Protein AF-0000000080285063 (afdb_homodimer)

Nearest PDB structures (foldseek):
  6gi2-assembly1_A  TM=8.013E-01  e=3.524E-14  Pseudomonas aeruginosa
  6gi1-assembly1_A  TM=7.946E-01  e=5.860E-14  Pseudomonas aeruginosa PAO1
  6gi2-assembly2_B  TM=8.019E-01  e=1.180E-13  Pseudomonas aeruginosa
  6gi5-assembly1_A  TM=7.881E-01  e=1.180E-13  Pseudomonas aeruginosa
  6gi1-assembly2_B  TM=7.950E-01  e=4.778E-13  Pseudomonas aeruginosa PAO1

pLDDT: mean 91.79, std 9.59, range [34.16, 98.88]

Radius of gyration: 23.62 Å; Cα contacts (8 Å, |Δi|>4): 1170; chains: 2; bounding box: 55×69×56 Å

Organism: Amycolatopsis orientalis (NCBI:txid31958)

Sequence (568 aa):
MSTMWHGCLADTDYFEMRSSGGHDYGIWVTTPPGYDPATTRTPAVYVLDGNWAVGLTAPLIITQADPMQRIQPYIQVSIGYAGEEAQHWDRLRNRDLVPPGEPIAKELVDAVEMGVQAGARTREESDAYLDELRDTHADAFLNFLTAELHPRIERDYGTATSGHGLFGYSYGGLFSLYTWLTGNTLFESIGAGSPGVASEDSQIFAQLQEMGDTQPAAKLHVTLNEQELLGDLAIYQNLTKNTATVLHRLGSLGGAITSAVLRETHVTGLQASFLSYLRTCRARMSTMWHGCLADTDYFEMRSSGGHDYGIWVTTPPGYDPATTRTPAVYVLDGNWAVGLTAPLIITQADPMQRIQPYIQVSIGYAGEEAQHWDRLRNRDLVPPGEPIAKELVDAVEMGVQAGARTREESDAYLDELRDTHADAFLNFLTAELHPRIERDYGTATSGHGLFGYSYGGLFSLYTWLTGNTLFESIGAGSPGVASEDSQIFAQLQEMGDTQPAAKLHVTLNEQELLGDLAIYQNLTKNTATVLHRLGSLGGAITSAVLRETHVTGLQASFLSYLRTCRAR

Foldseek 3Di:
DPPVPCPQQPQKDWDWDAFPVGFIKIKIKHAEPPADLVPDAAAEEEEEPCLPCCSLANVCLPCCVVPVFPFGHYIYIYMFHDDPCRVVRLQLCLQALADPPFDDDPLNLVVLVVCCVVVVDPPVSSVSSVVSNNHHCNVSNVCCVPPPVVVVCCVPRVHHQAAYEYEYAASSLQSQLVCQLVLDRRHQEYFRELYQPQDPPGVSVVSLVVCPLPGRNHAYEYEAEPCLCVDDRNRSVRSRVVVVVSVVSCVVNDHNYYYYYHHDDSVPCRSVSVVVRRRRRGGD/DPCVCVPQQPQKDWDWDAFPVGFIKIKIKHAEPPADLVPDAAAEEEEEPCLPCCSLANVCLPCCVVPVFPFGHYIYIYMFHDDPCRVVRLQVCLQQLADPPFDDDPLNLVVLVVCCVVVVDPPVSSVSSVVSNNHHCNVSNVCCVPPPVVVVCCVPRVHHQAAYEYEYAASSLQSQLVCQLVLDRRHQEYFRELYQPQDPPGVSVVSLVVCPLPGRNHAYEYEAEPCLCVDDRNRSVRSRVVVVVSVVSCVVNDHNYYYYYHPDDSVPCRSVSVVVRRRRRGGD

Solvent-accessible surface area (backbone atoms only — not comparable to full-atom values): 28987 Å² total; per-residue (Å²): 126,69,72,83,44,66,31,38,50,62,62,48,48,75,51,74,49,74,44,96,88,71,47,58,28,22,37,38,40,31,49,34,88,86,68,38,54,91,79,42,66,38,14,42,33,36,31,45,54,17,32,64,38,37,31,50,47,52,63,54,47,56,45,54,71,31,86,90,47,49,34,58,70,49,29,40,37,22,39,31,37,30,77,83,52,21,83,44,41,88,29,51,46,35,23,41,24,33,50,60,84,35,66,82,33,64,50,51,53,50,49,49,49,50,32,36,75,71,64,76,38,51,68,67,56,47,50,51,36,53,52,26,49,76,60,25,33,20,64,60,40,50,46,40,47,64,70,50,47,42,56,49,48,36,67,76,49,32,39,37,95,53,71,18,28,40,36,17,47,33,48,31,3,32,32,37,50,50,44,52,72,70,48,58,78,70,36,45,28,34,22,19,20,44,29,50,37,52,41,96,74,26,50,64,58,56,48,53,62,70,45,60,88,64,71,56,85,41,30,36,33,38,30,40,34,50,45,24,56,72,45,89,49,61,43,42,29,35,11,45,52,42,43,51,52,52,49,58,63,45,64,72,68,61,74,63,66,47,73,50,77,38,98,28,39,80,85,67,30,55,50,60,36,51,51,51,29,44,59,70,73,31,51,99,126,69,71,82,50,48,41,35,52,63,62,49,48,76,50,74,49,74,43,96,88,70,49,56,28,22,38,38,40,31,49,34,87,86,67,39,55,90,78,42,66,37,16,42,34,36,31,46,55,16,36,64,37,38,30,52,46,54,61,54,48,55,43,52,72,32,87,91,47,49,34,57,70,49,30,40,37,23,39,29,42,30,78,82,53,25,80,44,43,86,30,51,46,34,22,40,24,32,50,60,82,37,69,80,34,66,48,52,53,51,51,50,49,50,32,35,74,72,64,75,38,51,67,68,57,47,49,53,36,52,53,26,49,75,59,25,33,21,64,59,41,52,46,42,48,64,71,50,49,42,56,48,48,36,68,77,49,33,39,37,96,53,71,17,29,39,36,17,48,33,49,29,3,32,31,36,50,49,44,52,71,70,50,59,77,71,37,44,27,34,20,19,19,44,29,51,37,52,40,93,74,26,51,64,59,55,49,52,61,68,45,61,88,64,71,57,85,39,30,36,34,37,32,40,35,51,46,25,56,74,46,88,49,60,42,42,28,35,11,45,53,43,45,51,50,50,49,57,64,46,64,72,68,61,75,63,66,47,73,49,79,38,97,27,40,81,86,66,29,54,51,60,34,52,51,51,30,42,59,69,74,32,49,101

Structure (mmCIF, N/CA/C/O backbone):
data_AF-0000000080285063-model_v1
#
loop_
_entity.id
_entity.type
_entity.pdbx_description
1 polymer Esterase
#
loop_
_atom_site.group_PDB
_atom_site.id
_atom_site.type_symbol
_atom_site.label_atom_id
_atom_site.label_alt_id
_atom_site.label_comp_id
_atom_site.label_asym_id
_atom_site.label_entity_id
_atom_site.label_seq_id
_atom_site.pdbx_PDB_ins_code
_atom_site.Cartn_x
_atom_site.Cartn_y
_atom_site.Cartn_z
_atom_site.occupancy
_atom_site.B_iso_or_equiv
_atom_site.auth_seq_id
_atom_site.auth_comp_id
_atom_site.auth_asym_id
_atom_site.auth_atom_id
_atom_site.pdbx_PDB_model_num
ATOM 1 N N . MET A 1 1 ? -1.544 -8.695 22.031 1 34.16 1 MET A N 1
ATOM 2 C CA . MET A 1 1 ? -1.291 -8.273 20.656 1 34.16 1 MET A CA 1
ATOM 3 C C . MET A 1 1 ? -0.282 -7.129 20.609 1 34.16 1 MET A C 1
ATOM 5 O O . MET A 1 1 ? -0.41 -6.156 21.359 1 34.16 1 MET A O 1
ATOM 9 N N . SER A 1 2 ? 0.857 -7.258 20.281 1 41.44 2 SER A N 1
ATOM 10 C CA . SER A 1 2 ? 1.933 -6.273 20.312 1 41.44 2 SER A CA 1
ATOM 11 C C . SER A 1 2 ? 1.465 -4.922 19.781 1 41.44 2 SER A C 1
ATOM 13 O O . SER A 1 2 ? 0.655 -4.859 18.859 1 41.44 2 SER A O 1
ATOM 15 N N . THR A 1 3 ? 1.437 -3.906 20.656 1 44.97 3 THR A N 1
ATOM 16 C CA . THR A 1 3 ? 1.11 -2.494 20.5 1 44.97 3 THR A CA 1
ATOM 17 C C . THR A 1 3 ? 1.555 -1.995 19.125 1 44.97 3 THR A C 1
ATOM 19 O O . THR A 1 3 ? 1.077 -0.962 18.641 1 44.97 3 THR A O 1
ATOM 22 N N . MET A 1 4 ? 2.629 -2.6 18.672 1 48.81 4 MET A N 1
ATOM 23 C CA . MET A 1 4 ? 3.191 -2.123 17.422 1 48.81 4 MET A CA 1
ATOM 24 C C . MET A 1 4 ? 2.141 -2.146 16.312 1 48.81 4 MET A C 1
ATOM 26 O O . MET A 1 4 ? 2.15 -1.291 15.422 1 48.81 4 MET A O 1
ATOM 30 N N . TRP A 1 5 ? 1.116 -3.17 16.406 1 53.88 5 TRP A N 1
ATOM 31 C CA . TRP A 1 5 ? 0.152 -3.467 15.344 1 53.88 5 TRP A CA 1
ATOM 32 C C . TRP A 1 5 ? -0.965 -2.428 15.32 1 53.88 5 TRP A C 1
ATOM 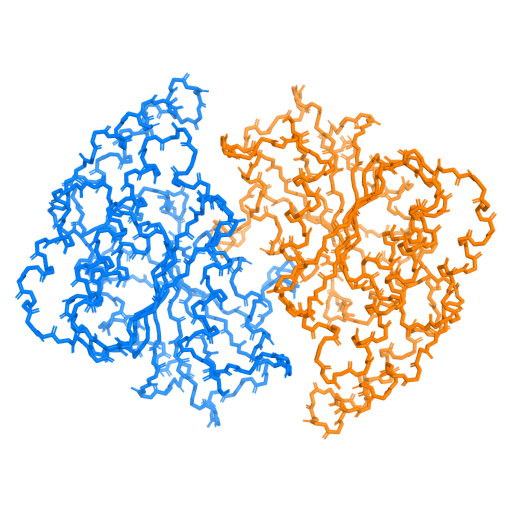34 O O . TRP A 1 5 ? -1.653 -2.271 14.312 1 53.88 5 TRP A O 1
ATOM 44 N N . HIS A 1 6 ? -1.249 -1.993 16.594 1 50.88 6 HIS A N 1
ATOM 45 C CA . HIS A 1 6 ? -2.541 -1.362 16.844 1 50.88 6 HIS A CA 1
ATOM 46 C C . HIS A 1 6 ? -2.865 -0.332 15.766 1 50.88 6 HIS A C 1
ATOM 48 O O . HIS A 1 6 ? -4.035 -0.097 15.453 1 50.88 6 HIS A O 1
ATOM 54 N N . GLY A 1 7 ? -1.774 -0.041 15 1 58.06 7 GLY A N 1
ATOM 55 C CA . GLY A 1 7 ? -2.275 1.001 14.117 1 58.06 7 GLY A CA 1
ATOM 56 C C . GLY A 1 7 ? -2.162 0.642 12.648 1 58.06 7 GLY A C 1
ATOM 57 O O . GLY A 1 7 ? -2.883 1.19 11.812 1 58.06 7 GLY A O 1
ATOM 58 N N . CYS A 1 8 ? -1.469 -0.49 12.328 1 64.69 8 CYS A N 1
ATOM 59 C CA . CYS A 1 8 ? -1.173 -0.675 10.914 1 64.69 8 CYS A CA 1
ATOM 60 C C . CYS A 1 8 ? -2.156 -1.649 10.273 1 64.69 8 CYS A C 1
ATOM 62 O O . CYS A 1 8 ? -2.518 -1.496 9.109 1 64.69 8 CYS A O 1
ATOM 64 N N . LEU A 1 9 ? -2.578 -2.686 11.023 1 76 9 LEU A N 1
ATOM 65 C CA . LEU A 1 9 ? -3.5 -3.688 10.5 1 76 9 LEU A CA 1
ATOM 66 C C . LEU A 1 9 ? -4.734 -3.803 11.391 1 76 9 LEU A C 1
ATOM 68 O O . LEU A 1 9 ? -5.02 -4.875 11.93 1 76 9 LEU A O 1
ATOM 72 N N . ALA A 1 10 ? -5.406 -2.666 11.352 1 76.12 10 ALA A N 1
ATOM 73 C CA . ALA A 1 10 ? -6.637 -2.66 12.141 1 76.12 10 ALA A CA 1
ATOM 74 C C . ALA A 1 10 ? -7.594 -3.75 11.672 1 76.12 10 ALA A C 1
ATOM 76 O O . ALA A 1 10 ? -7.633 -4.082 10.484 1 76.12 10 ALA A O 1
ATOM 77 N N . ASP A 1 11 ? -8.289 -4.379 12.609 1 83.69 11 ASP A N 1
ATOM 78 C CA . ASP A 1 11 ? -9.352 -5.344 12.344 1 83.69 11 ASP A CA 1
ATOM 79 C C . ASP A 1 11 ? -8.82 -6.555 11.586 1 83.69 11 ASP A C 1
ATOM 81 O O . ASP A 1 11 ? -9.477 -7.07 10.68 1 83.69 11 ASP A O 1
ATOM 85 N N . THR A 1 12 ? -7.504 -6.91 11.828 1 88.62 12 THR A N 1
ATOM 86 C CA . THR A 1 12 ? -6.902 -8.07 11.18 1 88.62 12 THR A CA 1
ATOM 87 C C . THR A 1 12 ? -6.57 -9.148 12.203 1 88.62 12 THR A C 1
ATOM 89 O O . THR A 1 12 ? -5.855 -8.898 13.172 1 88.62 12 THR A O 1
ATOM 92 N N . ASP A 1 13 ? -7.121 -10.312 12.031 1 89.56 13 ASP A N 1
ATOM 93 C CA . ASP A 1 13 ? -6.785 -11.5 12.805 1 89.56 13 ASP A CA 1
ATOM 94 C C . ASP A 1 13 ? -5.715 -12.336 12.102 1 89.56 13 ASP A C 1
ATOM 96 O O . ASP A 1 13 ? -5.504 -12.188 10.891 1 89.56 13 ASP A O 1
ATOM 100 N N . TYR A 1 14 ? -5.039 -13.148 12.883 1 90.38 14 TYR A N 1
ATOM 101 C CA . TYR A 1 14 ? -4.02 -14.031 12.328 1 90.38 14 TYR A CA 1
ATOM 102 C C . TYR A 1 14 ? -4.113 -15.422 12.945 1 90.38 14 TYR A C 1
ATOM 104 O O . TYR A 1 14 ? -4.32 -15.555 14.156 1 90.38 14 TYR A O 1
ATOM 112 N N . PHE A 1 15 ? -4.023 -16.406 12.102 1 92.56 15 PHE A N 1
ATOM 113 C CA . PHE A 1 15 ? -3.891 -17.781 12.586 1 92.56 15 PHE A CA 1
ATOM 114 C C . PHE A 1 15 ? -3.043 -18.609 11.633 1 92.56 15 PHE A C 1
ATOM 116 O O . PHE A 1 15 ? -2.84 -18.219 10.477 1 92.56 15 PHE A O 1
ATOM 123 N N . GLU A 1 16 ? -2.508 -19.641 12.141 1 93.5 16 GLU A N 1
ATOM 124 C CA . GLU A 1 16 ? -1.734 -20.594 11.344 1 93.5 16 GLU A CA 1
ATOM 125 C C . GLU A 1 16 ? -2.518 -21.875 11.094 1 93.5 16 GLU A C 1
ATOM 127 O O . GLU A 1 16 ? -3.348 -22.266 11.914 1 93.5 16 GLU A O 1
ATOM 132 N N . MET A 1 17 ? -2.328 -22.422 9.914 1 94.81 17 MET A N 1
ATOM 133 C CA . MET A 1 17 ? -3.043 -23.641 9.523 1 94.81 17 MET A CA 1
ATOM 134 C C . MET A 1 17 ? -2.111 -24.609 8.805 1 94.81 17 MET A C 1
ATOM 136 O O . MET A 1 17 ? -1.357 -24.219 7.914 1 94.81 17 MET A O 1
ATOM 140 N N . ARG A 1 18 ? -2.15 -25.922 9.273 1 95.56 18 ARG A N 1
ATOM 141 C CA . ARG A 1 18 ? -1.405 -26.969 8.594 1 95.56 18 ARG A CA 1
ATOM 142 C C . ARG A 1 18 ? -2.281 -27.688 7.566 1 95.56 18 ARG A C 1
ATOM 144 O O . ARG A 1 18 ? -3.381 -28.141 7.891 1 95.56 18 ARG A O 1
ATOM 151 N N . SER A 1 19 ? -1.78 -27.656 6.293 1 96.38 19 SER A N 1
ATOM 152 C CA . SER A 1 19 ? -2.531 -28.328 5.238 1 96.38 19 SER A CA 1
ATOM 153 C C . SER A 1 19 ? -2.432 -29.844 5.371 1 96.38 19 SER A C 1
ATOM 155 O O . SER A 1 19 ? -1.561 -30.359 6.078 1 96.38 19 SER A O 1
ATOM 157 N N . SER A 1 20 ? -3.328 -30.547 4.672 1 96 20 SER A N 1
ATOM 158 C CA . SER A 1 20 ? -3.264 -32 4.605 1 96 20 SER A CA 1
ATOM 159 C C . SER A 1 20 ? -1.973 -32.469 3.943 1 96 20 SER A C 1
ATOM 161 O O . SER A 1 20 ? -1.504 -33.594 4.199 1 96 20 SER A O 1
ATOM 163 N N . GLY A 1 21 ? -1.403 -31.609 3.104 1 93.56 21 GLY A N 1
ATOM 164 C CA . GLY A 1 21 ? -0.144 -31.922 2.451 1 93.56 21 GLY A CA 1
ATOM 165 C C . GLY A 1 21 ? 1.064 -31.688 3.34 1 93.56 21 GLY A C 1
ATOM 166 O O . GLY A 1 21 ? 2.197 -31.969 2.941 1 93.56 21 GLY A O 1
ATOM 167 N N . GLY A 1 22 ? 0.884 -31.188 4.52 1 93.06 22 GLY A N 1
ATOM 168 C CA . GLY A 1 22 ? 1.949 -31.062 5.5 1 93.06 22 GLY A CA 1
ATOM 169 C C . GLY A 1 22 ? 2.629 -29.719 5.492 1 93.06 22 GLY A C 1
ATOM 170 O O . GLY A 1 22 ? 3.709 -29.547 6.062 1 93.06 22 GLY A O 1
ATOM 171 N N . HIS A 1 23 ? 2.033 -28.734 4.871 1 93.12 23 HIS A N 1
ATOM 172 C CA . HIS A 1 23 ? 2.619 -27.406 4.797 1 93.12 23 HIS A CA 1
ATOM 173 C C . HIS A 1 23 ? 1.912 -26.438 5.742 1 93.12 23 HIS A C 1
ATOM 175 O O . HIS A 1 23 ? 0.688 -26.484 5.883 1 93.12 23 HIS A O 1
ATOM 181 N N . ASP A 1 24 ? 2.678 -25.562 6.395 1 93.06 24 ASP A N 1
ATOM 182 C CA . ASP A 1 24 ? 2.131 -24.578 7.316 1 93.06 24 ASP A CA 1
ATOM 183 C C . ASP A 1 24 ? 1.925 -23.234 6.617 1 93.06 24 ASP A C 1
ATOM 185 O O . ASP A 1 24 ? 2.859 -22.688 6.031 1 93.06 24 ASP A O 1
ATOM 189 N N . TYR A 1 25 ? 0.725 -22.766 6.742 1 95.12 25 TYR A N 1
ATOM 190 C CA . TYR A 1 25 ? 0.379 -21.484 6.129 1 95.12 25 TYR A CA 1
ATOM 191 C C . TYR A 1 25 ? -0.013 -20.453 7.184 1 95.12 25 TYR A C 1
ATOM 193 O O . TYR A 1 25 ? -0.526 -20.812 8.25 1 95.12 25 TYR A O 1
ATOM 201 N N . GLY A 1 26 ? 0.418 -19.266 7.031 1 93.5 26 GLY A N 1
ATOM 202 C CA . GLY A 1 26 ? -0.092 -18.125 7.785 1 93.5 26 GLY A CA 1
ATOM 203 C C . GLY A 1 26 ? -1.247 -17.422 7.098 1 93.5 26 GLY A C 1
ATOM 204 O O . GLY A 1 26 ? -1.188 -17.156 5.898 1 93.5 26 GLY A O 1
ATOM 205 N N . ILE A 1 27 ? -2.316 -17.188 7.898 1 95.06 27 ILE A N 1
ATOM 206 C CA . ILE A 1 27 ? -3.539 -16.609 7.344 1 95.06 27 ILE A CA 1
ATOM 207 C C . ILE A 1 27 ? -3.885 -15.32 8.078 1 95.06 27 ILE A C 1
ATOM 209 O O . ILE A 1 27 ? -4.051 -15.32 9.305 1 95.06 27 ILE A O 1
ATOM 213 N N . TRP A 1 28 ? -3.895 -14.227 7.355 1 93.12 28 TRP A N 1
ATOM 214 C CA . TRP A 1 28 ? -4.418 -12.961 7.867 1 93.12 28 TRP A CA 1
ATOM 215 C C . TRP A 1 28 ? -5.855 -12.742 7.402 1 93.12 28 TRP A C 1
ATOM 217 O O . TRP A 1 28 ? -6.148 -12.836 6.207 1 93.12 28 TRP A O 1
ATOM 227 N N . VAL A 1 29 ? -6.73 -12.477 8.32 1 95.25 29 VAL A N 1
ATOM 228 C CA . VAL A 1 29 ? -8.117 -12.172 7.969 1 95.25 29 VAL A CA 1
ATOM 229 C C . VAL A 1 29 ? -8.453 -10.75 8.398 1 95.25 29 VAL A C 1
ATOM 231 O O . VAL A 1 29 ? -8.484 -10.445 9.594 1 95.25 29 VAL A O 1
ATOM 234 N N . THR A 1 30 ? -8.641 -9.914 7.445 1 93.88 30 THR A N 1
ATOM 235 C CA . THR A 1 30 ? -8.984 -8.516 7.676 1 93.88 30 THR A CA 1
ATOM 236 C C . THR A 1 30 ? -10.469 -8.273 7.387 1 93.88 30 THR A C 1
ATOM 238 O O . THR A 1 30 ? -10.938 -8.539 6.281 1 93.88 30 THR A O 1
ATOM 241 N N . THR A 1 31 ? -11.18 -7.73 8.375 1 93.75 31 THR A N 1
ATOM 242 C CA . THR A 1 31 ? -12.609 -7.469 8.234 1 93.75 31 THR A CA 1
ATOM 243 C C . THR A 1 31 ? -12.867 -5.977 8.07 1 93.75 31 THR A C 1
ATOM 245 O O . THR A 1 31 ? -12.078 -5.148 8.523 1 93.75 31 THR A O 1
ATOM 248 N N . PRO A 1 32 ? -13.953 -5.648 7.273 1 89.38 32 PRO A N 1
ATOM 249 C CA . PRO A 1 32 ? -14.266 -4.227 7.121 1 89.38 32 PRO A CA 1
ATOM 250 C C . PRO A 1 32 ? -14.828 -3.605 8.391 1 89.38 32 PRO A C 1
ATOM 252 O O . PRO A 1 32 ? -15.289 -4.324 9.281 1 89.38 32 PRO A O 1
ATOM 255 N N . PRO A 1 33 ? -14.711 -2.27 8.453 1 79.12 33 PRO A N 1
ATOM 256 C CA . PRO A 1 33 ? -15.289 -1.606 9.625 1 79.12 33 PRO A CA 1
ATOM 257 C C . PRO A 1 33 ? -16.766 -1.95 9.828 1 79.12 33 PRO A C 1
ATOM 259 O O . PRO A 1 33 ? -17.531 -1.984 8.859 1 79.12 33 PRO A O 1
ATOM 262 N N . GLY A 1 34 ? -17.094 -2.217 11.055 1 79.06 34 GLY A N 1
ATOM 263 C CA . GLY A 1 34 ? -18.484 -2.506 11.398 1 79.06 34 GLY A CA 1
ATOM 264 C C . GLY A 1 34 ? -18.891 -3.934 11.086 1 79.06 34 GLY A C 1
ATOM 265 O O . GLY A 1 34 ? -20.062 -4.281 11.18 1 79.06 34 GLY A O 1
ATOM 266 N N . TYR A 1 35 ? -17.891 -4.703 10.719 1 85.19 35 TYR A N 1
ATOM 267 C CA . TYR A 1 35 ? -18.172 -6.098 10.398 1 85.19 35 TYR A CA 1
ATOM 268 C C . TYR A 1 35 ? -18.719 -6.84 11.609 1 85.19 35 TYR A C 1
ATOM 270 O O . TYR A 1 35 ? -18.172 -6.727 12.711 1 85.19 35 TYR A O 1
ATOM 278 N N . ASP A 1 36 ? -19.859 -7.508 11.375 1 85.81 36 ASP A N 1
ATOM 279 C CA . ASP A 1 36 ? -20.469 -8.43 12.328 1 85.81 36 ASP A CA 1
ATOM 280 C C . ASP A 1 36 ? -20.844 -9.75 11.664 1 85.81 36 ASP A C 1
ATOM 282 O O . ASP A 1 36 ? -21.766 -9.812 10.852 1 85.81 36 ASP A O 1
ATOM 286 N N . PRO A 1 37 ? -20.062 -10.742 12.07 1 81.69 37 PRO A N 1
ATOM 287 C CA . PRO A 1 37 ? -20.312 -12.031 11.414 1 81.69 37 PRO A CA 1
ATOM 288 C C . PRO A 1 37 ? -21.75 -12.531 11.625 1 81.69 37 PRO A C 1
ATOM 290 O O . PRO A 1 37 ? -22.234 -13.359 10.844 1 81.69 37 PRO A O 1
ATOM 293 N N . ALA A 1 38 ? -22.422 -12.078 12.633 1 84.69 38 ALA A N 1
ATOM 294 C CA . ALA A 1 38 ? -23.781 -12.531 12.93 1 84.69 38 ALA A CA 1
ATOM 295 C C . ALA A 1 38 ? -24.797 -11.875 11.992 1 84.69 38 ALA A C 1
ATOM 297 O O . ALA A 1 38 ? -25.859 -12.438 11.734 1 84.69 38 ALA A O 1
ATOM 298 N N . THR A 1 39 ? -24.422 -10.75 11.477 1 83.25 39 THR A N 1
ATOM 299 C CA . THR A 1 39 ? -25.438 -10.008 10.727 1 83.25 39 THR A CA 1
ATOM 300 C C . THR A 1 39 ? -24.984 -9.781 9.289 1 83.25 39 THR A C 1
ATOM 302 O O . THR A 1 39 ? -25.797 -9.484 8.414 1 83.25 39 THR A O 1
ATOM 305 N N . THR A 1 40 ? -23.734 -9.875 9.062 1 79.44 40 THR A N 1
ATOM 306 C CA . THR A 1 40 ? -23.219 -9.531 7.746 1 79.44 40 THR A CA 1
ATOM 307 C C . THR A 1 40 ? -22.625 -10.766 7.066 1 79.44 40 THR A C 1
ATOM 309 O O . THR A 1 40 ? -21.719 -11.406 7.613 1 79.44 40 THR A O 1
ATOM 312 N N . ARG A 1 41 ? -23.281 -11.25 6.016 1 90.19 41 ARG A N 1
ATOM 313 C CA . ARG A 1 41 ? -22.688 -12.297 5.191 1 90.19 41 ARG A CA 1
ATOM 314 C C . ARG A 1 41 ? -21.906 -11.695 4.023 1 90.19 41 ARG A C 1
ATOM 316 O O . ARG A 1 41 ? -22.484 -11.375 2.982 1 90.19 41 ARG A O 1
ATOM 323 N N . THR A 1 42 ? -20.609 -11.516 4.203 1 93.88 42 THR A N 1
ATOM 324 C CA . THR A 1 42 ? -19.719 -10.859 3.252 1 93.88 42 THR A CA 1
ATOM 325 C C . THR A 1 42 ? -18.797 -11.875 2.58 1 93.88 42 THR A C 1
ATOM 327 O O . THR A 1 42 ? -18.25 -12.75 3.246 1 93.88 42 THR A O 1
ATOM 330 N N . PRO A 1 43 ? -18.656 -11.859 1.269 1 97.25 43 PRO A N 1
ATOM 331 C CA . PRO A 1 43 ? -17.75 -12.781 0.594 1 97.25 43 PRO A CA 1
ATOM 332 C C . PRO A 1 43 ? -16.281 -12.539 0.959 1 97.25 43 PRO A C 1
ATOM 334 O O . PRO A 1 43 ? -15.945 -11.469 1.471 1 97.25 43 PRO A O 1
ATOM 337 N N . ALA A 1 44 ? -15.492 -13.547 0.684 1 98.25 44 ALA A N 1
ATOM 338 C CA . ALA A 1 44 ? -14.047 -13.445 0.904 1 98.25 44 ALA A CA 1
ATOM 339 C C . ALA A 1 44 ? -13.312 -13.125 -0.395 1 98.25 44 ALA A C 1
ATOM 341 O O . ALA A 1 44 ? -13.664 -13.641 -1.459 1 98.25 44 ALA A O 1
ATOM 342 N N . VAL A 1 45 ? -12.414 -12.242 -0.276 1 98.62 45 VAL A N 1
ATOM 343 C CA . VAL A 1 45 ? -11.414 -12.062 -1.323 1 98.62 45 VAL A CA 1
ATOM 344 C C . VAL A 1 45 ? -10.062 -12.602 -0.848 1 98.62 45 VAL A C 1
ATOM 346 O O . VAL A 1 45 ? -9.469 -12.062 0.092 1 98.62 45 VAL A O 1
ATOM 349 N N . TYR A 1 46 ? -9.602 -13.664 -1.456 1 98.88 46 TYR A N 1
ATOM 350 C CA . TYR A 1 46 ? -8.312 -14.266 -1.123 1 98.88 46 TYR A CA 1
ATOM 351 C C . TYR A 1 46 ? -7.176 -13.555 -1.842 1 98.88 46 TYR A C 1
ATOM 353 O O . TYR A 1 46 ? -7.246 -13.32 -3.051 1 98.88 46 TYR A O 1
ATOM 361 N N . VAL A 1 47 ? -6.188 -13.172 -1.062 1 98.62 47 VAL A N 1
ATOM 362 C CA . VAL A 1 47 ? -5.008 -12.492 -1.59 1 98.62 47 VAL A CA 1
ATOM 363 C C . VAL A 1 47 ? -3.768 -13.359 -1.357 1 98.62 47 VAL A C 1
ATOM 365 O O . VAL A 1 47 ? -3.463 -13.727 -0.22 1 98.62 47 VAL A O 1
ATOM 368 N N . LEU A 1 48 ? -3.061 -13.633 -2.416 1 98.25 48 LEU A N 1
ATOM 369 C CA . LEU A 1 48 ? -1.903 -14.516 -2.35 1 98.25 48 LEU A CA 1
ATOM 370 C C . LEU A 1 48 ? -0.657 -13.75 -1.922 1 98.25 48 LEU A C 1
ATOM 372 O O . LEU A 1 48 ? -0.678 -12.523 -1.837 1 98.25 48 LEU A O 1
ATOM 376 N N . ASP A 1 49 ? 0.379 -14.523 -1.592 1 95.94 49 ASP A N 1
ATOM 377 C CA . ASP A 1 49 ? 1.643 -13.953 -1.136 1 95.94 49 ASP A CA 1
ATOM 378 C C . ASP A 1 49 ? 1.425 -13.016 0.051 1 95.94 49 ASP A C 1
ATOM 380 O O . ASP A 1 49 ? 1.876 -11.875 0.036 1 95.94 49 ASP A O 1
ATOM 384 N N . GLY A 1 50 ? 0.794 -13.586 1.066 1 93.56 50 GLY A N 1
ATOM 385 C CA . GLY A 1 50 ? 0.434 -12.773 2.217 1 93.56 50 GLY A CA 1
ATOM 386 C C . GLY A 1 50 ? 1.629 -12.117 2.883 1 93.56 50 GLY A C 1
ATOM 387 O O . GLY A 1 50 ? 1.538 -10.984 3.361 1 93.56 50 GLY A O 1
ATOM 388 N N . ASN A 1 51 ? 2.803 -12.742 2.885 1 89.69 51 ASN A N 1
ATOM 389 C CA . ASN A 1 51 ? 3.998 -12.219 3.535 1 89.69 51 ASN A CA 1
ATOM 390 C C . ASN A 1 51 ? 4.484 -10.93 2.867 1 89.69 51 ASN A C 1
ATOM 392 O O . ASN A 1 51 ? 5.207 -10.148 3.479 1 89.69 51 ASN A O 1
ATOM 396 N N . TRP A 1 52 ? 4.027 -10.797 1.721 1 87.81 52 TRP A N 1
ATOM 397 C CA . TRP A 1 52 ? 4.395 -9.609 0.954 1 87.81 52 TRP A CA 1
ATOM 398 C C . TRP A 1 52 ? 3.203 -8.672 0.803 1 87.81 52 TRP A C 1
ATOM 400 O O . TRP A 1 52 ? 3.334 -7.457 0.985 1 87.81 52 TRP A O 1
ATOM 410 N N . ALA A 1 53 ? 2.055 -9.172 0.642 1 92.06 53 ALA A N 1
ATOM 411 C CA . ALA A 1 53 ? 0.924 -8.422 0.105 1 92.06 53 ALA A CA 1
ATOM 412 C C . ALA A 1 53 ? 0.059 -7.855 1.228 1 92.06 53 ALA A C 1
ATOM 414 O O . ALA A 1 53 ? -0.687 -6.895 1.021 1 92.06 53 ALA A O 1
ATOM 415 N N . VAL A 1 54 ? 0.099 -8.414 2.422 1 90.88 54 VAL A N 1
ATOM 416 C CA . VAL A 1 54 ? -0.882 -8.062 3.443 1 90.88 54 VAL A CA 1
ATOM 417 C C . VAL A 1 54 ? -0.722 -6.598 3.834 1 90.88 54 VAL A C 1
ATOM 419 O O . VAL A 1 54 ? -1.71 -5.871 3.965 1 90.88 54 VAL A O 1
ATOM 422 N N . GLY A 1 55 ? 0.481 -6.117 3.99 1 86.75 55 GLY A N 1
ATOM 423 C CA . GLY A 1 55 ? 0.689 -4.719 4.324 1 86.75 55 GLY A CA 1
ATOM 424 C C . GLY A 1 55 ? 0.224 -3.77 3.238 1 86.75 55 GLY A C 1
ATOM 425 O O . GLY A 1 55 ? -0.285 -2.686 3.529 1 86.75 55 GLY A O 1
ATOM 426 N N . LEU A 1 56 ? 0.28 -4.199 2.049 1 91.12 56 LEU A N 1
ATOM 427 C CA . LEU A 1 56 ? 0.005 -3.346 0.896 1 91.12 56 LEU A CA 1
ATOM 428 C C . LEU A 1 56 ? -1.479 -3.367 0.546 1 91.12 56 LEU A C 1
ATOM 430 O O . LEU A 1 56 ? -1.963 -2.494 -0.178 1 91.12 56 LEU A O 1
ATOM 434 N N . THR A 1 57 ? -2.205 -4.375 1.055 1 93.56 57 THR A N 1
ATOM 435 C CA . THR A 1 57 ? -3.572 -4.535 0.574 1 93.56 57 THR A CA 1
ATOM 436 C C . THR A 1 57 ? -4.562 -4.512 1.736 1 93.56 57 THR A C 1
ATOM 438 O O . THR A 1 57 ? -5.652 -3.949 1.619 1 93.56 57 THR A O 1
ATOM 441 N N . ALA A 1 58 ? -4.203 -5.039 2.9 1 91.44 58 ALA A N 1
ATOM 442 C CA . ALA A 1 58 ? -5.141 -5.168 4.016 1 91.44 58 ALA A CA 1
ATOM 443 C C . ALA A 1 58 ? -5.637 -3.803 4.477 1 91.44 58 ALA A C 1
ATOM 445 O O . ALA A 1 58 ? -6.824 -3.629 4.754 1 91.44 58 ALA A O 1
ATOM 446 N N . PRO A 1 59 ? -4.742 -2.797 4.57 1 88.38 59 PRO A N 1
ATOM 447 C CA . PRO A 1 59 ? -5.223 -1.485 5.008 1 88.38 59 PRO A CA 1
ATOM 448 C C . PRO A 1 59 ? -6.258 -0.887 4.059 1 88.38 59 PRO A C 1
ATOM 450 O O . PRO A 1 59 ? -7 0.022 4.441 1 88.38 59 PRO A O 1
ATOM 453 N N . LEU A 1 60 ? -6.348 -1.381 2.836 1 91.44 60 LEU A N 1
ATOM 454 C CA . LEU A 1 60 ? -7.281 -0.868 1.838 1 91.44 60 LEU A CA 1
ATOM 455 C C . LEU A 1 60 ? -8.688 -1.391 2.092 1 91.44 60 LEU A C 1
ATOM 457 O O . LEU A 1 60 ? -9.633 -1.011 1.393 1 91.44 60 LEU A O 1
ATOM 461 N N . ILE A 1 61 ? -8.867 -2.207 3.131 1 92.12 61 ILE A N 1
ATOM 462 C CA . ILE A 1 61 ? -10.172 -2.752 3.477 1 92.12 61 ILE A CA 1
ATOM 463 C C . ILE A 1 61 ? -11.164 -1.612 3.717 1 92.12 61 ILE A C 1
ATOM 465 O O . ILE A 1 61 ? -12.359 -1.753 3.453 1 92.12 61 ILE A O 1
ATOM 469 N N . ILE A 1 62 ? -10.688 -0.458 4.109 1 86.75 62 ILE A N 1
ATOM 470 C CA . ILE A 1 62 ? -11.508 0.693 4.469 1 86.75 62 ILE A CA 1
ATOM 471 C C . ILE A 1 62 ? -12.094 1.318 3.205 1 86.75 62 ILE A C 1
ATOM 473 O O . ILE A 1 62 ? -13.047 2.102 3.277 1 86.75 62 ILE A O 1
ATOM 477 N N . THR A 1 63 ? -11.539 0.996 2.033 1 85.81 63 THR A N 1
ATOM 478 C CA . THR A 1 63 ? -12.008 1.581 0.781 1 85.81 63 THR A CA 1
ATOM 479 C C . THR A 1 63 ? -13.453 1.181 0.503 1 85.81 63 THR A C 1
ATOM 481 O O . THR A 1 63 ? -14.133 1.822 -0.298 1 85.81 63 THR A O 1
ATOM 484 N N . GLN A 1 64 ? -13.883 0.154 1.162 1 87.88 64 GLN A N 1
ATOM 485 C CA . GLN A 1 64 ? -15.273 -0.267 1.007 1 87.88 64 GLN A CA 1
ATOM 486 C C . GLN A 1 64 ? -16.234 0.805 1.514 1 87.88 64 GLN A C 1
ATOM 488 O O . GLN A 1 64 ? -17.406 0.804 1.162 1 87.88 64 GLN A O 1
ATOM 493 N N . ALA A 1 65 ? -15.688 1.694 2.348 1 83.19 65 ALA A N 1
ATOM 494 C CA . ALA A 1 65 ? -16.484 2.797 2.877 1 83.19 65 ALA A CA 1
ATOM 495 C C . ALA A 1 65 ? -16.234 4.078 2.088 1 83.19 65 ALA A C 1
ATOM 497 O O . ALA A 1 65 ? -16.797 5.133 2.412 1 83.19 65 ALA A O 1
ATOM 498 N N . ASP A 1 66 ? -15.422 3.994 1.088 1 86.19 66 ASP A N 1
ATOM 499 C CA . ASP A 1 66 ? -15.109 5.156 0.262 1 86.19 66 ASP A CA 1
ATOM 500 C C . ASP A 1 66 ? -16.312 5.547 -0.606 1 86.19 66 ASP A C 1
ATOM 502 O O . ASP A 1 66 ? -16.688 4.797 -1.507 1 86.19 66 ASP A O 1
ATOM 506 N N . PRO A 1 67 ? -16.844 6.715 -0.353 1 82.62 67 PRO A N 1
ATOM 507 C CA . PRO A 1 67 ? -18.016 7.121 -1.14 1 82.62 67 PRO A C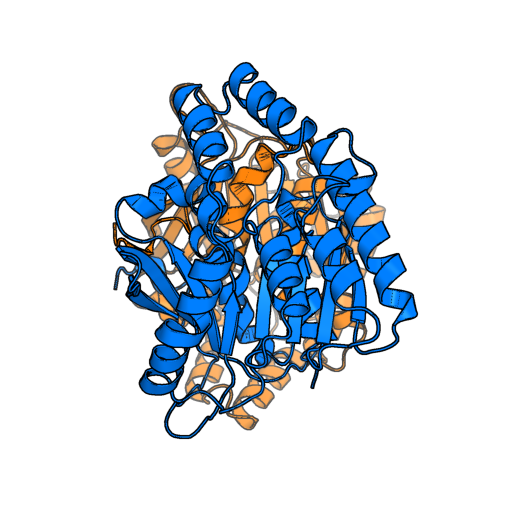A 1
ATOM 508 C C . PRO A 1 67 ? -17.672 7.398 -2.602 1 82.62 67 PRO A C 1
ATOM 510 O O . PRO A 1 67 ? -18.562 7.441 -3.451 1 82.62 67 PRO A O 1
ATOM 513 N N . MET A 1 68 ? -16.422 7.566 -2.92 1 84.88 68 MET A N 1
ATOM 514 C CA . MET A 1 68 ? -16.016 7.887 -4.281 1 84.88 68 MET A CA 1
ATOM 515 C C . MET A 1 68 ? -15.703 6.617 -5.07 1 84.88 68 MET A C 1
ATOM 517 O O . MET A 1 68 ? -15.438 6.676 -6.27 1 84.88 68 MET A O 1
ATOM 521 N N . GLN A 1 69 ? -15.656 5.52 -4.375 1 83.12 69 GLN A N 1
ATOM 522 C CA . GLN A 1 69 ? -15.406 4.211 -4.969 1 83.12 69 GLN A CA 1
ATOM 523 C C . GLN A 1 69 ? -16.234 3.129 -4.289 1 83.12 69 GLN A C 1
ATOM 525 O O . GLN A 1 69 ? -15.781 2.492 -3.336 1 83.12 69 GLN A O 1
ATOM 530 N N . ARG A 1 70 ? -17.391 2.924 -4.812 1 85.88 70 ARG A N 1
ATOM 531 C CA . ARG A 1 70 ? -18.281 1.951 -4.191 1 85.88 70 ARG A CA 1
ATOM 532 C C . ARG A 1 70 ? -17.969 0.538 -4.676 1 85.88 70 ARG A C 1
ATOM 534 O O . ARG A 1 70 ? -18.125 0.233 -5.859 1 85.88 70 ARG A O 1
ATOM 541 N N . ILE A 1 71 ? -17.469 -0.291 -3.818 1 91.44 71 ILE A N 1
ATOM 542 C CA . ILE A 1 71 ? -17.172 -1.682 -4.141 1 91.44 71 ILE A CA 1
ATOM 543 C C . ILE A 1 71 ? -18 -2.607 -3.264 1 91.44 71 ILE A C 1
ATOM 545 O O . ILE A 1 71 ? -18.453 -2.209 -2.188 1 91.44 71 ILE A O 1
ATOM 549 N N . GLN A 1 72 ? -18.203 -3.812 -3.732 1 92 72 GLN A N 1
ATOM 550 C CA . GLN A 1 72 ? -18.906 -4.824 -2.951 1 92 72 GLN A CA 1
ATOM 551 C C . GLN A 1 72 ? -18.156 -5.156 -1.671 1 92 72 GLN A C 1
ATOM 553 O O . GLN A 1 72 ? -16.922 -5.266 -1.683 1 92 72 GLN A O 1
ATOM 558 N N . PRO A 1 73 ? -18.875 -5.273 -0.598 1 92.5 73 PRO A N 1
ATOM 559 C CA . PRO A 1 73 ? -18.219 -5.648 0.652 1 92.5 73 PRO A CA 1
ATOM 560 C C . PRO A 1 73 ? -17.469 -6.977 0.547 1 92.5 73 PRO A C 1
ATOM 562 O O . PRO A 1 73 ? -17.922 -7.891 -0.154 1 92.5 73 PRO A O 1
ATOM 565 N N . TYR A 1 74 ? -16.422 -7.055 1.245 1 95.94 74 TYR A N 1
ATOM 566 C CA . TYR A 1 74 ? -15.648 -8.297 1.293 1 95.94 74 TYR A CA 1
ATOM 567 C C . TYR A 1 74 ? -14.805 -8.367 2.562 1 95.94 74 TYR A C 1
ATOM 569 O O . TYR A 1 74 ? -14.531 -7.34 3.189 1 95.94 74 TYR A O 1
ATOM 577 N N . ILE A 1 75 ? -14.461 -9.586 2.984 1 96.88 75 ILE A N 1
ATOM 578 C CA . ILE A 1 75 ? -13.383 -9.883 3.922 1 96.88 75 ILE A CA 1
ATOM 579 C C . ILE A 1 75 ? -12.117 -10.273 3.152 1 96.88 75 ILE A C 1
ATOM 581 O O . ILE A 1 75 ? -12.188 -11.008 2.164 1 96.88 75 ILE A O 1
ATOM 585 N N . GLN A 1 76 ? -10.992 -9.688 3.568 1 97.38 76 GLN A N 1
ATOM 586 C CA . GLN A 1 76 ? -9.758 -10.078 2.895 1 97.38 76 GLN A CA 1
ATOM 587 C C . GLN A 1 76 ? -9.062 -11.219 3.631 1 97.38 76 GLN A C 1
ATOM 589 O O . GLN A 1 76 ? -8.828 -11.133 4.84 1 97.38 76 GLN A O 1
ATOM 594 N N . VAL A 1 77 ? -8.766 -12.266 2.926 1 98.12 77 VAL A N 1
ATOM 595 C CA . VAL A 1 77 ? -7.996 -13.391 3.445 1 98.12 77 VAL A CA 1
ATOM 596 C C . VAL A 1 77 ? -6.656 -13.484 2.721 1 98.12 77 VAL A C 1
ATOM 598 O O . VAL A 1 77 ? -6.59 -13.953 1.583 1 98.12 77 VAL A O 1
ATOM 601 N N . SER A 1 78 ? -5.633 -13.023 3.418 1 96.5 78 SER A N 1
ATOM 602 C CA . SER A 1 78 ? -4.289 -13.125 2.859 1 96.5 78 SER A CA 1
ATOM 603 C C . SER A 1 78 ? -3.607 -14.422 3.289 1 96.5 78 SER A C 1
ATOM 605 O O . SER A 1 78 ? -3.643 -14.789 4.469 1 96.5 78 SER A O 1
ATOM 607 N N . ILE A 1 79 ? -3.01 -15.078 2.301 1 96.69 79 ILE A N 1
ATOM 608 C CA . ILE A 1 79 ? -2.414 -16.375 2.568 1 96.69 79 ILE A CA 1
ATOM 609 C C . ILE A 1 79 ? -0.907 -16.312 2.336 1 96.69 79 ILE A C 1
ATOM 611 O O . ILE A 1 79 ? -0.454 -15.938 1.253 1 96.69 79 ILE A O 1
ATOM 615 N N . GLY A 1 80 ? -0.184 -16.609 3.332 1 94.75 80 GLY A N 1
ATOM 616 C CA . GLY A 1 80 ? 1.265 -16.703 3.25 1 94.75 80 GLY A CA 1
ATOM 617 C C . GLY A 1 80 ? 1.827 -17.891 3.996 1 94.75 80 GLY A C 1
ATOM 618 O O . GLY A 1 80 ? 1.245 -18.984 3.969 1 94.75 80 GLY A O 1
ATOM 619 N N . TYR A 1 81 ? 2.945 -17.75 4.438 1 92.25 81 TYR A N 1
ATOM 620 C CA . TYR A 1 81 ? 3.648 -18.828 5.117 1 92.25 81 TYR A CA 1
ATOM 621 C C . TYR A 1 81 ? 3.959 -18.453 6.559 1 92.25 81 TYR A C 1
ATOM 623 O O . TYR A 1 81 ? 4.113 -17.281 6.883 1 92.25 81 TYR A O 1
ATOM 631 N N . ALA A 1 82 ? 4.008 -19.469 7.414 1 86.44 82 ALA A N 1
ATOM 632 C CA . ALA A 1 82 ? 4.16 -19.266 8.852 1 86.44 82 ALA A CA 1
ATOM 633 C C . ALA A 1 82 ? 5.426 -19.938 9.375 1 86.44 82 ALA A C 1
ATOM 635 O O . ALA A 1 82 ? 6.086 -20.688 8.641 1 86.44 82 ALA A O 1
ATOM 636 N N . GLY A 1 83 ? 5.672 -19.594 10.672 1 79.44 83 GLY A N 1
ATOM 637 C CA . GLY A 1 83 ? 6.777 -20.25 11.352 1 79.44 83 GLY A CA 1
ATOM 638 C C . GLY A 1 83 ? 8.125 -19.953 10.719 1 79.44 83 GLY A C 1
ATOM 639 O O . GLY A 1 83 ? 8.367 -18.844 10.242 1 79.44 83 GLY A O 1
ATOM 640 N N . GLU A 1 84 ? 8.992 -20.938 10.719 1 79 84 GLU A N 1
ATOM 641 C CA . GLU A 1 84 ? 10.344 -20.797 10.203 1 79 84 GLU A CA 1
ATOM 642 C C . GLU A 1 84 ? 10.344 -20.656 8.68 1 79 84 GLU A C 1
ATOM 644 O O . GLU A 1 84 ? 11.211 -20.016 8.109 1 79 84 GLU A O 1
ATOM 649 N N . GLU A 1 85 ? 9.273 -21.172 8.133 1 82.88 85 GLU A N 1
ATOM 650 C CA . GLU A 1 85 ? 9.188 -21.156 6.68 1 82.88 85 GLU A CA 1
ATOM 651 C C . GLU A 1 85 ? 8.852 -19.766 6.16 1 82.88 85 GLU A C 1
ATOM 653 O O . GLU A 1 85 ? 9.102 -19.453 4.992 1 82.88 85 GLU A O 1
ATOM 658 N N . ALA A 1 86 ? 8.344 -18.938 7.059 1 84.56 86 ALA A N 1
ATOM 659 C CA . ALA A 1 86 ? 7.941 -17.594 6.66 1 84.56 86 ALA A CA 1
ATOM 660 C C . ALA A 1 86 ? 9.125 -16.797 6.105 1 84.56 86 ALA A C 1
ATOM 662 O O . ALA A 1 86 ? 8.969 -15.984 5.195 1 84.56 86 ALA A O 1
ATOM 663 N N . GLN A 1 87 ? 10.32 -17.094 6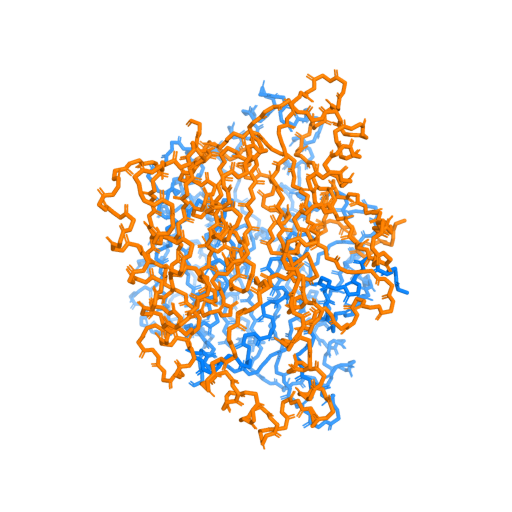.574 1 81.69 87 GLN A N 1
ATOM 664 C CA . GLN A 1 87 ? 11.5 -16.359 6.129 1 81.69 87 GLN A CA 1
ATOM 665 C C . GLN A 1 87 ? 11.906 -16.766 4.719 1 81.69 87 GLN A C 1
ATOM 667 O O . GLN A 1 87 ? 12.688 -16.078 4.062 1 81.69 87 GLN A O 1
ATOM 672 N N . HIS A 1 88 ? 11.328 -17.906 4.262 1 87.81 88 HIS A N 1
ATOM 673 C CA . HIS A 1 88 ? 11.672 -18.422 2.938 1 87.81 88 HIS A CA 1
ATOM 674 C C . HIS A 1 88 ? 10.484 -18.297 1.981 1 87.81 88 HIS A C 1
ATOM 676 O O . HIS A 1 88 ? 10.383 -19.062 1.019 1 87.81 88 HIS A O 1
ATOM 682 N N . TRP A 1 89 ? 9.594 -17.344 2.254 1 89.62 89 TRP A N 1
ATOM 683 C CA . TRP A 1 89 ? 8.375 -17.219 1.463 1 89.62 89 TRP A CA 1
ATOM 684 C C . TRP A 1 89 ? 8.695 -16.984 -0.009 1 89.62 89 TRP A C 1
ATOM 686 O O . TRP A 1 89 ? 7.957 -17.422 -0.892 1 89.62 89 TRP A O 1
ATOM 696 N N . ASP A 1 90 ? 9.836 -16.375 -0.323 1 88.94 90 ASP A N 1
ATOM 697 C CA . ASP A 1 90 ? 10.18 -15.969 -1.683 1 88.94 90 ASP A CA 1
ATOM 698 C C . ASP A 1 90 ? 10.508 -17.188 -2.551 1 88.94 90 ASP A C 1
ATOM 700 O O . ASP A 1 90 ? 10.469 -17.094 -3.781 1 88.94 90 ASP A O 1
ATOM 704 N N . ARG A 1 91 ? 10.812 -18.344 -1.936 1 92.62 91 ARG A N 1
ATOM 705 C CA . ARG A 1 91 ? 11.016 -19.547 -2.736 1 92.62 91 ARG A CA 1
ATOM 706 C C . ARG A 1 91 ? 9.852 -20.516 -2.574 1 92.62 91 ARG A C 1
ATOM 708 O O . ARG A 1 91 ? 9.531 -21.266 -3.498 1 92.62 91 ARG A O 1
ATOM 715 N N . LEU A 1 92 ? 9.203 -20.5 -1.416 1 94.62 92 LEU A N 1
ATOM 716 C CA . LEU A 1 92 ? 8.094 -21.422 -1.178 1 94.62 92 LEU A CA 1
ATOM 717 C C . LEU A 1 92 ? 6.918 -21.094 -2.094 1 94.62 92 LEU A C 1
ATOM 719 O O . LEU A 1 92 ? 6.188 -22 -2.51 1 94.62 92 LEU A O 1
ATOM 723 N N . ARG A 1 93 ? 6.824 -19.859 -2.387 1 96.81 93 ARG A N 1
ATOM 724 C CA . ARG A 1 93 ? 5.77 -19.438 -3.307 1 96.81 93 ARG A CA 1
ATOM 725 C C . ARG A 1 93 ? 5.934 -20.125 -4.664 1 96.81 93 ARG A C 1
ATOM 727 O O . ARG A 1 93 ? 4.953 -20.328 -5.379 1 96.81 93 ARG A O 1
ATOM 734 N N . ASN A 1 94 ? 7.207 -20.484 -5.059 1 97.62 94 ASN A N 1
ATOM 735 C CA . ASN A 1 94 ? 7.434 -21.188 -6.316 1 97.62 94 ASN A CA 1
ATOM 736 C C . ASN A 1 94 ? 6.754 -22.562 -6.324 1 97.62 94 ASN A C 1
ATOM 738 O O . ASN A 1 94 ? 6.125 -22.938 -7.316 1 97.62 94 ASN A O 1
ATOM 742 N N . ARG A 1 95 ? 6.785 -23.203 -5.242 1 96.56 95 ARG A N 1
ATOM 743 C CA . ARG A 1 95 ? 6.125 -24.5 -5.094 1 96.56 95 ARG A CA 1
ATOM 744 C C . ARG A 1 95 ? 4.609 -24.344 -5.191 1 96.56 95 ARG A C 1
ATOM 746 O O . ARG A 1 95 ? 3.955 -25.094 -5.926 1 96.56 95 ARG A O 1
ATOM 753 N N . ASP A 1 96 ? 4.109 -23.375 -4.535 1 98.06 96 ASP A N 1
ATOM 754 C CA . ASP A 1 96 ? 2.67 -23.312 -4.293 1 98.06 96 ASP A CA 1
ATOM 755 C C . ASP A 1 96 ? 1.952 -22.562 -5.406 1 98.06 96 ASP A C 1
ATOM 757 O O . ASP A 1 96 ? 0.769 -22.797 -5.664 1 98.06 96 ASP A O 1
ATOM 761 N N . LEU A 1 97 ? 2.65 -21.609 -6.109 1 98.75 97 LEU A N 1
ATOM 762 C CA . LEU A 1 97 ? 1.911 -20.703 -6.984 1 98.75 97 LEU A CA 1
ATOM 763 C C . LEU A 1 97 ? 2.164 -21.047 -8.445 1 98.75 97 LEU A C 1
ATOM 765 O O . LEU A 1 97 ? 1.447 -20.562 -9.328 1 98.75 97 LEU A O 1
ATOM 769 N N . VAL A 1 98 ? 3.154 -21.875 -8.75 1 98.62 98 VAL A N 1
ATOM 770 C CA . VAL A 1 98 ? 3.508 -22.203 -10.133 1 98.62 98 VAL A CA 1
ATOM 771 C C . VAL A 1 98 ? 2.865 -23.516 -10.531 1 98.62 98 VAL A C 1
ATOM 773 O O . VAL A 1 98 ? 2.938 -24.5 -9.789 1 98.62 98 VAL A O 1
ATOM 776 N N . PRO A 1 99 ? 2.193 -23.578 -11.688 1 98.38 99 PRO A N 1
ATOM 777 C CA . PRO A 1 99 ? 1.504 -24.797 -12.125 1 98.38 99 PRO A CA 1
ATOM 778 C C . PRO A 1 99 ? 2.449 -25.984 -12.289 1 98.38 99 PRO A C 1
ATOM 780 O O . PRO A 1 99 ? 3.602 -25.812 -12.695 1 98.38 99 PRO A O 1
ATOM 783 N N . PRO A 1 100 ? 1.883 -27.203 -12.023 1 97.81 100 PRO A N 1
ATOM 784 C CA . PRO A 1 100 ? 2.703 -28.391 -12.281 1 97.81 100 PRO A CA 1
ATOM 785 C C . PRO A 1 100 ? 3.186 -28.469 -13.727 1 97.81 100 PRO A C 1
ATOM 787 O O . PRO A 1 100 ? 2.408 -28.25 -14.656 1 97.81 100 PRO A O 1
ATOM 790 N N . GLY A 1 101 ? 4.48 -28.75 -13.883 1 96.69 101 GLY A N 1
ATOM 791 C CA . GLY A 1 101 ? 5.047 -28.938 -15.211 1 96.69 101 GLY A CA 1
ATOM 792 C C . GLY A 1 101 ? 5.43 -27.625 -15.883 1 96.69 101 GLY A C 1
ATOM 793 O O . GLY A 1 101 ? 5.863 -27.625 -17.031 1 96.69 101 GLY A O 1
ATOM 794 N N . GLU A 1 102 ? 5.234 -26.469 -15.234 1 97.94 102 GLU A N 1
ATOM 795 C CA . GLU A 1 102 ? 5.641 -25.188 -15.789 1 97.94 102 GLU A CA 1
ATOM 796 C C . GLU A 1 102 ? 7.133 -25.172 -16.094 1 97.94 102 GLU A C 1
ATOM 798 O O . GLU A 1 102 ? 7.953 -25.531 -15.25 1 97.94 102 GLU A O 1
ATOM 803 N N . PRO A 1 103 ? 7.523 -24.828 -17.281 1 97.19 103 PRO A N 1
ATOM 804 C CA . PRO A 1 103 ? 8.953 -24.766 -17.578 1 97.19 103 PRO A CA 1
ATOM 805 C C . PRO A 1 103 ? 9.656 -23.609 -16.875 1 97.19 103 PRO A C 1
ATOM 807 O O . PRO A 1 103 ? 9.016 -22.594 -16.547 1 97.19 103 PRO A O 1
ATOM 810 N N . ILE A 1 104 ? 10.883 -23.797 -16.625 1 96.81 104 ILE A N 1
ATOM 811 C CA . ILE A 1 104 ? 11.711 -22.703 -16.109 1 96.81 104 ILE A CA 1
ATOM 812 C C . ILE A 1 104 ? 12.305 -21.922 -17.281 1 96.81 104 ILE A C 1
ATOM 814 O O . ILE A 1 104 ? 13.125 -22.453 -18.031 1 96.81 104 ILE A O 1
ATOM 818 N N . ALA A 1 105 ? 11.875 -20.703 -17.391 1 95.69 105 ALA A N 1
ATOM 819 C CA . ALA A 1 105 ? 12.359 -19.875 -18.5 1 95.69 105 ALA A CA 1
ATOM 820 C C . ALA A 1 105 ? 13.852 -19.578 -18.344 1 95.69 105 ALA A C 1
ATOM 822 O O . ALA A 1 105 ? 14.336 -19.344 -17.234 1 95.69 105 ALA A O 1
ATOM 823 N N . LYS A 1 106 ? 14.531 -19.562 -19.469 1 95.44 106 LYS A N 1
ATOM 824 C CA . LYS A 1 106 ? 15.953 -19.25 -19.453 1 95.44 106 LYS A CA 1
ATOM 825 C C . LYS A 1 106 ? 16.203 -17.859 -18.859 1 95.44 106 LYS A C 1
ATOM 827 O O . LYS A 1 106 ? 17.172 -17.656 -18.125 1 95.44 106 LYS A O 1
ATOM 832 N N . GLU A 1 107 ? 15.328 -16.938 -19.25 1 94.31 107 GLU A N 1
ATOM 833 C CA . GLU A 1 107 ? 15.484 -15.562 -18.781 1 94.31 107 GLU A CA 1
ATOM 834 C C . GLU A 1 107 ? 15.359 -15.477 -17.266 1 94.31 107 GLU A C 1
ATOM 836 O O . GLU A 1 107 ? 15.945 -14.594 -16.641 1 94.31 107 GLU A O 1
ATOM 841 N N . LEU A 1 108 ? 14.57 -16.344 -16.688 1 94.94 108 LEU A N 1
ATOM 842 C CA . LEU A 1 108 ? 14.469 -16.391 -15.227 1 94.94 108 LEU A CA 1
ATOM 843 C C . LEU A 1 108 ? 15.766 -16.891 -14.609 1 94.94 108 LEU A C 1
ATOM 845 O O . LEU A 1 108 ? 16.25 -16.328 -13.617 1 94.94 108 LEU A O 1
ATOM 849 N N . VAL A 1 109 ? 16.297 -17.953 -15.195 1 95.75 109 VAL A N 1
ATOM 850 C CA . VAL A 1 109 ? 17.562 -18.484 -14.719 1 95.75 109 VAL A CA 1
ATOM 851 C C . VAL A 1 109 ? 18.641 -17.406 -14.812 1 95.75 109 VAL A C 1
ATOM 853 O O . VAL A 1 109 ? 19.422 -17.234 -13.883 1 95.75 109 VAL A O 1
ATOM 856 N N . ASP A 1 110 ? 18.656 -16.703 -15.953 1 95 110 ASP A N 1
ATOM 857 C CA . ASP A 1 110 ? 19.625 -15.625 -16.141 1 95 110 ASP A CA 1
ATOM 858 C C . ASP A 1 110 ? 19.469 -14.547 -15.07 1 95 110 ASP A C 1
ATOM 860 O O . ASP A 1 110 ? 20.453 -14.047 -14.547 1 95 110 ASP A O 1
ATOM 864 N N . ALA A 1 111 ? 18.266 -14.203 -14.789 1 91.75 111 ALA A N 1
ATOM 865 C CA . ALA A 1 111 ? 18 -13.188 -13.781 1 91.75 111 ALA A CA 1
ATOM 866 C C . ALA A 1 111 ? 18.484 -13.633 -12.406 1 91.75 111 ALA A C 1
ATOM 868 O O . ALA A 1 111 ? 19.031 -12.836 -11.648 1 91.75 111 ALA A O 1
ATOM 869 N N . VAL A 1 112 ? 18.203 -14.898 -12.062 1 93.75 112 VAL A N 1
ATOM 870 C CA . VAL A 1 112 ? 18.641 -15.461 -10.789 1 93.75 112 VAL A CA 1
ATOM 871 C C . VAL A 1 112 ? 20.172 -15.398 -10.695 1 93.75 112 VAL A C 1
ATOM 873 O O . VAL A 1 112 ? 20.719 -14.992 -9.672 1 93.75 112 VAL A O 1
ATOM 876 N N . GLU A 1 113 ? 20.812 -15.742 -11.781 1 94.5 113 GLU A N 1
ATOM 877 C CA . GLU A 1 113 ? 22.266 -15.719 -11.82 1 94.5 113 GLU A CA 1
ATOM 878 C C . GLU A 1 113 ? 22.797 -14.289 -11.688 1 94.5 113 GLU A C 1
ATOM 880 O O . GLU A 1 113 ? 23.812 -14.062 -11.023 1 94.5 113 GLU A O 1
ATOM 885 N N . MET A 1 114 ? 22.156 -13.406 -12.352 1 90.88 114 MET A N 1
ATOM 886 C CA . MET A 1 114 ? 22.531 -12 -12.234 1 90.88 114 MET A CA 1
ATOM 887 C C . MET A 1 114 ? 22.438 -11.539 -10.781 1 90.88 114 MET A C 1
ATOM 889 O O . MET A 1 114 ? 23.281 -10.75 -10.328 1 90.88 114 MET A O 1
ATOM 893 N N . GLY A 1 115 ? 21.453 -11.992 -10.094 1 89.81 115 GLY A N 1
ATOM 894 C CA . GLY A 1 115 ? 21.312 -11.664 -8.68 1 89.81 115 GLY A CA 1
ATOM 895 C C . GLY A 1 115 ? 22.469 -12.172 -7.844 1 89.81 115 GLY A C 1
ATOM 896 O O . GLY A 1 115 ? 22.938 -11.477 -6.938 1 89.81 115 GLY A O 1
ATOM 897 N N . VAL A 1 116 ? 22.922 -13.344 -8.172 1 93.06 116 VAL A N 1
ATOM 898 C CA . VAL A 1 116 ? 24.062 -13.914 -7.469 1 93.06 116 VAL A CA 1
ATOM 899 C C . VAL A 1 116 ? 25.312 -13.094 -7.758 1 93.06 116 VAL A C 1
ATOM 901 O O . VAL A 1 116 ? 26.062 -12.742 -6.844 1 93.06 116 VAL A O 1
ATOM 904 N N . GLN A 1 117 ? 25.484 -12.75 -8.984 1 93.38 117 GLN A N 1
ATOM 905 C CA . GLN A 1 117 ? 26.656 -12 -9.414 1 93.38 117 GLN A CA 1
ATOM 906 C C . GLN A 1 117 ? 26.672 -10.609 -8.781 1 93.38 117 GLN A C 1
ATOM 908 O O . GLN A 1 117 ? 27.734 -10.086 -8.438 1 93.38 117 GLN A O 1
ATOM 913 N N . ALA A 1 118 ? 25.562 -10.039 -8.625 1 86 118 ALA A N 1
ATOM 914 C CA . ALA A 1 118 ? 25.438 -8.688 -8.07 1 86 118 ALA A CA 1
ATOM 915 C C . ALA A 1 118 ? 25.531 -8.711 -6.551 1 86 118 ALA A C 1
ATOM 917 O O . ALA A 1 118 ? 25.547 -7.656 -5.906 1 86 118 ALA A O 1
ATOM 918 N N . GLY A 1 119 ? 25.5 -9.93 -5.965 1 85.94 119 GLY A N 1
ATOM 919 C CA . GLY A 1 119 ? 25.578 -10.07 -4.52 1 85.94 119 GLY A CA 1
ATOM 920 C C . GLY A 1 119 ? 24.25 -9.867 -3.826 1 85.94 119 GLY A C 1
ATOM 921 O O . GLY A 1 119 ? 24.188 -9.711 -2.604 1 85.94 119 GLY A O 1
ATOM 922 N N . ALA A 1 120 ? 23.172 -9.844 -4.594 1 81.81 120 ALA A N 1
ATOM 923 C CA . ALA A 1 120 ? 21.844 -9.648 -4.047 1 81.81 120 ALA A CA 1
ATOM 924 C C . ALA A 1 120 ? 21.328 -10.922 -3.396 1 81.81 120 ALA A C 1
ATOM 926 O O . ALA A 1 120 ? 20.422 -10.883 -2.547 1 81.81 120 ALA A O 1
ATOM 927 N N . ARG A 1 121 ? 21.781 -12.039 -3.85 1 88.56 121 ARG A N 1
ATOM 928 C CA . ARG A 1 121 ? 21.438 -13.359 -3.324 1 88.56 121 ARG A CA 1
ATOM 929 C C . ARG A 1 121 ? 22.656 -14.266 -3.246 1 88.56 121 ARG A C 1
ATOM 931 O O . ARG A 1 121 ? 23.562 -14.172 -4.082 1 88.56 121 ARG A O 1
ATOM 938 N N . THR A 1 122 ? 22.641 -15.172 -2.312 1 93.5 122 THR A N 1
ATOM 939 C CA . THR A 1 122 ? 23.703 -16.172 -2.26 1 93.5 122 THR A CA 1
ATOM 940 C C . THR A 1 122 ? 23.438 -17.297 -3.262 1 93.5 122 THR A C 1
ATOM 942 O O . THR A 1 122 ? 22.312 -17.469 -3.725 1 93.5 122 THR A O 1
ATOM 945 N N . ARG A 1 123 ? 24.516 -18.016 -3.547 1 95.44 123 ARG A N 1
ATOM 946 C CA . ARG A 1 123 ? 24.375 -19.172 -4.426 1 95.44 123 ARG A CA 1
ATOM 947 C C . ARG A 1 123 ? 23.406 -20.188 -3.844 1 95.44 123 ARG A C 1
ATOM 949 O O . ARG A 1 123 ? 22.547 -20.719 -4.562 1 95.44 123 ARG A O 1
ATOM 956 N N . GLU A 1 124 ? 23.484 -20.359 -2.566 1 95.06 124 GLU A N 1
ATOM 957 C CA . GLU A 1 124 ? 22.609 -21.312 -1.885 1 95.06 124 GLU A CA 1
ATOM 958 C C . GLU A 1 124 ? 21.141 -20.891 -1.994 1 95.06 124 GLU A C 1
ATOM 960 O O . GLU A 1 124 ? 20.281 -21.719 -2.271 1 95.06 124 GLU A O 1
ATOM 965 N N . GLU A 1 125 ? 20.875 -19.672 -1.82 1 92.69 125 GLU A N 1
ATOM 966 C CA . GLU A 1 125 ? 19.516 -19.141 -1.925 1 92.69 125 GLU A CA 1
ATOM 967 C C . GLU A 1 125 ? 18.984 -19.297 -3.342 1 92.69 125 GLU A C 1
ATOM 969 O O . GLU A 1 125 ? 17.812 -19.641 -3.529 1 92.69 125 GLU A O 1
ATOM 974 N N . SER A 1 126 ? 19.844 -19.016 -4.25 1 94.69 126 SER A N 1
ATOM 975 C CA . SER A 1 126 ? 19.453 -19.094 -5.652 1 94.69 126 SER A CA 1
ATOM 976 C C . SER A 1 126 ? 19.172 -20.531 -6.078 1 94.69 126 SER A C 1
ATOM 978 O O . SER A 1 126 ? 18.203 -20.797 -6.797 1 94.69 126 SER A O 1
ATOM 980 N N . ASP A 1 127 ? 20 -21.438 -5.602 1 96.12 127 ASP A N 1
ATOM 981 C CA . ASP A 1 127 ? 19.781 -22.844 -5.906 1 96.12 127 ASP A CA 1
ATOM 982 C C . ASP A 1 127 ? 18.484 -23.344 -5.285 1 96.12 127 ASP A C 1
ATOM 984 O O . ASP A 1 127 ? 17.719 -24.062 -5.93 1 96.12 127 ASP A O 1
ATOM 988 N N . ALA A 1 128 ? 18.25 -22.984 -4.109 1 95.38 128 ALA A N 1
ATOM 989 C CA . ALA A 1 128 ? 17 -23.359 -3.438 1 95.38 128 ALA A CA 1
ATOM 990 C C . ALA A 1 128 ? 15.789 -22.797 -4.168 1 95.38 128 ALA A C 1
ATOM 992 O O . ALA A 1 128 ? 14.758 -23.469 -4.285 1 95.38 128 ALA A O 1
ATOM 993 N N . TYR A 1 129 ? 15.898 -21.562 -4.582 1 95.94 129 TYR A N 1
ATOM 994 C CA . TYR A 1 129 ? 14.852 -20.906 -5.359 1 95.94 129 TYR A CA 1
ATOM 995 C C . TYR A 1 129 ? 14.523 -21.703 -6.613 1 95.94 129 TYR A C 1
ATOM 997 O O . TYR A 1 129 ? 13.352 -21.984 -6.887 1 95.94 129 TYR A O 1
ATOM 1005 N N . LEU A 1 130 ? 15.523 -22.156 -7.363 1 96.06 130 LEU A N 1
ATOM 1006 C CA . LEU A 1 130 ? 15.352 -22.891 -8.609 1 96.06 130 LEU A CA 1
ATOM 1007 C C . LEU A 1 130 ? 14.875 -24.312 -8.328 1 96.06 130 LEU A C 1
ATOM 1009 O O . LEU A 1 130 ? 14.109 -24.891 -9.117 1 96.06 130 LEU A O 1
ATOM 1013 N N . ASP A 1 131 ? 15.305 -24.875 -7.207 1 96.25 131 ASP A N 1
ATOM 1014 C CA . ASP A 1 131 ? 14.867 -26.219 -6.836 1 96.25 131 ASP A CA 1
ATOM 1015 C C . ASP A 1 131 ? 13.352 -26.281 -6.648 1 96.25 131 ASP A C 1
ATOM 1017 O O . ASP A 1 131 ? 12.703 -27.234 -7.074 1 96.25 131 ASP A O 1
ATOM 1021 N N . GLU A 1 132 ? 12.805 -25.281 -6.008 1 95.81 132 GLU A N 1
ATOM 1022 C CA . GLU A 1 132 ? 11.359 -25.219 -5.824 1 95.81 132 GLU A CA 1
ATOM 1023 C C . GLU A 1 132 ? 10.641 -25.156 -7.164 1 95.81 132 GLU A C 1
ATOM 1025 O O . GLU A 1 132 ? 9.523 -25.656 -7.305 1 95.81 132 GLU A O 1
ATOM 1030 N N . LEU A 1 133 ? 11.266 -24.547 -8.148 1 96.69 133 LEU A N 1
ATOM 1031 C CA . LEU A 1 133 ? 10.648 -24.391 -9.461 1 96.69 133 LEU A CA 1
ATOM 1032 C C . LEU A 1 133 ? 10.672 -25.703 -10.227 1 96.69 133 LEU A C 1
ATOM 1034 O O . LEU A 1 133 ? 9.953 -25.875 -11.219 1 96.69 133 LEU A O 1
ATOM 1038 N N . ARG A 1 134 ? 11.414 -26.688 -9.758 1 95.88 134 ARG A N 1
ATOM 1039 C CA . ARG A 1 134 ? 11.516 -27.969 -10.445 1 95.88 134 ARG A CA 1
ATOM 1040 C C . ARG A 1 134 ? 10.414 -28.922 -9.984 1 95.88 134 ARG A C 1
ATOM 1042 O O . ARG A 1 134 ? 10.18 -29.969 -10.602 1 95.88 134 ARG A O 1
ATOM 1049 N N . ASP A 1 135 ? 9.75 -28.562 -8.922 1 96 135 ASP A N 1
ATOM 1050 C CA . ASP A 1 135 ? 8.672 -29.375 -8.367 1 96 135 ASP A CA 1
ATOM 1051 C C . ASP A 1 135 ? 7.504 -28.5 -7.906 1 96 135 ASP A C 1
ATOM 1053 O O . ASP A 1 135 ? 7.223 -28.422 -6.707 1 96 135 ASP A O 1
ATOM 1057 N N . THR A 1 136 ? 6.785 -27.938 -8.859 1 97.94 136 THR A N 1
ATOM 1058 C CA . THR A 1 136 ? 5.742 -26.953 -8.609 1 97.94 136 THR A CA 1
ATOM 1059 C C . THR A 1 136 ? 4.387 -27.625 -8.43 1 97.94 136 THR A C 1
ATOM 1061 O O . THR A 1 136 ? 4.105 -28.641 -9.062 1 97.94 136 THR A O 1
ATOM 1064 N N . HIS A 1 137 ? 3.498 -27.094 -7.5 1 97.94 137 HIS A N 1
ATOM 1065 C CA . HIS A 1 137 ? 2.285 -27.781 -7.07 1 97.94 137 HIS A CA 1
ATOM 1066 C C . HIS A 1 137 ? 1.143 -26.797 -6.848 1 97.94 137 HIS A C 1
ATOM 1068 O O . HIS A 1 137 ? 0.479 -26.828 -5.809 1 97.94 137 HIS A O 1
ATOM 1074 N N . ALA A 1 138 ? 0.914 -25.953 -7.855 1 98.56 138 ALA A N 1
ATOM 1075 C CA . ALA A 1 138 ? -0.214 -25.031 -7.75 1 98.56 138 ALA A CA 1
ATOM 1076 C C . ALA A 1 138 ? -1.524 -25.781 -7.551 1 98.56 138 ALA A C 1
ATOM 1078 O O . ALA A 1 138 ? -2.447 -25.281 -6.906 1 98.56 138 ALA A O 1
ATOM 1079 N N . ASP A 1 139 ? -1.602 -27.031 -8.102 1 98.19 139 ASP A N 1
ATOM 1080 C CA . ASP A 1 139 ? -2.795 -27.859 -7.945 1 98.19 139 ASP A CA 1
ATOM 1081 C C . ASP A 1 139 ? -3.041 -28.203 -6.48 1 98.19 139 ASP A C 1
ATOM 1083 O O . ASP A 1 139 ? -4.164 -28.078 -5.988 1 98.19 139 ASP A O 1
ATOM 1087 N N . ALA A 1 140 ? -1.98 -28.547 -5.781 1 98.19 140 ALA A N 1
ATOM 1088 C CA . ALA A 1 140 ? -2.1 -28.875 -4.363 1 98.19 140 ALA A CA 1
ATOM 1089 C C . ALA A 1 140 ? -2.477 -27.641 -3.545 1 98.19 140 ALA A C 1
ATOM 1091 O O . ALA A 1 140 ? -3.277 -27.734 -2.611 1 98.19 140 ALA A O 1
ATOM 1092 N N . PHE A 1 141 ? -1.898 -26.531 -3.859 1 98.56 141 PHE A N 1
ATOM 1093 C CA . PHE A 1 141 ? -2.205 -25.297 -3.145 1 98.56 141 PHE A CA 1
A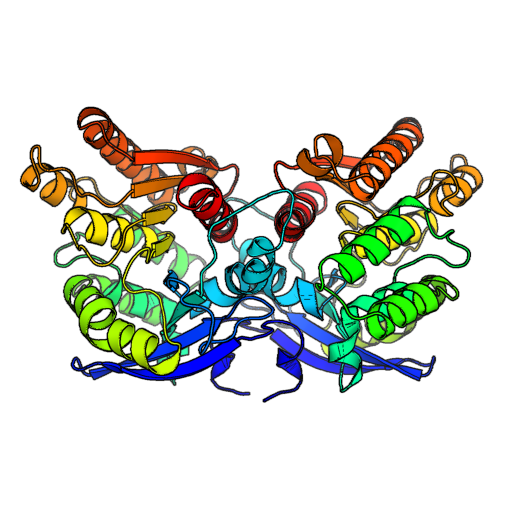TOM 1094 C C . PHE A 1 141 ? -3.648 -24.875 -3.393 1 98.56 141 PHE A C 1
ATOM 1096 O O . PHE A 1 141 ? -4.34 -24.438 -2.469 1 98.56 141 PHE A O 1
ATOM 1103 N N . LEU A 1 142 ? -4.129 -24.969 -4.66 1 98.69 142 LEU A N 1
ATOM 1104 C CA . LEU A 1 142 ? -5.52 -24.656 -4.969 1 98.69 142 LEU A CA 1
ATOM 1105 C C . LEU A 1 142 ? -6.465 -25.547 -4.176 1 98.69 142 LEU A C 1
ATOM 1107 O O . LEU A 1 142 ? -7.48 -25.078 -3.658 1 98.69 142 LEU A O 1
ATOM 1111 N N . ASN A 1 143 ? -6.133 -26.797 -4.094 1 98.44 143 ASN A N 1
ATOM 1112 C CA . ASN A 1 143 ? -6.938 -27.719 -3.295 1 98.44 143 ASN A CA 1
ATOM 1113 C C . ASN A 1 143 ? -6.965 -27.312 -1.824 1 98.44 143 ASN A C 1
ATOM 1115 O O . ASN A 1 143 ? -8.016 -27.328 -1.187 1 98.44 143 ASN A O 1
ATOM 1119 N N . PHE A 1 144 ? -5.852 -27 -1.289 1 98.5 144 PHE A N 1
ATOM 1120 C CA . PHE A 1 144 ? -5.793 -26.516 0.087 1 98.5 144 PHE A CA 1
ATOM 1121 C C . PHE A 1 144 ? -6.688 -25.297 0.273 1 98.5 144 PHE A C 1
ATOM 1123 O O . PHE A 1 144 ? -7.484 -25.25 1.215 1 98.5 144 PHE A O 1
ATOM 1130 N N . LEU A 1 145 ? -6.527 -24.297 -0.621 1 98.62 145 LEU A N 1
ATOM 1131 C CA . LEU A 1 145 ? -7.266 -23.047 -0.535 1 98.62 145 LEU A CA 1
ATOM 1132 C C . LEU A 1 145 ? -8.766 -23.297 -0.583 1 98.62 145 LEU A C 1
ATOM 1134 O O . LEU A 1 145 ? -9.516 -22.781 0.254 1 98.62 145 LEU A O 1
ATOM 1138 N N . THR A 1 146 ? -9.281 -24.172 -1.457 1 98.44 146 THR A N 1
ATOM 1139 C CA . THR A 1 146 ? -10.703 -24.312 -1.739 1 98.44 146 THR A CA 1
ATOM 1140 C C . THR A 1 146 ? -11.336 -25.375 -0.831 1 98.44 146 THR A C 1
ATOM 1142 O O . THR A 1 146 ? -12.484 -25.219 -0.401 1 98.44 146 THR A O 1
ATOM 1145 N N . ALA A 1 147 ? -10.547 -26.359 -0.453 1 98.25 147 ALA A N 1
ATOM 1146 C CA . ALA A 1 147 ? -11.148 -27.5 0.241 1 98.25 147 ALA A CA 1
ATOM 1147 C C . ALA A 1 147 ? -10.859 -27.438 1.739 1 98.25 147 ALA A C 1
ATOM 1149 O O . ALA A 1 147 ? -11.539 -28.094 2.533 1 98.25 147 ALA A O 1
ATOM 1150 N N . GLU A 1 148 ? -9.828 -26.734 2.127 1 98.56 148 GLU A N 1
ATOM 1151 C CA . GLU A 1 148 ? -9.469 -26.703 3.543 1 98.56 148 GLU A CA 1
ATOM 1152 C C . GLU A 1 148 ? -9.609 -25.297 4.121 1 98.56 148 GLU A C 1
ATOM 1154 O O . GLU A 1 148 ? -10.398 -25.078 5.043 1 98.56 148 GLU A O 1
ATOM 1159 N N . LEU A 1 149 ? -8.961 -24.359 3.508 1 98.69 149 LEU A N 1
ATOM 1160 C CA . LEU A 1 149 ? -8.945 -23 4.059 1 98.69 149 LEU A CA 1
ATOM 1161 C C . LEU A 1 149 ? -10.32 -22.359 3.965 1 98.69 149 LEU A C 1
ATOM 1163 O O . LEU A 1 149 ? -10.82 -21.812 4.945 1 98.69 149 LEU A O 1
ATOM 1167 N N . HIS A 1 150 ? -10.961 -22.422 2.777 1 98.75 150 HIS A N 1
ATOM 1168 C CA . HIS A 1 150 ? -12.234 -21.734 2.572 1 98.75 150 HIS A CA 1
ATOM 1169 C C . HIS A 1 150 ? -13.289 -22.203 3.559 1 98.75 150 HIS A C 1
ATOM 1171 O O . HIS A 1 150 ? -13.969 -21.406 4.195 1 98.75 150 HIS A O 1
ATOM 1177 N N . PRO A 1 151 ? -13.461 -23.531 3.756 1 98.31 151 PRO A N 1
ATOM 1178 C CA . PRO A 1 151 ? -14.445 -23.984 4.746 1 98.31 151 PRO A CA 1
ATOM 1179 C C . PRO A 1 151 ? -14.164 -23.438 6.145 1 98.31 151 PRO A C 1
ATOM 1181 O O . PRO A 1 151 ? -15.094 -23.094 6.879 1 98.31 151 PRO A O 1
ATOM 1184 N N . ARG A 1 152 ? -12.93 -23.312 6.508 1 97.94 152 ARG A N 1
ATOM 1185 C CA . ARG A 1 152 ? -12.594 -22.75 7.809 1 97.94 152 ARG A CA 1
ATOM 1186 C C . ARG A 1 152 ? -12.984 -21.281 7.875 1 97.94 152 ARG A C 1
ATOM 1188 O O . ARG A 1 152 ? -13.531 -20.812 8.883 1 97.94 152 ARG A O 1
ATOM 1195 N N . ILE A 1 153 ? -12.633 -20.547 6.852 1 97.75 153 ILE A N 1
ATOM 1196 C CA . ILE A 1 153 ? -12.984 -19.125 6.785 1 97.75 153 ILE A CA 1
ATOM 1197 C C . ILE A 1 153 ? -14.5 -18.969 6.867 1 97.75 153 ILE A C 1
ATOM 1199 O O . ILE A 1 153 ? -15.008 -18.125 7.602 1 97.75 153 ILE A O 1
ATOM 1203 N N . GLU A 1 154 ? -15.242 -19.797 6.098 1 96.31 154 GLU A N 1
ATOM 1204 C CA . GLU A 1 154 ? -16.703 -19.766 6.117 1 96.31 154 GLU A CA 1
ATOM 1205 C C . GLU A 1 154 ? -17.234 -20 7.523 1 96.31 154 GLU A C 1
ATOM 1207 O O . GLU A 1 154 ? -18.125 -19.281 7.988 1 96.31 154 GLU A O 1
ATOM 1212 N N . ARG A 1 155 ? -16.719 -20.938 8.172 1 94.62 155 ARG A N 1
ATOM 1213 C CA . ARG A 1 155 ? -17.172 -21.312 9.508 1 94.62 155 ARG A CA 1
ATOM 1214 C C . ARG A 1 155 ? -16.828 -20.219 10.523 1 94.62 155 ARG A C 1
ATOM 1216 O O . ARG A 1 155 ? -17.703 -19.797 11.289 1 94.62 155 ARG A O 1
ATOM 1223 N N . ASP A 1 156 ? -15.633 -19.766 10.508 1 94.75 156 ASP A N 1
ATOM 1224 C CA . ASP A 1 156 ? -15.141 -18.891 11.562 1 94.75 156 ASP A CA 1
ATOM 1225 C C . ASP A 1 156 ? -15.641 -17.453 11.375 1 94.75 156 ASP A C 1
ATOM 1227 O O . ASP A 1 156 ? -15.797 -16.719 12.344 1 94.75 156 ASP A O 1
ATOM 1231 N N . TYR A 1 157 ? -15.883 -17.047 10.141 1 95.12 157 TYR A N 1
ATOM 1232 C CA . TYR A 1 157 ? -16.188 -15.648 9.891 1 95.12 157 TYR A CA 1
ATOM 1233 C C . TYR A 1 157 ? -17.562 -15.484 9.266 1 95.12 157 TYR A C 1
ATOM 1235 O O . TYR A 1 157 ? -18 -14.367 8.984 1 95.12 157 TYR A O 1
ATOM 1243 N N . GLY A 1 158 ? -18.281 -16.578 9.016 1 93.44 158 GLY A N 1
ATOM 1244 C CA . GLY A 1 158 ? -19.641 -16.5 8.508 1 93.44 158 GLY A CA 1
ATOM 1245 C C . GLY A 1 158 ? -19.734 -15.844 7.145 1 93.44 158 GLY A C 1
ATOM 1246 O O . GLY A 1 158 ? -20.562 -14.953 6.938 1 93.44 158 GLY A O 1
ATOM 1247 N N . THR A 1 159 ? -18.875 -16.234 6.191 1 94.75 159 THR A N 1
ATOM 1248 C CA . THR A 1 159 ? -18.828 -15.586 4.883 1 94.75 159 THR A CA 1
ATOM 1249 C C . THR A 1 159 ? -20.062 -15.953 4.062 1 94.75 159 THR A C 1
ATOM 1251 O O . THR A 1 159 ? -20.797 -16.891 4.41 1 94.75 159 THR A O 1
ATOM 1254 N N . ALA A 1 160 ? -20.375 -15.141 3 1 95.12 160 ALA A N 1
ATOM 1255 C CA . ALA A 1 160 ? -21.406 -15.461 2.014 1 95.12 160 ALA A CA 1
ATOM 1256 C C . ALA A 1 160 ? -21.109 -16.797 1.335 1 95.12 160 ALA A C 1
ATOM 1258 O O . ALA A 1 160 ? -19.984 -17.297 1.396 1 95.12 160 ALA A O 1
ATOM 1259 N N . THR A 1 161 ? -22.172 -17.328 0.709 1 94.62 161 THR A N 1
ATOM 1260 C CA . THR A 1 161 ? -22.016 -18.625 0.054 1 94.62 161 THR A CA 1
ATOM 1261 C C . THR A 1 161 ? -21.438 -18.453 -1.345 1 94.62 161 THR A C 1
ATOM 1263 O O . THR A 1 161 ? -20.969 -19.422 -1.952 1 94.62 161 THR A O 1
ATOM 1266 N N . SER A 1 162 ? -21.531 -17.234 -1.818 1 95.75 162 SER A N 1
ATOM 1267 C CA . SER A 1 162 ? -21.016 -16.922 -3.148 1 95.75 162 SER A CA 1
ATOM 1268 C C . SER A 1 162 ? -20.422 -15.531 -3.203 1 95.75 162 SER A C 1
ATOM 1270 O O . SER A 1 162 ? -20.328 -14.844 -2.182 1 95.75 162 SER A O 1
ATOM 1272 N N . GLY A 1 163 ? -19.797 -15.227 -4.332 1 96.5 163 GLY A N 1
ATOM 1273 C CA . GLY A 1 163 ? -19.266 -13.883 -4.504 1 96.5 163 GLY A CA 1
ATOM 1274 C C . GLY A 1 163 ? -17.797 -13.766 -4.109 1 96.5 163 GLY A C 1
ATOM 1275 O O . GLY A 1 163 ? -17.266 -12.656 -4.02 1 96.5 163 GLY A O 1
ATOM 1276 N N . HIS A 1 164 ? -17.125 -14.891 -3.871 1 98.5 164 HIS A N 1
ATOM 1277 C CA . HIS A 1 164 ? -15.727 -14.883 -3.453 1 98.5 164 HIS A CA 1
ATOM 1278 C C . HIS A 1 164 ? -14.812 -14.469 -4.602 1 98.5 164 HIS A C 1
ATOM 1280 O O . HIS A 1 164 ? -15.18 -14.602 -5.77 1 98.5 164 HIS A O 1
ATOM 1286 N N . GLY A 1 165 ? -13.688 -13.898 -4.246 1 98.69 165 GLY A N 1
ATOM 1287 C CA . GLY A 1 165 ? -12.703 -13.484 -5.223 1 98.69 165 GLY A CA 1
ATOM 1288 C C . GLY A 1 165 ? -11.305 -13.992 -4.918 1 98.69 165 GLY A C 1
ATOM 1289 O O . GLY A 1 165 ? -11.039 -14.469 -3.811 1 98.69 165 GLY A O 1
ATOM 1290 N N . LEU A 1 166 ? -10.453 -13.953 -5.879 1 98.88 166 LEU A N 1
ATOM 1291 C CA . LEU A 1 166 ? -9.039 -14.32 -5.789 1 98.88 166 LEU A CA 1
ATOM 1292 C C . LEU A 1 166 ? -8.172 -13.273 -6.48 1 98.88 166 LEU A C 1
ATOM 1294 O O . LEU A 1 166 ? -8.469 -12.852 -7.602 1 98.88 166 LEU A O 1
ATOM 1298 N N . PHE A 1 167 ? -7.172 -12.836 -5.77 1 98.88 167 PHE A N 1
ATOM 1299 C CA . PHE A 1 167 ? -6.203 -11.914 -6.359 1 98.88 167 PHE A CA 1
ATOM 1300 C C . PHE A 1 167 ? -4.781 -12.414 -6.141 1 98.88 167 PHE A C 1
ATOM 1302 O O . PHE A 1 167 ? -4.426 -12.836 -5.039 1 98.88 167 PHE A O 1
ATOM 1309 N N . GLY A 1 168 ? -4.047 -12.352 -7.148 1 98.81 168 GLY A N 1
ATOM 1310 C CA . GLY A 1 168 ? -2.619 -12.625 -7.074 1 98.81 168 GLY A CA 1
ATOM 1311 C C . GLY A 1 168 ? -1.795 -11.75 -8 1 98.81 168 GLY A C 1
ATOM 1312 O O . GLY A 1 168 ? -2.318 -11.195 -8.969 1 98.81 168 GLY A O 1
ATOM 1313 N N . TYR A 1 169 ? -0.502 -11.625 -7.73 1 98.56 169 TYR A N 1
ATOM 1314 C CA . TYR A 1 169 ? 0.438 -10.773 -8.453 1 98.56 169 TYR A CA 1
ATOM 1315 C C . TYR A 1 169 ? 1.714 -11.539 -8.789 1 98.56 169 TYR A C 1
ATOM 1317 O O . TYR A 1 169 ? 2.182 -12.359 -7.996 1 98.56 169 TYR A O 1
ATOM 1325 N N . SER A 1 170 ? 2.316 -11.297 -10.047 1 97.75 170 SER A N 1
ATOM 1326 C CA . SER A 1 170 ? 3.508 -12.016 -10.492 1 97.75 170 SER A CA 1
ATOM 1327 C C . SER A 1 170 ? 3.256 -13.516 -10.57 1 97.75 170 SER A C 1
ATOM 1329 O O . SER A 1 170 ? 2.322 -13.953 -11.25 1 97.75 170 SER A O 1
ATOM 1331 N N . TYR A 1 171 ? 3.941 -14.352 -9.727 1 98.31 171 TYR A N 1
ATOM 1332 C CA . TYR A 1 171 ? 3.607 -15.766 -9.68 1 98.31 171 TYR A CA 1
ATOM 1333 C C . TYR A 1 171 ? 2.234 -15.984 -9.055 1 98.31 171 TYR A C 1
ATOM 1335 O O . TYR A 1 171 ? 1.523 -16.922 -9.414 1 98.31 171 TYR A O 1
ATOM 1343 N N . GLY A 1 172 ? 1.833 -15.055 -8.188 1 98.62 172 GLY A N 1
ATOM 1344 C CA . GLY A 1 172 ? 0.448 -15.086 -7.746 1 98.62 172 GLY A CA 1
ATOM 1345 C C . GLY A 1 172 ? -0.543 -14.852 -8.867 1 98.62 172 GLY A C 1
ATOM 1346 O O . GLY A 1 172 ? -1.626 -15.445 -8.883 1 98.62 172 GLY A O 1
ATOM 1347 N N . GLY A 1 173 ? -0.166 -13.938 -9.758 1 98.75 173 GLY A N 1
ATOM 1348 C CA . GLY A 1 173 ? -0.97 -13.742 -10.953 1 98.75 173 GLY A CA 1
ATOM 1349 C C . GLY A 1 173 ? -1.03 -14.977 -11.836 1 98.75 173 GLY A C 1
ATOM 1350 O O . GLY A 1 173 ? -2.082 -15.289 -12.398 1 98.75 173 GLY A O 1
ATOM 1351 N N . LEU A 1 174 ? 0.112 -15.648 -11.953 1 98.69 174 LEU A N 1
ATOM 1352 C CA . LEU A 1 174 ? 0.159 -16.906 -12.695 1 98.69 174 LEU A CA 1
ATOM 1353 C C . LEU A 1 174 ? -0.801 -17.922 -12.094 1 98.69 174 LEU A C 1
ATOM 1355 O O . LEU A 1 174 ? -1.562 -18.562 -12.812 1 98.69 174 LEU A O 1
ATOM 1359 N N . PHE A 1 175 ? -0.795 -18.047 -10.82 1 98.88 175 PHE A N 1
ATOM 1360 C CA . PHE A 1 175 ? -1.7 -18.938 -10.102 1 98.88 175 PHE A CA 1
ATOM 1361 C C . PHE A 1 175 ? -3.152 -18.547 -10.359 1 98.88 175 PHE A C 1
ATOM 1363 O O . PHE A 1 175 ? -4.004 -19.422 -10.562 1 98.88 175 PHE A O 1
ATOM 1370 N N . SER A 1 176 ? -3.4 -17.25 -10.312 1 98.69 176 SER A N 1
ATOM 1371 C CA . SER A 1 176 ? -4.754 -16.766 -10.555 1 98.69 176 SER A CA 1
ATOM 1372 C C . SER A 1 176 ? -5.242 -17.141 -11.945 1 98.69 176 SER A C 1
ATOM 1374 O O . SER A 1 176 ? -6.379 -17.594 -12.109 1 98.69 176 SER A O 1
ATOM 1376 N N . LEU A 1 177 ? -4.375 -16.953 -12.914 1 97.19 177 LEU A N 1
ATOM 1377 C CA . LEU A 1 177 ? -4.715 -17.344 -14.273 1 97.19 177 LEU A CA 1
ATOM 1378 C C . LEU A 1 177 ? -4.945 -18.844 -14.367 1 97.19 177 LEU A C 1
ATOM 1380 O O . LEU A 1 177 ? -5.918 -19.297 -14.977 1 97.19 177 LEU A O 1
ATOM 1384 N N . TYR A 1 178 ? -4.07 -19.594 -13.789 1 97.94 178 TYR A N 1
ATOM 1385 C CA . TYR A 1 178 ? -4.195 -21.047 -13.711 1 97.94 178 TYR A CA 1
ATOM 1386 C C . TYR A 1 178 ? -5.535 -21.438 -13.109 1 97.94 178 TYR A C 1
ATOM 1388 O O . TYR A 1 178 ? -6.262 -22.266 -13.672 1 97.94 178 TYR A O 1
ATOM 1396 N N . THR A 1 179 ? -5.863 -20.828 -12.016 1 98.12 179 THR A N 1
ATOM 1397 C CA . THR A 1 179 ? -7.109 -21.109 -11.312 1 98.12 179 THR A CA 1
ATOM 1398 C C . THR A 1 179 ? -8.312 -20.812 -12.203 1 98.12 179 THR A C 1
ATOM 1400 O O . THR A 1 179 ? -9.242 -21.625 -12.281 1 98.12 179 THR A O 1
ATOM 1403 N N . TRP A 1 180 ? -8.281 -19.688 -12.875 1 96.62 180 TRP A N 1
ATOM 1404 C CA . TRP A 1 180 ? -9.367 -19.328 -13.781 1 96.62 180 TRP A CA 1
ATOM 1405 C C . TRP A 1 180 ? -9.539 -20.375 -14.875 1 96.62 180 TRP A C 1
ATOM 1407 O O . TRP A 1 180 ? -10.656 -20.781 -15.18 1 96.62 180 TRP A O 1
ATOM 1417 N N . LEU A 1 181 ? -8.469 -20.859 -15.359 1 94.75 181 LEU A N 1
ATOM 1418 C CA . LEU A 1 181 ? -8.477 -21.781 -16.484 1 94.75 181 LEU A CA 1
ATOM 1419 C C . LEU A 1 181 ? -8.953 -23.172 -16.062 1 94.75 181 LEU A C 1
ATOM 1421 O O . LEU A 1 181 ? -9.367 -23.969 -16.891 1 94.75 181 LEU A O 1
ATOM 1425 N N . THR A 1 182 ? -8.836 -23.5 -14.781 1 93.94 182 THR A N 1
ATOM 1426 C CA . THR A 1 182 ? -9.32 -24.781 -14.289 1 93.94 182 THR A CA 1
ATOM 1427 C C . THR A 1 182 ? -10.844 -24.812 -14.273 1 93.94 182 THR A C 1
ATOM 1429 O O . THR A 1 182 ? -11.453 -25.875 -14.164 1 93.94 182 THR A O 1
ATOM 1432 N N . GLY A 1 183 ? -11.453 -23.672 -14.281 1 92.44 183 GLY A N 1
ATOM 1433 C CA . GLY A 1 183 ? -12.898 -23.594 -14.156 1 92.44 183 GLY A CA 1
ATOM 1434 C C . GLY A 1 183 ? -13.383 -23.719 -12.727 1 92.44 183 GLY A C 1
ATOM 1435 O O . GLY A 1 183 ? -14.523 -24.094 -12.484 1 92.44 183 GLY A O 1
ATOM 1436 N N . ASN A 1 184 ? -12.477 -23.422 -11.805 1 94.56 184 ASN A N 1
ATOM 1437 C CA . ASN A 1 184 ? -12.867 -23.453 -10.398 1 94.56 184 ASN A CA 1
ATOM 1438 C C . ASN A 1 184 ? -14.117 -22.609 -10.156 1 94.56 184 ASN A C 1
ATOM 1440 O O . ASN A 1 184 ? -14.219 -21.484 -10.648 1 94.56 184 ASN A O 1
ATOM 1444 N N . THR A 1 185 ? -15.055 -23.062 -9.352 1 95.44 185 THR A N 1
ATOM 1445 C CA . THR A 1 185 ? -16.359 -22.406 -9.234 1 95.44 185 THR A CA 1
ATOM 1446 C C . THR A 1 185 ? -16.453 -21.656 -7.918 1 95.44 185 THR A C 1
ATOM 1448 O O . THR A 1 185 ? -17.453 -20.969 -7.664 1 95.44 185 THR A O 1
ATOM 1451 N N . LEU A 1 186 ? -15.469 -21.75 -7.172 1 97.94 186 LEU A N 1
ATOM 1452 C CA . LEU A 1 186 ? -15.523 -21.062 -5.891 1 97.94 186 LEU A CA 1
ATOM 1453 C C . LEU A 1 186 ? -15.469 -19.547 -6.086 1 97.94 186 LEU A C 1
ATOM 1455 O O . LEU A 1 186 ? -16.156 -18.797 -5.387 1 97.94 186 LEU A O 1
ATOM 1459 N N . PHE A 1 187 ? -14.688 -19.141 -7.035 1 98.31 187 PHE A N 1
ATOM 1460 C CA . PHE A 1 187 ? -14.453 -17.719 -7.219 1 98.31 187 PHE A CA 1
ATOM 1461 C C . PHE A 1 187 ? -15.328 -17.156 -8.328 1 98.31 187 PHE A C 1
ATOM 1463 O O . PHE A 1 187 ? -15.414 -17.734 -9.414 1 98.31 187 PHE A O 1
ATOM 1470 N N . GLU A 1 188 ? -15.922 -16.031 -8.055 1 97.31 188 GLU A N 1
ATOM 1471 C CA . GLU A 1 188 ? -16.734 -15.336 -9.047 1 97.31 188 GLU A CA 1
ATOM 1472 C C . GLU A 1 188 ? -15.93 -14.25 -9.766 1 97.31 188 GLU A C 1
ATOM 1474 O O . GLU A 1 188 ? -16.328 -13.773 -10.828 1 97.31 188 GLU A O 1
ATOM 1479 N N . SER A 1 189 ? -14.875 -13.812 -9.156 1 97.81 189 SER A N 1
ATOM 1480 C CA . SER A 1 189 ? -13.977 -12.844 -9.773 1 97.81 189 SER A CA 1
ATOM 1481 C C . SER A 1 189 ? -12.523 -13.148 -9.438 1 97.81 189 SER A C 1
ATOM 1483 O O . SER A 1 189 ? -12.211 -13.562 -8.32 1 97.81 189 SER A O 1
ATOM 1485 N N . ILE A 1 190 ? -11.672 -13 -10.422 1 98.44 190 ILE A N 1
ATOM 1486 C CA . ILE A 1 190 ? -10.25 -13.312 -10.273 1 98.44 190 ILE A CA 1
ATOM 1487 C C . ILE A 1 190 ? -9.414 -12.172 -10.859 1 98.44 190 ILE A C 1
ATOM 1489 O O . ILE A 1 190 ? -9.648 -11.734 -11.984 1 98.44 190 ILE A O 1
ATOM 1493 N N . GLY A 1 191 ? -8.531 -11.625 -10.086 1 98.75 191 GLY A N 1
ATOM 1494 C CA . GLY A 1 191 ? -7.539 -10.656 -10.516 1 98.75 191 GLY A CA 1
ATOM 1495 C C . GLY A 1 191 ? -6.152 -11.25 -10.68 1 98.75 191 GLY A C 1
ATOM 1496 O O . GLY A 1 191 ? -5.609 -11.836 -9.742 1 98.75 191 GLY A O 1
ATOM 1497 N N . ALA A 1 192 ? -5.602 -11.125 -11.836 1 98.81 192 ALA A N 1
ATOM 1498 C CA . ALA A 1 192 ? -4.246 -11.578 -12.141 1 98.81 192 ALA A CA 1
ATOM 1499 C C . ALA A 1 192 ? -3.344 -10.406 -12.508 1 98.81 192 ALA A C 1
ATOM 1501 O O . ALA A 1 192 ? -3.383 -9.922 -13.641 1 98.81 192 ALA A O 1
ATOM 1502 N N . GLY A 1 193 ? -2.494 -10.031 -11.57 1 98.75 193 GLY A N 1
ATOM 1503 C CA . GLY A 1 193 ? -1.584 -8.93 -11.805 1 98.75 193 GLY A CA 1
ATOM 1504 C C . GLY A 1 193 ? -0.224 -9.367 -12.312 1 98.75 193 GLY A C 1
ATOM 1505 O O . GLY A 1 193 ? 0.426 -10.219 -11.695 1 98.75 193 GLY A O 1
ATOM 1506 N N . SER A 1 194 ? 0.162 -8.797 -13.383 1 98.25 194 SER A N 1
ATOM 1507 C CA . SER A 1 194 ? 1.464 -9.086 -13.977 1 98.25 194 SER A CA 1
ATOM 1508 C C . SER A 1 194 ? 1.795 -10.578 -13.883 1 98.25 194 SER A C 1
ATOM 1510 O O . SER A 1 194 ? 2.854 -10.945 -13.367 1 98.25 194 SER A O 1
ATOM 1512 N N . PRO A 1 195 ? 0.933 -11.383 -14.445 1 98.62 195 PRO A N 1
ATOM 1513 C CA . PRO A 1 195 ? 1.106 -12.82 -14.266 1 98.62 195 PRO A CA 1
ATOM 1514 C C . PRO A 1 195 ? 2.457 -13.32 -14.773 1 98.62 195 PRO A C 1
ATOM 1516 O O . PRO A 1 195 ? 2.904 -12.914 -15.852 1 98.62 195 PRO A O 1
ATOM 1519 N N . GLY A 1 196 ? 3.086 -14.172 -14.031 1 97.88 196 GLY A N 1
ATOM 1520 C CA . GLY A 1 196 ? 4.402 -14.703 -14.328 1 97.88 196 GLY A CA 1
ATOM 1521 C C . GLY A 1 196 ? 4.387 -15.742 -15.438 1 97.88 196 GLY A C 1
ATOM 1522 O O . GLY A 1 196 ? 4.922 -16.844 -15.281 1 97.88 196 GLY A O 1
ATOM 1523 N N . VAL A 1 197 ? 3.727 -15.445 -16.562 1 97.88 197 VAL A N 1
ATOM 1524 C CA . VAL A 1 197 ? 3.83 -16.281 -17.75 1 97.88 197 VAL A CA 1
ATOM 1525 C C . VAL A 1 197 ? 5.176 -16.047 -18.438 1 97.88 197 VAL A C 1
ATOM 1527 O O . VAL A 1 197 ? 5.266 -15.273 -19.391 1 97.88 197 VAL A O 1
ATOM 1530 N N . ALA A 1 198 ? 6.152 -16.812 -18.047 1 96.19 198 ALA A N 1
ATOM 1531 C CA . ALA A 1 198 ? 7.535 -16.438 -18.328 1 96.19 198 ALA A CA 1
ATOM 1532 C C . ALA A 1 198 ? 8.008 -17.062 -19.641 1 96.19 198 ALA A C 1
ATOM 1534 O O . ALA A 1 198 ? 8.992 -16.625 -20.219 1 96.19 198 ALA A O 1
ATOM 1535 N N . SER A 1 199 ? 7.34 -18.125 -20.047 1 95.31 199 SER A N 1
ATOM 1536 C CA . SER A 1 199 ? 7.793 -18.875 -21.219 1 95.31 199 SER A CA 1
ATOM 1537 C C . SER A 1 199 ? 6.672 -19.062 -22.234 1 95.31 199 SER A C 1
ATOM 1539 O O . SER A 1 199 ? 5.5 -19.125 -21.859 1 95.31 199 SER A O 1
ATOM 1541 N N . GLU A 1 200 ? 7.047 -19.141 -23.5 1 94.31 200 GLU A N 1
ATOM 1542 C CA . GLU A 1 200 ? 6.074 -19.438 -24.531 1 94.31 200 GLU A CA 1
ATOM 1543 C C . GLU A 1 200 ? 5.539 -20.859 -24.391 1 94.31 200 GLU A C 1
ATOM 1545 O O . GLU A 1 200 ? 4.496 -21.203 -24.969 1 94.31 200 GLU A O 1
ATOM 1550 N N . ASP A 1 201 ? 6.25 -21.656 -23.641 1 96.19 201 ASP A N 1
ATOM 1551 C CA . ASP A 1 201 ? 5.836 -23.031 -23.422 1 96.19 201 ASP A CA 1
ATOM 1552 C C . ASP A 1 201 ? 5.117 -23.172 -22.078 1 96.19 201 ASP A C 1
ATOM 1554 O O . ASP A 1 201 ? 4.992 -24.281 -21.547 1 96.19 201 ASP A O 1
ATOM 1558 N N . SER A 1 202 ? 4.699 -22.062 -21.531 1 97.75 202 SER A N 1
ATOM 1559 C CA . SER A 1 202 ? 3.994 -22.078 -20.25 1 97.75 202 SER A CA 1
ATOM 1560 C C . SER A 1 202 ? 2.779 -22.984 -20.297 1 97.75 202 SER A C 1
ATOM 1562 O O . SER A 1 202 ? 2.096 -23.078 -21.328 1 97.75 202 SER A O 1
ATOM 1564 N N . GLN A 1 203 ? 2.488 -23.609 -19.156 1 96.94 203 GLN A N 1
ATOM 1565 C CA . GLN A 1 203 ? 1.305 -24.453 -19 1 96.94 203 GLN A CA 1
ATOM 1566 C C . GLN A 1 203 ? 0.027 -23.656 -19.25 1 96.94 203 GLN A C 1
ATOM 1568 O O . GLN A 1 203 ? -1.001 -24.234 -19.625 1 96.94 203 GLN A O 1
ATOM 1573 N N . ILE A 1 204 ? 0.046 -22.359 -19.141 1 97.44 204 ILE A N 1
ATOM 1574 C CA . ILE A 1 204 ? -1.102 -21.484 -19.375 1 97.44 204 ILE A CA 1
ATOM 1575 C C . ILE A 1 204 ? -1.568 -21.609 -20.812 1 97.44 204 ILE A C 1
ATOM 1577 O O . ILE A 1 204 ? -2.77 -21.719 -21.078 1 97.44 204 ILE A O 1
ATOM 1581 N N . PHE A 1 205 ? -0.638 -21.641 -21.734 1 96.12 205 PHE A N 1
ATOM 1582 C CA . PHE A 1 205 ? -0.995 -21.734 -23.141 1 96.12 205 PHE A CA 1
ATOM 1583 C C . PHE A 1 205 ? -1.577 -23.109 -23.453 1 96.12 205 PHE A C 1
ATOM 1585 O O . PHE A 1 205 ? -2.508 -23.234 -24.25 1 96.12 205 PHE A O 1
ATOM 1592 N N . ALA A 1 206 ? -1 -24.125 -22.812 1 95.12 206 ALA A N 1
ATOM 1593 C CA . ALA A 1 206 ? -1.551 -25.469 -22.984 1 95.12 206 ALA A CA 1
ATOM 1594 C C . ALA A 1 206 ? -2.984 -25.547 -22.469 1 95.12 206 ALA A C 1
ATOM 1596 O O . ALA A 1 206 ? -3.861 -26.109 -23.125 1 95.12 206 ALA A O 1
ATOM 1597 N N . GLN A 1 207 ? -3.199 -25 -21.328 1 94.31 207 GLN A N 1
ATOM 1598 C CA . GLN A 1 207 ? -4.531 -25.016 -20.734 1 94.31 207 GLN A CA 1
ATOM 1599 C C . GLN A 1 207 ? -5.512 -24.203 -21.578 1 94.31 207 GLN A C 1
ATOM 1601 O O . GLN A 1 207 ? -6.684 -24.562 -21.703 1 94.31 207 GLN A O 1
ATOM 1606 N N . LEU A 1 208 ? -5.09 -23.141 -22.078 1 92.19 208 LEU A N 1
ATOM 1607 C CA . LEU A 1 208 ? -5.914 -22.312 -22.953 1 92.19 208 LEU A CA 1
ATOM 1608 C C . LEU A 1 208 ? -6.371 -23.094 -24.188 1 92.19 208 LEU A C 1
ATOM 1610 O O . LEU A 1 208 ? -7.527 -22.984 -24.594 1 92.19 208 LEU A O 1
ATOM 1614 N N . GLN A 1 209 ? -5.473 -23.812 -24.719 1 90.56 209 GLN A N 1
ATOM 1615 C CA . GLN A 1 209 ? -5.805 -24.641 -25.875 1 90.56 209 GLN A CA 1
ATOM 1616 C C . GLN A 1 209 ? -6.812 -25.719 -25.5 1 90.56 209 GLN A C 1
ATOM 1618 O O . GLN A 1 209 ? -7.746 -26 -26.266 1 90.56 209 GLN A O 1
ATOM 1623 N N . GLU A 1 210 ? -6.648 -26.25 -24.375 1 91.19 210 GLU A N 1
ATOM 1624 C CA . GLU A 1 210 ? -7.512 -27.328 -23.922 1 91.19 210 GLU A CA 1
ATOM 1625 C C . GLU A 1 210 ? -8.914 -26.812 -23.609 1 91.19 210 GLU A C 1
ATOM 1627 O O . GLU A 1 210 ? -9.898 -27.547 -23.781 1 91.19 210 GLU A O 1
ATOM 1632 N N . MET A 1 211 ? -8.953 -25.672 -23.094 1 85.5 211 MET A N 1
ATOM 1633 C CA . MET A 1 211 ? -10.227 -25.094 -22.703 1 85.5 211 MET A CA 1
ATOM 1634 C C . MET A 1 211 ? -11.141 -24.922 -23.906 1 85.5 211 MET A C 1
ATOM 1636 O O . MET A 1 211 ? -12.367 -24.984 -23.781 1 85.5 211 MET A O 1
ATOM 1640 N N . GLY A 1 212 ? -10.617 -24.766 -25.078 1 79.81 212 GLY A N 1
ATOM 1641 C CA . GLY A 1 212 ? -11.414 -24.547 -26.281 1 79.81 212 GLY A CA 1
ATOM 1642 C C . GLY A 1 212 ? -12.352 -23.359 -26.172 1 79.81 212 GLY A C 1
ATOM 1643 O O . GLY A 1 212 ? -11.922 -22.25 -25.812 1 79.81 212 GLY A O 1
ATOM 1644 N N . ASP A 1 213 ? -13.711 -23.656 -26.312 1 78.62 213 ASP A N 1
ATOM 1645 C CA . ASP A 1 213 ? -14.695 -22.578 -26.344 1 78.62 213 ASP A CA 1
ATOM 1646 C C . ASP A 1 213 ? -15.406 -22.453 -25 1 78.62 213 ASP A C 1
ATOM 1648 O O . ASP A 1 213 ? -16.297 -21.609 -24.844 1 78.62 213 ASP A O 1
ATOM 1652 N N . THR A 1 214 ? -14.93 -23.297 -24.094 1 80.31 214 THR A N 1
ATOM 1653 C CA . THR A 1 214 ? -15.516 -23.188 -22.766 1 80.31 214 THR A CA 1
ATOM 1654 C C . THR A 1 214 ? -15.047 -21.906 -22.062 1 80.31 214 THR A C 1
ATOM 1656 O O . THR A 1 214 ? -13.867 -21.562 -22.109 1 80.31 214 THR A O 1
ATOM 1659 N N . GLN A 1 215 ? -16.016 -21.141 -21.516 1 81.25 215 GLN A N 1
ATOM 1660 C CA . GLN A 1 215 ? -15.68 -19.906 -20.812 1 81.25 215 GLN A CA 1
ATOM 1661 C C . GLN A 1 215 ? -16.062 -20 -19.328 1 81.25 215 GLN A C 1
ATOM 1663 O O . GLN A 1 215 ? -17.234 -20.125 -18.984 1 81.25 215 GLN A O 1
ATOM 1668 N N . PRO A 1 216 ? -14.977 -19.984 -18.578 1 87 216 PRO A N 1
ATOM 1669 C CA . PRO A 1 216 ? -15.312 -19.953 -17.156 1 87 216 PRO A CA 1
ATOM 1670 C C . PRO A 1 216 ? -16.281 -18.812 -16.812 1 87 216 PRO A C 1
ATOM 1672 O O . PRO A 1 216 ? -16.266 -17.766 -17.453 1 87 216 PRO A O 1
ATOM 1675 N N . ALA A 1 217 ? -17.109 -19 -15.797 1 88.56 217 ALA A N 1
ATOM 1676 C CA . ALA A 1 217 ? -18.109 -18.031 -15.383 1 88.56 217 ALA A CA 1
ATOM 1677 C C . ALA A 1 217 ? -17.469 -16.875 -14.617 1 88.56 217 ALA A C 1
ATOM 1679 O O . ALA A 1 217 ? -17.984 -15.758 -14.625 1 88.56 217 ALA A O 1
ATOM 1680 N N . ALA A 1 218 ? -16.344 -17.156 -14.047 1 94.75 218 ALA A N 1
ATOM 1681 C CA . ALA A 1 218 ? -15.695 -16.156 -13.211 1 94.75 218 ALA A CA 1
ATOM 1682 C C . ALA A 1 218 ? -15.156 -15 -14.055 1 94.75 218 ALA A C 1
ATOM 1684 O O . ALA A 1 218 ? -14.594 -15.219 -15.133 1 94.75 218 ALA A O 1
ATOM 1685 N N . LYS A 1 219 ? -15.43 -13.75 -13.594 1 95.75 219 LYS A N 1
ATOM 1686 C CA . LYS A 1 219 ? -14.766 -12.602 -14.195 1 95.75 219 LYS A CA 1
ATOM 1687 C C . LYS A 1 219 ? -13.25 -12.688 -14.039 1 95.75 219 LYS A C 1
ATOM 1689 O O . LYS A 1 219 ? -12.758 -13.117 -12.992 1 95.75 219 LYS A O 1
ATOM 1694 N N . LEU A 1 220 ? -12.547 -12.305 -15.062 1 97 220 LEU A N 1
ATOM 1695 C CA . LEU A 1 220 ? -11.086 -12.25 -15.031 1 97 220 LEU A CA 1
ATOM 1696 C C . LEU A 1 220 ? -10.586 -10.844 -15.359 1 97 220 LEU A C 1
ATOM 1698 O O . LEU A 1 220 ? -10.977 -10.266 -16.375 1 97 220 LEU A O 1
ATOM 1702 N N . HIS A 1 221 ? -9.82 -10.25 -14.445 1 98 221 HIS A N 1
ATOM 1703 C CA . HIS A 1 221 ? -9.164 -8.969 -14.688 1 98 221 HIS A CA 1
ATOM 1704 C C . HIS A 1 221 ? -7.648 -9.117 -14.656 1 98 221 HIS A C 1
ATOM 1706 O O . HIS A 1 221 ? -7.078 -9.539 -13.648 1 98 221 HIS A O 1
ATOM 1712 N N . VAL A 1 222 ? -7.016 -8.797 -15.797 1 98.19 222 VAL A N 1
ATOM 1713 C CA . VAL A 1 222 ? -5.574 -8.953 -15.938 1 98.19 222 VAL A CA 1
ATOM 1714 C C . VAL A 1 222 ? -4.914 -7.582 -16.047 1 98.19 222 VAL A C 1
ATOM 1716 O O . VAL A 1 222 ? -5.34 -6.746 -16.859 1 98.19 222 VAL A O 1
ATOM 1719 N N . THR A 1 223 ? -3.873 -7.363 -15.219 1 98.31 223 THR A N 1
ATOM 1720 C CA . THR A 1 223 ? -3.141 -6.105 -15.32 1 98.31 223 THR A CA 1
ATOM 1721 C C . THR A 1 223 ? -1.684 -6.359 -15.695 1 98.31 223 THR A C 1
ATOM 1723 O O . THR A 1 223 ? -1.129 -7.414 -15.375 1 98.31 223 THR A O 1
ATOM 1726 N N . LEU A 1 224 ? -1.132 -5.418 -16.406 1 97.19 224 LEU A N 1
ATOM 1727 C CA . LEU A 1 224 ? 0.278 -5.355 -16.781 1 97.19 224 LEU A CA 1
ATOM 1728 C C . LEU A 1 224 ? 0.884 -4.012 -16.375 1 97.19 224 LEU A C 1
ATOM 1730 O O . LEU A 1 224 ? 0.16 -3.035 -16.172 1 97.19 224 LEU A O 1
ATOM 1734 N N . ASN A 1 225 ? 2.215 -4.02 -16.266 1 96.69 225 ASN A N 1
ATOM 1735 C CA . ASN A 1 225 ? 2.902 -2.758 -16.016 1 96.69 225 ASN A CA 1
ATOM 1736 C C . ASN A 1 225 ? 3.664 -2.277 -17.25 1 96.69 225 ASN A C 1
ATOM 1738 O O . ASN A 1 225 ? 4.41 -3.045 -17.859 1 96.69 225 ASN A O 1
ATOM 1742 N N . GLU A 1 226 ? 3.533 -1.032 -17.594 1 93.31 226 GLU A N 1
ATOM 1743 C CA . GLU A 1 226 ? 4.156 -0.471 -18.797 1 93.31 226 GLU A CA 1
ATOM 1744 C C . GLU A 1 226 ? 5.676 -0.608 -18.734 1 93.31 226 GLU A C 1
ATOM 1746 O O . GLU A 1 226 ? 6.312 -0.9 -19.75 1 93.31 226 GLU A O 1
ATOM 1751 N N . GLN A 1 227 ? 6.254 -0.47 -17.562 1 93.12 227 GLN A N 1
ATOM 1752 C CA . GLN A 1 227 ? 7.711 -0.475 -17.438 1 93.12 227 GLN A CA 1
ATOM 1753 C C . GLN A 1 227 ? 8.266 -1.892 -17.562 1 93.12 227 GLN A C 1
ATOM 1755 O O . GLN A 1 227 ? 9.469 -2.078 -17.75 1 93.12 227 GLN A O 1
ATOM 1760 N N . GLU A 1 228 ? 7.414 -2.889 -17.375 1 93.38 228 GLU A N 1
ATOM 1761 C CA . GLU A 1 228 ? 7.852 -4.258 -17.625 1 93.38 228 GLU A CA 1
ATOM 1762 C C . GLU A 1 228 ? 8.125 -4.488 -19.109 1 93.38 228 GLU A C 1
ATOM 1764 O O . GLU A 1 228 ? 9.102 -5.148 -19.469 1 93.38 228 GLU A O 1
ATOM 1769 N N . LEU A 1 229 ? 7.289 -3.947 -19.922 1 88.31 229 LEU A N 1
ATOM 1770 C CA . LEU A 1 229 ? 7.41 -4.113 -21.375 1 88.31 229 LEU A CA 1
ATOM 1771 C C . LEU A 1 229 ? 8.547 -3.26 -21.922 1 88.31 229 LEU A C 1
ATOM 1773 O O . LEU A 1 229 ? 9.312 -3.711 -22.781 1 88.31 229 LEU A O 1
ATOM 1777 N N . LEU A 1 230 ? 8.688 -2.062 -21.406 1 87.62 230 LEU A N 1
ATOM 1778 C CA . LEU A 1 230 ? 9.594 -1.078 -21.984 1 87.62 230 LEU A CA 1
ATOM 1779 C C . LEU A 1 230 ? 10.953 -1.12 -21.297 1 87.62 230 LEU A C 1
ATOM 1781 O O . LEU A 1 230 ? 11.922 -0.529 -21.797 1 87.62 230 LEU A O 1
ATOM 1785 N N . GLY A 1 231 ? 11.055 -1.795 -20.219 1 86.19 231 GLY A N 1
ATOM 1786 C CA . GLY A 1 231 ? 12.312 -1.878 -19.5 1 86.19 231 GLY A CA 1
ATOM 1787 C C . GLY A 1 231 ? 13.312 -2.814 -20.141 1 86.19 231 GLY A C 1
ATOM 1788 O O . GLY A 1 231 ? 13.055 -3.35 -21.219 1 86.19 231 GLY A O 1
ATOM 1789 N N . ASP A 1 232 ? 14.43 -3.021 -19.391 1 86.25 232 ASP A N 1
ATOM 1790 C CA . ASP A 1 232 ? 15.562 -3.703 -20.031 1 86.25 232 ASP A CA 1
ATOM 1791 C C . ASP A 1 232 ? 15.719 -5.121 -19.484 1 86.25 232 ASP A C 1
ATOM 1793 O O . ASP A 1 232 ? 16.641 -5.844 -19.875 1 86.25 232 ASP A O 1
ATOM 1797 N N . LEU A 1 233 ? 14.844 -5.508 -18.672 1 89.88 233 LEU A N 1
ATOM 1798 C CA . LEU A 1 233 ? 14.984 -6.844 -18.094 1 89.88 233 LEU A CA 1
ATOM 1799 C C . LEU A 1 233 ? 14.18 -7.863 -18.891 1 89.88 233 LEU A C 1
ATOM 1801 O O . LEU A 1 233 ? 12.953 -7.793 -18.938 1 89.88 233 LEU A O 1
ATOM 1805 N N . ALA A 1 234 ? 14.859 -8.828 -19.328 1 92.69 234 ALA A N 1
ATOM 1806 C CA . ALA A 1 234 ? 14.289 -9.781 -20.281 1 92.69 234 ALA A CA 1
ATOM 1807 C C . ALA A 1 234 ? 13.148 -10.57 -19.641 1 92.69 234 ALA A C 1
ATOM 1809 O O . ALA A 1 234 ? 12.148 -10.867 -20.297 1 92.69 234 ALA A O 1
ATOM 1810 N N . ILE A 1 235 ? 13.242 -10.938 -18.422 1 93.56 235 ILE A N 1
ATOM 1811 C CA . ILE A 1 235 ? 12.227 -11.75 -17.766 1 93.56 235 ILE A CA 1
ATOM 1812 C C . ILE A 1 235 ? 10.906 -10.977 -17.703 1 93.56 235 ILE A C 1
ATOM 1814 O O . ILE A 1 235 ? 9.836 -11.539 -17.938 1 93.56 235 ILE A O 1
ATOM 1818 N N . TYR A 1 236 ? 10.969 -9.703 -17.438 1 94.75 236 TYR A N 1
ATOM 1819 C CA . TYR A 1 236 ? 9.758 -8.891 -17.359 1 94.75 236 TYR A CA 1
ATOM 1820 C C . TYR A 1 236 ? 9.195 -8.617 -18.75 1 94.75 236 TYR A C 1
ATOM 1822 O O . TYR A 1 236 ? 7.973 -8.609 -18.938 1 94.75 236 TYR A O 1
ATOM 1830 N N . GLN A 1 237 ? 10.078 -8.461 -19.719 1 93.56 237 GLN A N 1
ATOM 1831 C CA . GLN A 1 237 ? 9.609 -8.328 -21.094 1 93.56 237 GLN A CA 1
ATOM 1832 C C . GLN A 1 237 ? 8.859 -9.578 -21.531 1 93.56 237 GLN A C 1
ATOM 1834 O O . GLN A 1 237 ? 7.785 -9.484 -22.141 1 93.56 237 GLN A O 1
ATOM 1839 N N . ASN A 1 238 ? 9.406 -10.688 -21.203 1 94.19 238 ASN A N 1
ATOM 1840 C CA . ASN A 1 238 ? 8.797 -11.953 -21.609 1 94.19 238 ASN A CA 1
ATOM 1841 C C . ASN A 1 238 ? 7.426 -12.141 -20.953 1 94.19 238 ASN A C 1
ATOM 1843 O O . ASN A 1 238 ? 6.461 -12.508 -21.625 1 94.19 238 ASN A O 1
ATOM 1847 N N . LEU A 1 239 ? 7.406 -11.922 -19.641 1 95.25 239 LEU A N 1
ATOM 1848 C CA . LEU A 1 239 ? 6.129 -12.203 -19 1 95.25 239 LEU A CA 1
ATOM 1849 C C . LEU A 1 239 ? 5.051 -11.25 -19.5 1 95.25 239 LEU A C 1
ATOM 1851 O O . LEU A 1 239 ? 3.889 -11.641 -19.641 1 95.25 239 LEU A O 1
ATOM 1855 N N . THR A 1 240 ? 5.402 -10.008 -19.797 1 95.69 240 THR A N 1
ATOM 1856 C CA . THR A 1 240 ? 4.438 -9.055 -20.312 1 95.69 240 THR A CA 1
ATOM 1857 C C . THR A 1 240 ? 4.004 -9.438 -21.734 1 95.69 240 THR A C 1
ATOM 1859 O O . THR A 1 240 ? 2.812 -9.422 -22.047 1 95.69 240 THR A O 1
ATOM 1862 N N . LYS A 1 241 ? 4.926 -9.789 -22.594 1 94.94 241 LYS A N 1
ATOM 1863 C CA . LYS A 1 241 ? 4.621 -10.219 -23.953 1 94.94 241 LYS A CA 1
ATOM 1864 C C . LYS A 1 241 ? 3.734 -11.461 -23.953 1 94.94 241 LYS A C 1
ATOM 1866 O O . LYS A 1 241 ? 2.746 -11.523 -24.688 1 94.94 241 LYS A O 1
ATOM 1871 N N . ASN A 1 242 ? 4.07 -12.398 -23.172 1 97 242 ASN A N 1
ATOM 1872 C CA . ASN A 1 242 ? 3.293 -13.633 -23.094 1 97 242 ASN A CA 1
ATOM 1873 C C . ASN A 1 242 ? 1.895 -13.383 -22.547 1 97 242 ASN A C 1
ATOM 1875 O O . ASN A 1 242 ? 0.921 -13.977 -23.016 1 97 242 ASN A O 1
ATOM 1879 N N . THR A 1 243 ? 1.822 -12.539 -21.5 1 97 243 THR A N 1
ATOM 1880 C CA . THR A 1 243 ? 0.514 -12.188 -20.953 1 97 243 THR A CA 1
ATOM 1881 C C . THR A 1 243 ? -0.346 -11.508 -22.016 1 97 243 THR A C 1
ATOM 1883 O O . THR A 1 243 ? -1.54 -11.797 -22.141 1 97 243 THR A O 1
ATOM 1886 N N . ALA A 1 244 ? 0.286 -10.641 -22.812 1 94.56 244 ALA A N 1
ATOM 1887 C CA . ALA A 1 244 ? -0.436 -10.008 -23.906 1 94.56 244 ALA A CA 1
ATOM 1888 C C . ALA A 1 244 ? -0.936 -11.055 -24.906 1 94.56 244 ALA A C 1
ATOM 1890 O O . ALA A 1 244 ? -2.059 -10.953 -25.406 1 94.56 244 ALA A O 1
ATOM 1891 N N . THR A 1 245 ? -0.147 -12.016 -25.188 1 94.31 245 THR A N 1
ATOM 1892 C CA . THR A 1 245 ? -0.539 -13.102 -26.078 1 94.31 245 THR A CA 1
ATOM 1893 C C . THR A 1 245 ? -1.719 -13.883 -25.5 1 94.31 245 THR A C 1
ATOM 1895 O O . THR A 1 245 ? -2.662 -14.219 -26.219 1 94.31 245 THR A O 1
ATOM 1898 N N . VAL A 1 246 ? -1.644 -14.156 -24.188 1 94.81 246 VAL A N 1
ATOM 1899 C CA . VAL A 1 246 ? -2.748 -14.828 -23.516 1 94.81 246 VAL A CA 1
ATOM 1900 C C . VAL A 1 246 ? -4.031 -14.016 -23.688 1 94.81 246 VAL A C 1
ATOM 1902 O O . VAL A 1 246 ? -5.074 -14.562 -24.047 1 94.81 246 VAL A O 1
ATOM 1905 N N . LEU A 1 247 ? -3.951 -12.719 -23.422 1 93.56 247 LEU A N 1
ATOM 1906 C CA . LEU A 1 247 ? -5.109 -11.836 -23.516 1 93.56 247 LEU A CA 1
ATOM 1907 C C . LEU A 1 247 ? -5.668 -11.828 -24.938 1 93.56 247 LEU A C 1
ATOM 1909 O O . LEU A 1 247 ? -6.887 -11.805 -25.125 1 93.56 247 LEU A O 1
ATOM 1913 N N . HIS A 1 248 ? -4.828 -11.828 -25.906 1 90.44 248 HIS A N 1
ATOM 1914 C CA . HIS A 1 248 ? -5.266 -11.852 -27.297 1 90.44 248 HIS A CA 1
ATOM 1915 C C . HIS A 1 248 ? -6.027 -13.133 -27.609 1 90.44 248 HIS A C 1
ATOM 1917 O O . HIS A 1 248 ? -7.051 -13.102 -28.297 1 90.44 248 HIS A O 1
ATOM 1923 N N . ARG A 1 249 ? -5.582 -14.148 -27.094 1 88.06 249 ARG A N 1
ATOM 1924 C CA . ARG A 1 249 ? -6.238 -15.438 -27.328 1 88.06 249 ARG A CA 1
ATOM 1925 C C . ARG A 1 249 ? -7.578 -15.5 -26.609 1 88.06 249 ARG A C 1
ATOM 1927 O O . ARG A 1 249 ? -8.531 -16.109 -27.109 1 88.06 249 ARG A O 1
ATOM 1934 N N . LEU A 1 250 ? -7.613 -14.883 -25.438 1 88.81 250 LEU A N 1
ATOM 1935 C CA . LEU A 1 250 ? -8.844 -14.867 -24.656 1 88.81 250 LEU A CA 1
ATOM 1936 C C . LEU A 1 250 ? -9.867 -13.922 -25.266 1 88.81 250 LEU A C 1
ATOM 1938 O O . LEU A 1 250 ? -11.07 -14.109 -25.078 1 88.81 250 LEU A O 1
ATOM 1942 N N . GLY A 1 251 ? -9.445 -12.688 -25.719 1 78.06 251 GLY A N 1
ATOM 1943 C CA . GLY A 1 251 ? -10.328 -11.703 -26.312 1 78.06 251 GLY A CA 1
ATOM 1944 C C . GLY A 1 251 ? -11.25 -12.289 -27.359 1 78.06 251 GLY A C 1
ATOM 1945 O O . GLY A 1 251 ? -12.359 -11.781 -27.578 1 78.06 251 GLY A O 1
ATOM 1946 N N . SER A 1 252 ? -10.891 -13.312 -27.938 1 66.25 252 SER A N 1
ATOM 1947 C CA . SER A 1 252 ? -11.719 -13.961 -28.953 1 66.25 252 SER A CA 1
ATOM 1948 C C . SER A 1 252 ? -12.875 -14.719 -28.297 1 66.25 252 SER A C 1
ATOM 1950 O O . SER A 1 252 ? -13.859 -15.047 -28.969 1 66.25 252 SER A O 1
ATOM 1952 N N . LEU A 1 253 ? -12.773 -15.055 -27.156 1 64.12 253 LEU A N 1
ATOM 1953 C CA . LEU A 1 253 ? -13.75 -15.891 -26.469 1 64.12 253 LEU A CA 1
ATOM 1954 C C . LEU A 1 253 ? -14.922 -15.062 -25.953 1 64.12 253 LEU A C 1
ATOM 1956 O O . LEU A 1 253 ? -16.016 -15.586 -25.734 1 64.12 253 LEU A O 1
ATOM 1960 N N . GLY A 1 254 ? -14.867 -13.812 -26.141 1 61.31 254 GLY A N 1
ATOM 1961 C CA . GLY A 1 254 ? -15.977 -13.094 -25.531 1 61.31 254 GLY A CA 1
ATOM 1962 C C . GLY A 1 254 ? -16.031 -13.273 -24.016 1 61.31 254 GLY A C 1
ATOM 1963 O O . GLY A 1 254 ? -15.086 -13.766 -23.406 1 61.31 254 GLY A O 1
ATOM 1964 N N . GLY A 1 255 ? -16.672 -12.594 -23.031 1 65.75 255 GLY A N 1
ATOM 1965 C CA . GLY A 1 255 ? -16.891 -12.781 -21.609 1 65.75 255 GLY A CA 1
ATOM 1966 C C . GLY A 1 255 ? -16.359 -11.641 -20.766 1 65.75 255 GLY A C 1
ATOM 1967 O O . GLY A 1 255 ? -16.016 -10.578 -21.297 1 65.75 255 GLY A O 1
ATOM 1968 N N . ALA A 1 256 ? -16.391 -11.938 -19.422 1 84.75 256 ALA A N 1
ATOM 1969 C CA . ALA A 1 256 ? -16.125 -10.852 -18.484 1 84.75 256 ALA A CA 1
ATOM 1970 C C . ALA A 1 256 ? -14.633 -10.766 -18.172 1 84.75 256 ALA A C 1
ATOM 1972 O O . ALA A 1 256 ? -14.211 -10.93 -17.016 1 84.75 256 ALA A O 1
ATOM 1973 N N . ILE A 1 257 ? -13.812 -10.789 -19.375 1 93.81 257 ILE A N 1
ATOM 1974 C CA . ILE A 1 257 ? -12.375 -10.594 -19.25 1 93.81 257 ILE A CA 1
ATOM 1975 C C . ILE A 1 257 ? -12.031 -9.133 -19.5 1 93.81 257 ILE A C 1
ATOM 1977 O O . ILE A 1 257 ? -12.414 -8.562 -20.531 1 93.81 257 ILE A O 1
ATOM 1981 N N . THR A 1 258 ? -11.383 -8.539 -18.594 1 95.75 258 THR A N 1
ATOM 1982 C CA . THR A 1 258 ? -10.93 -7.16 -18.688 1 95.75 258 THR A CA 1
ATOM 1983 C C . THR A 1 258 ? -9.438 -7.062 -18.406 1 95.75 258 THR A C 1
ATOM 1985 O O . THR A 1 258 ? -8.844 -7.973 -17.828 1 95.75 258 THR A O 1
ATOM 1988 N N . SER A 1 259 ? -8.844 -6.047 -18.953 1 96.19 259 SER A N 1
ATOM 1989 C CA . SER A 1 259 ? -7.414 -5.832 -18.734 1 96.19 259 SER A CA 1
ATOM 1990 C C . SER A 1 259 ? -7.098 -4.348 -18.594 1 96.19 259 SER A C 1
ATOM 1992 O O . SER A 1 259 ? -7.922 -3.494 -18.922 1 96.19 259 SER A O 1
ATOM 1994 N N . ALA A 1 260 ? -5.938 -4.027 -17.984 1 96.56 260 ALA A N 1
ATOM 1995 C CA . ALA A 1 260 ? -5.441 -2.662 -17.859 1 96.56 260 ALA A CA 1
ATOM 1996 C C . ALA A 1 260 ? -3.914 -2.635 -17.844 1 96.56 260 ALA A C 1
ATOM 1998 O O . ALA A 1 260 ? -3.275 -3.549 -17.312 1 96.56 260 ALA A O 1
ATOM 1999 N N . VAL A 1 261 ? -3.344 -1.606 -18.422 1 96.25 261 VAL A N 1
ATOM 2000 C CA . VAL A 1 261 ? -1.916 -1.324 -18.328 1 96.25 261 VAL A CA 1
ATOM 2001 C C . VAL A 1 261 ? -1.677 -0.274 -17.234 1 96.25 261 VAL A C 1
ATOM 2003 O O . VAL A 1 261 ? -2.242 0.821 -17.297 1 96.25 261 VAL A O 1
ATOM 2006 N N . LEU A 1 262 ? -0.925 -0.618 -16.281 1 96.62 262 LEU A N 1
ATOM 2007 C CA . LEU A 1 262 ? -0.617 0.271 -15.164 1 96.62 262 LEU A CA 1
ATOM 2008 C C . LEU A 1 262 ? 0.709 0.99 -15.391 1 96.62 262 LEU A C 1
ATOM 2010 O O . LEU A 1 262 ? 1.581 0.483 -16.109 1 96.62 262 LEU A O 1
ATOM 2014 N N . ARG A 1 263 ? 0.872 2.201 -14.75 1 92 263 ARG A N 1
ATOM 2015 C CA . ARG A 1 263 ? 2.096 2.988 -14.859 1 92 263 ARG A CA 1
ATOM 2016 C C . ARG A 1 263 ? 3.035 2.705 -13.688 1 92 263 ARG A C 1
ATOM 2018 O O . ARG A 1 263 ? 3.449 3.625 -12.984 1 92 263 ARG A O 1
ATOM 2025 N N . GLU A 1 264 ? 3.334 1.431 -13.547 1 95.5 264 GLU A N 1
ATOM 2026 C CA . GLU A 1 264 ? 4.172 0.942 -12.453 1 95.5 264 GLU A CA 1
ATOM 2027 C C . GLU A 1 264 ? 5.27 0.019 -12.977 1 95.5 264 GLU A C 1
ATOM 2029 O O . GLU A 1 264 ? 5.316 -0.295 -14.164 1 95.5 264 GLU A O 1
ATOM 2034 N N . THR A 1 265 ? 6.242 -0.315 -12.133 1 94.56 265 THR A N 1
ATOM 2035 C CA . THR A 1 265 ? 7.176 -1.413 -12.359 1 94.56 265 THR A CA 1
ATOM 2036 C C . THR A 1 265 ? 6.625 -2.717 -11.789 1 94.56 265 THR A C 1
ATOM 2038 O O . THR A 1 265 ? 5.559 -2.73 -11.172 1 94.56 265 THR A O 1
ATOM 2041 N N . HIS A 1 266 ? 7.355 -3.766 -12.047 1 94.5 266 HIS A N 1
ATOM 2042 C CA . HIS A 1 266 ? 6.953 -5.043 -11.469 1 94.5 266 HIS A CA 1
ATOM 2043 C C . HIS A 1 266 ? 6.938 -4.98 -9.945 1 94.5 266 HIS A C 1
ATOM 2045 O O . HIS A 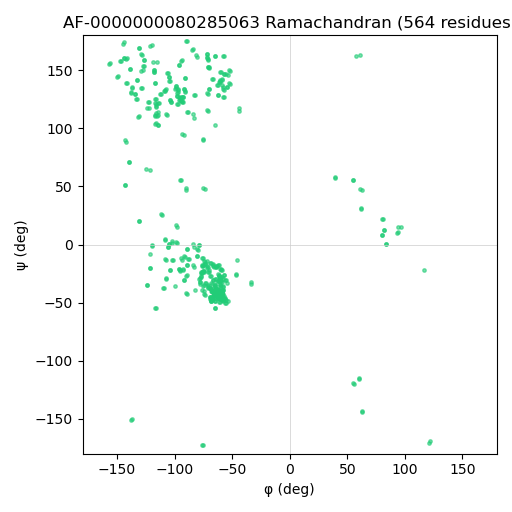1 266 ? 6.074 -5.586 -9.305 1 94.5 266 HIS A O 1
ATOM 2051 N N . VAL A 1 267 ? 7.816 -4.254 -9.367 1 91.81 267 VAL A N 1
ATOM 2052 C CA . VAL A 1 267 ? 7.984 -4.211 -7.914 1 91.81 267 VAL A CA 1
ATOM 2053 C C . VAL A 1 267 ? 6.895 -3.344 -7.293 1 91.81 267 VAL A C 1
ATOM 2055 O O . VAL A 1 267 ? 6.363 -3.672 -6.23 1 91.81 267 VAL A O 1
ATOM 2058 N N . THR A 1 268 ? 6.395 -2.301 -7.938 1 94.06 268 THR A N 1
ATOM 2059 C CA . THR A 1 268 ? 5.5 -1.32 -7.336 1 94.06 268 THR A CA 1
ATOM 2060 C C . THR A 1 268 ? 4.066 -1.535 -7.809 1 94.06 268 THR A C 1
ATOM 2062 O O . THR A 1 268 ? 3.154 -0.818 -7.391 1 94.06 268 THR A O 1
ATOM 2065 N N . GLY A 1 269 ? 3.834 -2.514 -8.641 1 96.31 269 GLY A N 1
ATOM 2066 C CA . GLY A 1 269 ? 2.551 -2.605 -9.32 1 96.31 269 GLY A CA 1
ATOM 2067 C C . GLY A 1 269 ? 1.517 -3.393 -8.539 1 96.31 269 GLY A C 1
ATOM 2068 O O . GLY A 1 269 ? 0.342 -3.426 -8.914 1 96.31 269 GLY A O 1
ATOM 2069 N N . LEU A 1 270 ? 1.862 -3.975 -7.391 1 96.56 270 LEU A N 1
ATOM 2070 C CA . LEU A 1 270 ? 0.976 -4.898 -6.691 1 96.56 270 LEU A CA 1
ATOM 2071 C C . LEU A 1 270 ? -0.284 -4.188 -6.215 1 96.56 270 LEU A C 1
ATOM 2073 O O . LEU A 1 270 ? -1.399 -4.613 -6.527 1 96.56 270 LEU A O 1
ATOM 2077 N N . GLN A 1 271 ? -0.156 -3.125 -5.48 1 96.25 271 GLN A N 1
ATOM 2078 C CA . GLN A 1 271 ? -1.314 -2.443 -4.91 1 96.25 271 GLN A CA 1
ATOM 2079 C C . GLN A 1 271 ? -2.193 -1.847 -6.008 1 96.25 271 GLN A C 1
ATOM 2081 O O . GLN A 1 271 ? -3.422 -1.929 -5.938 1 96.25 271 GLN A O 1
ATOM 2086 N N . ALA A 1 272 ? -1.545 -1.215 -7.027 1 96.81 272 ALA A N 1
ATOM 2087 C CA . ALA A 1 272 ? -2.301 -0.661 -8.148 1 96.81 272 ALA A CA 1
ATOM 2088 C C . ALA A 1 272 ? -3.107 -1.747 -8.852 1 96.81 272 ALA A C 1
ATOM 2090 O O . ALA A 1 272 ? -4.254 -1.518 -9.25 1 96.81 272 ALA A O 1
ATOM 2091 N N . SER A 1 273 ? -2.518 -2.885 -9 1 98.44 273 SER A N 1
ATOM 2092 C CA . SER A 1 273 ? -3.197 -4.012 -9.633 1 98.44 273 SER A CA 1
ATOM 2093 C C . SER A 1 273 ? -4.387 -4.477 -8.797 1 98.44 273 SER A C 1
ATOM 2095 O O . SER A 1 273 ? -5.465 -4.738 -9.336 1 98.44 273 SER A O 1
ATOM 2097 N N . PHE A 1 274 ? -4.203 -4.551 -7.496 1 98.44 274 PHE A N 1
ATOM 2098 C CA . PHE A 1 274 ? -5.262 -4.961 -6.578 1 98.44 274 PHE A CA 1
ATOM 2099 C C . PHE A 1 274 ? -6.445 -4 -6.66 1 98.44 274 PHE A C 1
ATOM 2101 O O . PHE A 1 274 ? -7.594 -4.434 -6.762 1 98.44 274 PHE A O 1
ATOM 2108 N N . LEU A 1 275 ? -6.168 -2.719 -6.645 1 97.25 275 LEU A N 1
ATOM 2109 C CA . LEU A 1 275 ? -7.223 -1.712 -6.73 1 97.25 275 LEU A CA 1
ATOM 2110 C C . LEU A 1 275 ? -7.938 -1.785 -8.078 1 97.25 275 LEU A C 1
ATOM 2112 O O . LEU A 1 275 ? -9.164 -1.646 -8.141 1 97.25 275 LEU A O 1
ATOM 2116 N N . SER A 1 276 ? -7.172 -1.981 -9.164 1 97.19 276 SER A N 1
ATOM 2117 C CA . SER A 1 276 ? -7.77 -2.137 -10.484 1 97.19 276 SER A CA 1
ATOM 2118 C C . SER A 1 276 ? -8.742 -3.312 -10.523 1 97.19 276 SER A C 1
ATOM 2120 O O . SER A 1 276 ? -9.836 -3.205 -11.078 1 97.19 276 SER A O 1
ATOM 2122 N N . TYR A 1 277 ? -8.328 -4.398 -9.906 1 98 277 TYR A N 1
ATOM 2123 C CA . TYR A 1 277 ? -9.172 -5.582 -9.805 1 98 277 TYR A CA 1
ATOM 2124 C C . TYR A 1 277 ? -10.461 -5.273 -9.047 1 98 277 TYR A C 1
ATOM 2126 O O . TYR A 1 277 ? -11.555 -5.574 -9.531 1 98 277 TYR A O 1
ATOM 2134 N N . LEU A 1 278 ? -10.359 -4.637 -7.871 1 97 278 LEU A N 1
ATOM 2135 C CA . LEU A 1 278 ? -11.531 -4.328 -7.059 1 97 278 LEU A CA 1
ATOM 2136 C C . LEU A 1 278 ? -12.484 -3.41 -7.812 1 97 278 LEU A C 1
ATOM 2138 O O . LEU A 1 278 ? -13.695 -3.666 -7.855 1 97 278 LEU A O 1
ATOM 2142 N N . ARG A 1 279 ? -11.945 -2.404 -8.469 1 95.19 279 ARG A N 1
ATOM 2143 C CA . ARG A 1 279 ? -12.75 -1.399 -9.156 1 95.19 279 ARG A CA 1
ATOM 2144 C C . ARG A 1 279 ? -13.477 -2 -10.352 1 95.19 279 ARG A C 1
ATOM 2146 O O . ARG A 1 279 ? -14.594 -1.603 -10.672 1 95.19 279 ARG A O 1
ATOM 2153 N N . THR A 1 280 ? -12.828 -2.957 -10.977 1 95.38 280 THR A N 1
ATOM 2154 C CA . THR A 1 280 ? -13.367 -3.484 -12.234 1 95.38 280 THR A CA 1
ATOM 2155 C C . THR A 1 280 ? -14.297 -4.66 -11.961 1 95.38 280 THR A C 1
ATOM 2157 O O . THR A 1 280 ? -15.398 -4.719 -12.516 1 95.38 280 THR A O 1
ATOM 2160 N N . CYS A 1 281 ? -13.93 -5.551 -11.031 1 95.94 281 CYS A N 1
ATOM 2161 C CA . CYS A 1 281 ? -14.656 -6.812 -10.906 1 95.94 281 CYS A CA 1
ATOM 2162 C C . CYS A 1 281 ? -15.617 -6.77 -9.727 1 95.94 281 CYS A C 1
ATOM 2164 O O . CYS A 1 281 ? -16.516 -7.598 -9.625 1 95.94 281 CYS A O 1
ATOM 2166 N N . ARG A 1 282 ? -15.453 -5.742 -8.859 1 94.62 282 ARG A N 1
ATOM 2167 C CA . ARG A 1 282 ? -16.266 -5.754 -7.645 1 94.62 282 ARG A CA 1
ATOM 2168 C C . ARG A 1 282 ? -16.938 -4.402 -7.422 1 94.62 282 ARG A C 1
ATOM 2170 O O . ARG A 1 282 ? -17.219 -4.027 -6.285 1 94.62 282 ARG A O 1
ATOM 2177 N N . ALA A 1 283 ? -17.031 -3.682 -8.438 1 90.19 283 ALA A N 1
ATOM 2178 C CA . ALA A 1 283 ? -17.734 -2.404 -8.367 1 90.19 283 ALA A CA 1
ATOM 2179 C C . ALA A 1 283 ? -19.203 -2.6 -7.973 1 90.19 283 ALA A C 1
ATOM 2181 O O . ALA A 1 283 ? -19.812 -3.598 -8.344 1 90.19 283 ALA A O 1
ATOM 2182 N N . ARG A 1 284 ? -19.688 -1.706 -7.137 1 86.31 284 ARG A N 1
ATOM 2183 C CA . ARG A 1 284 ? -21.109 -1.664 -6.797 1 86.31 284 ARG A CA 1
ATOM 2184 C C . ARG A 1 284 ? -21.844 -0.62 -7.633 1 86.31 284 ARG A C 1
ATOM 2186 O O . ARG A 1 284 ? -21.312 0.466 -7.883 1 86.31 284 ARG A O 1
ATOM 2193 N N . MET B 1 1 ? 9.289 -10.977 18.906 1 34.31 1 MET B N 1
ATOM 2194 C CA . MET B 1 1 ? 8.586 -10.305 17.812 1 34.31 1 MET B CA 1
ATOM 2195 C C . MET B 1 1 ? 7.457 -11.18 17.281 1 34.31 1 MET B C 1
ATOM 2197 O O . MET B 1 1 ? 7.656 -12.367 17 1 34.31 1 MET B O 1
ATOM 2201 N N . SER B 1 2 ? 6.297 -11.008 17.531 1 41.25 2 SER B N 1
ATOM 2202 C CA . SER B 1 2 ? 5.148 -11.836 17.172 1 41.25 2 SER B CA 1
ATOM 2203 C C . SER B 1 2 ? 5.234 -12.297 15.719 1 41.25 2 SER B C 1
ATOM 2205 O O . SER B 1 2 ? 5.758 -11.578 14.867 1 41.25 2 SER B O 1
ATOM 2207 N N . THR B 1 3 ? 5.316 -13.609 15.516 1 44.28 3 THR B N 1
ATOM 2208 C CA . THR B 1 3 ? 5.328 -14.383 14.281 1 44.28 3 THR B CA 1
ATOM 2209 C C . THR B 1 3 ? 4.461 -13.727 13.211 1 44.28 3 THR B C 1
ATOM 2211 O O . THR B 1 3 ? 4.617 -14 12.023 1 44.28 3 THR B O 1
ATOM 2214 N N . MET B 1 4 ? 3.398 -13.117 13.711 1 48.34 4 MET B N 1
ATOM 2215 C CA . MET B 1 4 ? 2.467 -12.523 12.75 1 48.34 4 MET B CA 1
ATOM 2216 C C . MET B 1 4 ? 3.189 -11.57 11.805 1 48.34 4 MET B C 1
ATOM 2218 O O . MET B 1 4 ? 2.797 -11.43 10.648 1 48.34 4 MET B O 1
ATOM 2222 N N . TRP B 1 5 ? 4.258 -10.898 12.375 1 53.78 5 TRP B N 1
ATOM 2223 C CA . TRP B 1 5 ? 4.984 -9.859 11.656 1 53.78 5 TRP B CA 1
ATOM 2224 C C . TRP B 1 5 ? 5.836 -10.453 10.539 1 53.78 5 TRP B C 1
ATOM 2226 O O . TRP B 1 5 ? 6.309 -9.734 9.656 1 53.78 5 TRP B O 1
ATOM 2236 N N . HIS B 1 6 ? 5.891 -11.797 10.773 1 51.09 6 HIS B N 1
ATOM 2237 C CA . HIS B 1 6 ? 6.887 -12.398 9.898 1 51.09 6 HIS B CA 1
ATOM 2238 C C . HIS B 1 6 ? 6.469 -12.281 8.43 1 51.09 6 HIS B C 1
ATOM 2240 O O . HIS B 1 6 ? 5.316 -12.547 8.086 1 51.09 6 HIS B O 1
ATOM 2246 N N . GLY B 1 7 ? 7.164 -11.328 7.887 1 58.34 7 GLY B N 1
ATOM 2247 C CA . GLY B 1 7 ? 7.246 -11.172 6.445 1 58.34 7 GLY B CA 1
ATOM 2248 C C . GLY B 1 7 ? 6.641 -9.867 5.953 1 58.34 7 GLY B C 1
ATOM 2249 O O . GLY B 1 7 ? 7.027 -9.352 4.902 1 58.34 7 GLY B O 1
ATOM 2250 N N . CYS B 1 8 ? 5.645 -9.219 6.867 1 64.88 8 CYS B N 1
ATOM 2251 C CA . CYS B 1 8 ? 4.961 -8.078 6.27 1 64.88 8 CYS B CA 1
ATOM 2252 C C . CYS B 1 8 ? 5.816 -6.82 6.367 1 64.88 8 CYS B C 1
ATOM 2254 O O . CYS B 1 8 ? 5.793 -5.98 5.469 1 64.88 8 CYS B O 1
ATOM 2256 N N . LEU B 1 9 ? 6.496 -6.66 7.516 1 76.56 9 LEU B N 1
ATOM 2257 C CA . LEU B 1 9 ? 7.352 -5.492 7.707 1 76.56 9 LEU B CA 1
ATOM 2258 C C . LEU B 1 9 ? 8.789 -5.914 7.977 1 76.56 9 LEU B C 1
ATOM 2260 O O . LEU B 1 9 ? 9.352 -5.586 9.023 1 76.56 9 LEU B O 1
ATOM 2264 N N . ALA B 1 10 ? 9.258 -6.531 6.926 1 76.19 10 ALA B N 1
ATOM 2265 C CA . ALA B 1 10 ? 10.648 -6.965 7.043 1 76.19 10 ALA B CA 1
ATOM 2266 C C . ALA B 1 10 ? 11.57 -5.781 7.312 1 76.19 10 ALA B C 1
ATOM 2268 O O . ALA B 1 10 ? 11.32 -4.668 6.84 1 76.19 10 ALA B O 1
ATOM 2269 N N . ASP B 1 11 ? 12.562 -5.992 8.164 1 83.75 11 ASP B N 1
ATOM 2270 C CA . ASP B 1 11 ? 13.625 -5.027 8.438 1 83.75 11 ASP B CA 1
ATOM 2271 C C . ASP B 1 11 ? 13.062 -3.744 9.039 1 83.75 11 ASP B C 1
ATOM 2273 O O . ASP B 1 11 ? 13.508 -2.645 8.711 1 83.75 11 ASP B O 1
ATOM 2277 N N . THR B 1 12 ? 11.922 -3.877 9.828 1 88.69 12 THR B N 1
ATOM 2278 C CA . THR B 1 12 ? 11.32 -2.717 10.477 1 88.69 12 THR B CA 1
ATOM 2279 C C . THR B 1 12 ? 11.438 -2.834 12 1 88.69 12 THR B C 1
ATOM 2281 O O . THR B 1 12 ? 10.992 -3.824 12.586 1 88.69 12 THR B O 1
ATOM 2284 N N . ASP B 1 13 ? 12.062 -1.881 12.617 1 89.69 13 ASP B N 1
ATOM 2285 C CA . ASP B 1 13 ? 12.125 -1.741 14.07 1 89.69 13 ASP B CA 1
ATOM 2286 C C . ASP B 1 13 ? 11.023 -0.815 14.578 1 89.69 13 ASP B C 1
ATOM 2288 O O . ASP B 1 13 ? 10.461 -0.029 13.812 1 89.69 13 ASP B O 1
ATOM 2292 N N . TYR B 1 14 ? 10.695 -0.969 15.844 1 90.38 14 TYR B N 1
ATOM 2293 C CA . TYR B 1 14 ? 9.688 -0.117 16.469 1 90.38 14 TYR B CA 1
ATOM 2294 C C . TYR B 1 14 ? 10.133 0.325 17.859 1 90.38 14 TYR B C 1
ATOM 2296 O O . TYR B 1 14 ? 10.688 -0.469 18.625 1 90.38 14 TYR B O 1
ATOM 2304 N N . PHE B 1 15 ? 9.953 1.589 18.125 1 92.62 15 PHE B N 1
ATOM 2305 C CA . PHE B 1 15 ? 10.141 2.092 19.484 1 92.62 15 PHE B CA 1
ATOM 2306 C C . PHE B 1 15 ? 9.18 3.234 19.766 1 92.62 15 PHE B C 1
ATOM 2308 O O . PHE B 1 15 ? 8.609 3.824 18.844 1 92.62 15 PHE B O 1
ATOM 2315 N N . GLU B 1 16 ? 8.945 3.449 21 1 93.56 16 GLU B N 1
ATOM 2316 C CA . GLU B 1 16 ? 8.117 4.562 21.453 1 93.56 16 GLU B CA 1
ATOM 2317 C C . GLU B 1 16 ? 8.961 5.68 22.047 1 93.56 16 GLU B C 1
ATOM 2319 O O . GLU B 1 16 ? 10.031 5.422 22.609 1 93.56 16 GLU B O 1
ATOM 2324 N N . MET B 1 17 ? 8.531 6.902 21.812 1 94.88 17 MET B N 1
ATOM 2325 C CA . MET B 1 17 ? 9.266 8.078 22.281 1 94.88 17 MET B CA 1
ATOM 2326 C C . MET B 1 17 ? 8.305 9.117 22.844 1 94.88 17 MET B C 1
ATOM 2328 O O . MET B 1 17 ? 7.289 9.43 22.234 1 94.88 17 MET B O 1
ATOM 2332 N N . ARG B 1 18 ? 8.648 9.609 24.109 1 95.69 18 ARG B N 1
ATOM 2333 C CA . ARG B 1 18 ? 7.887 10.703 24.703 1 95.69 18 ARG B CA 1
ATOM 2334 C C . ARG B 1 18 ? 8.523 12.055 24.375 1 95.69 18 ARG B C 1
ATOM 2336 O O . ARG B 1 18 ? 9.719 12.25 24.609 1 95.69 18 ARG B O 1
ATOM 2343 N N . SER B 1 19 ? 7.691 12.93 23.734 1 96.44 19 SER B N 1
ATOM 2344 C CA . SER B 1 19 ? 8.195 14.258 23.406 1 96.44 19 SER B CA 1
ATOM 2345 C C . SER B 1 19 ? 8.344 15.117 24.656 1 96.44 19 SER B C 1
ATOM 2347 O O . SER B 1 19 ? 7.777 14.805 25.703 1 96.44 19 SER B O 1
ATOM 2349 N N . SER B 1 20 ? 9.102 16.219 24.516 1 96.06 20 SER B N 1
ATOM 2350 C CA . SER B 1 20 ? 9.211 17.203 25.578 1 96.06 20 SER B CA 1
ATOM 2351 C C . SER B 1 20 ? 7.859 17.828 25.906 1 96.06 20 SER B C 1
ATOM 2353 O O . SER B 1 20 ? 7.629 18.297 27.031 1 96.06 20 SER B O 1
ATOM 2355 N N . GLY B 1 21 ? 6.969 17.828 24.906 1 93.69 21 GLY B N 1
ATOM 2356 C CA . GLY B 1 21 ? 5.629 18.359 25.109 1 93.69 21 GLY B CA 1
ATOM 2357 C C . GLY B 1 21 ? 4.699 17.375 25.812 1 93.69 21 GLY B C 1
ATOM 2358 O O . GLY B 1 21 ? 3.549 17.703 26.094 1 93.69 21 GLY B O 1
ATOM 2359 N N . GLY B 1 22 ? 5.125 16.188 26.062 1 93.12 22 GLY B N 1
ATOM 2360 C CA . GLY B 1 22 ? 4.375 15.227 26.875 1 93.12 22 GLY B CA 1
ATOM 2361 C C . GLY B 1 22 ? 3.551 14.266 26.031 1 93.12 22 GLY B C 1
ATOM 2362 O O . GLY B 1 22 ? 2.67 13.578 26.562 1 93.12 22 GLY B O 1
ATOM 2363 N N . HIS B 1 23 ? 3.805 14.188 24.766 1 93.19 23 HIS B N 1
ATOM 2364 C CA . HIS B 1 23 ? 3.051 13.305 23.891 1 93.19 23 HIS B CA 1
ATOM 2365 C C . HIS B 1 23 ? 3.861 12.062 23.531 1 93.19 23 HIS B C 1
ATOM 2367 O O . HIS B 1 23 ? 5.07 12.148 23.297 1 93.19 23 HIS B O 1
ATOM 2373 N N . ASP B 1 24 ? 3.205 10.914 23.484 1 93.06 24 ASP B N 1
ATOM 2374 C CA . ASP B 1 24 ? 3.852 9.648 23.141 1 93.06 24 ASP B CA 1
ATOM 2375 C C . ASP B 1 24 ? 3.674 9.336 21.656 1 93.06 24 ASP B C 1
ATOM 2377 O O . ASP B 1 24 ? 2.549 9.289 21.156 1 93.06 24 ASP B O 1
ATOM 2381 N N . TYR B 1 25 ? 4.781 9.102 21.031 1 95.19 25 TYR B N 1
ATOM 2382 C CA . TYR B 1 25 ? 4.773 8.789 19.609 1 95.19 25 TYR B CA 1
ATOM 2383 C C . TYR B 1 25 ? 5.305 7.383 19.359 1 95.19 25 TYR B C 1
ATOM 2385 O O . TYR B 1 25 ? 6.148 6.891 20.109 1 95.19 25 TYR B O 1
ATOM 2393 N N . GLY B 1 26 ? 4.695 6.664 18.484 1 93.5 26 GLY B N 1
ATOM 2394 C CA . GLY B 1 26 ? 5.238 5.434 17.938 1 93.5 26 GLY B CA 1
ATOM 2395 C C . GLY B 1 26 ? 6.051 5.648 16.688 1 93.5 26 GLY B C 1
ATOM 2396 O O . GLY B 1 26 ? 5.621 6.367 15.773 1 93.5 26 GLY B O 1
ATOM 2397 N N . ILE B 1 27 ? 7.258 5.031 16.672 1 95 27 ILE B N 1
ATOM 2398 C CA . ILE B 1 27 ? 8.188 5.242 15.57 1 95 27 ILE B CA 1
ATOM 2399 C C . ILE B 1 27 ? 8.555 3.898 14.945 1 95 27 ILE B C 1
ATOM 2401 O O . ILE B 1 27 ? 9.055 3.002 15.625 1 95 27 ILE B O 1
ATOM 2405 N N . TRP B 1 28 ? 8.211 3.742 13.68 1 93.12 28 TRP B N 1
ATOM 2406 C CA . TRP B 1 28 ? 8.688 2.611 12.891 1 93.12 28 TRP B CA 1
ATOM 2407 C C . TRP B 1 28 ? 9.891 3.006 12.039 1 93.12 28 TRP B C 1
ATOM 2409 O O . TRP B 1 28 ? 9.852 4 11.312 1 93.12 28 TRP B O 1
ATOM 2419 N N . VAL B 1 29 ? 10.945 2.26 12.141 1 95.31 29 VAL B N 1
ATOM 2420 C CA . VAL B 1 29 ? 12.125 2.51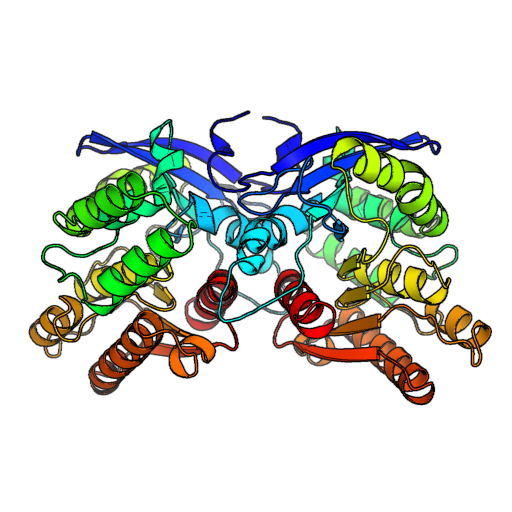 11.32 1 95.31 29 VAL B CA 1
ATOM 2421 C C . VAL B 1 29 ? 12.383 1.312 10.406 1 95.31 29 VAL B C 1
ATOM 2423 O O . VAL B 1 29 ? 12.703 0.22 10.883 1 95.31 29 VAL B O 1
ATOM 2426 N N . THR B 1 30 ? 12.18 1.516 9.156 1 93.94 30 THR B N 1
ATOM 2427 C CA . THR B 1 30 ? 12.391 0.483 8.141 1 93.94 30 THR B CA 1
ATOM 2428 C C . THR B 1 30 ? 13.68 0.735 7.371 1 93.94 30 THR B C 1
ATOM 2430 O O . THR B 1 30 ? 13.859 1.8 6.773 1 93.94 30 THR B O 1
ATOM 2433 N N . THR B 1 31 ? 14.57 -0.264 7.363 1 93.81 31 THR B N 1
ATOM 2434 C CA . THR B 1 31 ? 15.852 -0.135 6.684 1 93.81 31 THR B CA 1
ATOM 2435 C C . THR B 1 31 ? 15.859 -0.943 5.391 1 93.81 31 THR B C 1
ATOM 2437 O O . THR B 1 31 ? 15.125 -1.923 5.258 1 93.81 31 THR B O 1
ATOM 2440 N N . PRO B 1 32 ? 16.625 -0.412 4.371 1 89.38 32 PRO B N 1
ATOM 2441 C CA . PRO B 1 32 ? 16.688 -1.167 3.117 1 89.38 32 PRO B CA 1
ATOM 2442 C C . PRO B 1 32 ? 17.5 -2.453 3.246 1 89.38 32 PRO B C 1
ATOM 2444 O O . PRO B 1 32 ? 18.281 -2.604 4.191 1 89.38 32 PRO B O 1
ATOM 2447 N N . PRO B 1 33 ? 17.234 -3.365 2.301 1 79.19 33 PRO B N 1
ATOM 2448 C CA . PRO B 1 33 ? 18.031 -4.598 2.332 1 79.19 33 PRO B CA 1
ATOM 2449 C C . PRO B 1 33 ? 19.531 -4.336 2.309 1 79.19 33 PRO B C 1
ATOM 2451 O O . PRO B 1 33 ? 20 -3.486 1.548 1 79.19 33 PRO B O 1
ATOM 2454 N N . GLY B 1 34 ? 20.219 -5.051 3.148 1 79.19 34 GLY B N 1
ATOM 2455 C CA . GLY B 1 34 ? 21.672 -4.941 3.188 1 79.19 34 GLY B CA 1
ATOM 2456 C C . GLY B 1 34 ? 22.156 -3.732 3.963 1 79.19 34 GLY B C 1
ATOM 2457 O O . GLY B 1 34 ? 23.359 -3.42 3.951 1 79.19 34 GLY B O 1
ATOM 2458 N N . TYR B 1 35 ? 21.203 -3.096 4.605 1 85.44 35 TYR B N 1
ATOM 2459 C CA . TYR B 1 35 ? 21.562 -1.916 5.387 1 85.44 35 TYR B CA 1
ATOM 2460 C C . TYR B 1 35 ? 22.516 -2.279 6.52 1 85.44 35 TYR B C 1
ATOM 2462 O O . TYR B 1 35 ? 22.281 -3.252 7.246 1 85.44 35 TYR B O 1
ATOM 2470 N N . ASP B 1 36 ? 23.625 -1.529 6.57 1 85.94 36 ASP B N 1
ATOM 2471 C CA . ASP B 1 36 ? 24.594 -1.575 7.66 1 85.94 36 ASP B CA 1
ATOM 2472 C C . ASP B 1 36 ? 24.922 -0.171 8.156 1 85.94 36 ASP B C 1
ATOM 2474 O O . ASP B 1 36 ? 25.594 0.599 7.465 1 85.94 36 ASP B O 1
ATOM 2478 N N . PRO B 1 37 ? 24.438 0.065 9.367 1 81.81 37 PRO B N 1
ATOM 2479 C CA . PRO B 1 37 ? 24.656 1.422 9.875 1 81.81 37 PRO B CA 1
ATOM 2480 C C . PRO B 1 37 ? 26.141 1.774 9.984 1 81.81 37 PRO B C 1
ATOM 2482 O O . PRO B 1 37 ? 26.5 2.955 10.016 1 81.81 37 PRO B O 1
ATOM 2485 N N . ALA B 1 38 ? 27.016 0.808 10.047 1 84.88 38 ALA B N 1
ATOM 2486 C CA . ALA B 1 38 ? 28.453 1.048 10.188 1 84.88 38 ALA B CA 1
ATOM 2487 C C . ALA B 1 38 ? 29.062 1.472 8.859 1 84.88 38 ALA B C 1
ATOM 2489 O O . ALA B 1 38 ? 30.078 2.168 8.836 1 84.88 38 ALA B O 1
ATOM 2490 N N . THR B 1 39 ? 28.422 1.091 7.797 1 83.5 39 THR B N 1
ATOM 2491 C CA . THR B 1 39 ? 29.078 1.314 6.516 1 83.5 39 THR B CA 1
ATOM 2492 C C . THR B 1 39 ? 28.219 2.18 5.605 1 83.5 39 THR B C 1
ATOM 2494 O O . THR B 1 39 ? 28.703 2.76 4.637 1 83.5 39 THR B O 1
ATOM 2497 N N . THR B 1 40 ? 26.969 2.23 5.891 1 80.19 40 THR B N 1
ATOM 2498 C CA . THR B 1 40 ? 26.062 2.928 4.996 1 80.19 40 THR B CA 1
ATOM 2499 C C . THR B 1 40 ? 25.469 4.164 5.676 1 80.19 40 THR B C 1
ATOM 2501 O O . THR B 1 40 ? 24.875 4.062 6.75 1 80.19 40 THR B O 1
ATOM 2504 N N . ARG B 1 41 ? 25.859 5.355 5.195 1 90.25 41 ARG B N 1
ATOM 2505 C CA . ARG B 1 41 ? 25.203 6.578 5.645 1 90.25 41 ARG B CA 1
ATOM 2506 C C . ARG B 1 41 ? 24.062 6.965 4.715 1 90.25 41 ARG B C 1
ATOM 2508 O O . ARG B 1 41 ? 24.281 7.59 3.674 1 90.25 41 ARG B O 1
ATOM 2515 N N . THR B 1 42 ? 22.859 6.566 5.066 1 93.81 42 THR B N 1
ATOM 2516 C CA . THR B 1 42 ? 21.656 6.742 4.258 1 93.81 42 THR B CA 1
ATOM 2517 C C . THR B 1 42 ? 20.734 7.777 4.883 1 93.81 42 THR B C 1
ATOM 2519 O O . THR B 1 42 ? 20.5 7.766 6.094 1 93.81 42 THR B O 1
ATOM 2522 N N . PRO B 1 43 ? 20.219 8.742 4.121 1 97.19 43 PRO B N 1
ATOM 2523 C CA . PRO B 1 43 ? 19.281 9.719 4.672 1 97.19 43 PRO B CA 1
ATOM 2524 C C . PRO B 1 43 ? 17.969 9.086 5.117 1 97.19 43 PRO B C 1
ATOM 2526 O O . PRO B 1 43 ? 17.641 7.969 4.711 1 97.19 43 PRO B O 1
ATOM 2529 N N . ALA B 1 44 ? 17.266 9.844 5.934 1 98.25 44 ALA B N 1
ATOM 2530 C CA . ALA B 1 44 ? 15.953 9.422 6.395 1 98.25 44 ALA B CA 1
ATOM 2531 C C . ALA B 1 44 ? 14.844 10.094 5.582 1 98.25 44 ALA B C 1
ATOM 2533 O O . ALA B 1 44 ? 14.953 11.273 5.238 1 98.25 44 ALA B O 1
ATOM 2534 N N . VAL B 1 45 ? 13.906 9.312 5.238 1 98.69 45 VAL B N 1
ATOM 2535 C CA . VAL B 1 45 ? 12.633 9.852 4.762 1 98.69 45 VAL B CA 1
ATOM 2536 C C . VAL B 1 45 ? 11.555 9.664 5.828 1 98.69 45 VAL B C 1
ATOM 2538 O O . VAL B 1 45 ? 11.188 8.531 6.148 1 98.69 45 VAL B O 1
ATOM 2541 N N . TYR B 1 46 ? 11.102 10.75 6.402 1 98.88 46 TYR B N 1
ATOM 2542 C CA . TYR B 1 46 ? 10.047 10.719 7.41 1 98.88 46 TYR B CA 1
ATOM 2543 C C . TYR B 1 46 ? 8.672 10.648 6.762 1 98.88 46 TYR B C 1
ATOM 2545 O O . TYR B 1 46 ? 8.367 11.422 5.848 1 98.88 46 TYR B O 1
ATOM 2553 N N . VAL B 1 47 ? 7.891 9.688 7.219 1 98.62 47 VAL B N 1
ATOM 2554 C CA . VAL B 1 47 ? 6.531 9.492 6.727 1 98.62 47 VAL B CA 1
ATOM 2555 C C . VAL B 1 47 ? 5.535 9.711 7.859 1 98.62 47 VAL B C 1
ATOM 2557 O O . VAL B 1 47 ? 5.613 9.047 8.898 1 98.62 47 VAL B O 1
ATOM 2560 N N . LEU B 1 48 ? 4.598 10.586 7.633 1 98.25 48 LEU B N 1
ATOM 2561 C CA . LEU B 1 48 ? 3.633 10.961 8.664 1 98.25 48 LEU B CA 1
ATOM 2562 C C . LEU B 1 48 ? 2.467 9.977 8.695 1 98.25 48 LEU B C 1
ATOM 2564 O O . LEU B 1 48 ? 2.348 9.125 7.812 1 98.25 48 LEU B O 1
ATOM 2568 N N . ASP B 1 49 ? 1.678 10.086 9.758 1 95.94 49 ASP B N 1
ATOM 2569 C CA . ASP B 1 49 ? 0.528 9.211 9.953 1 95.94 49 ASP B CA 1
ATOM 2570 C C . ASP B 1 49 ? 0.943 7.742 9.906 1 95.94 49 ASP B C 1
ATOM 2572 O O . ASP B 1 49 ? 0.36 6.953 9.156 1 95.94 49 ASP B O 1
ATOM 2576 N N . GLY B 1 50 ? 1.902 7.43 10.766 1 93.56 50 GLY B N 1
ATOM 2577 C CA . GLY B 1 50 ? 2.459 6.09 10.742 1 93.56 50 GLY B CA 1
ATOM 2578 C C . GLY B 1 50 ? 1.421 5.008 10.992 1 93.56 50 GLY B C 1
ATOM 2579 O O . GLY B 1 50 ? 1.494 3.926 10.406 1 93.56 50 GLY B O 1
ATOM 2580 N N . ASN B 1 51 ? 0.393 5.266 11.781 1 89.69 51 ASN B N 1
ATOM 2581 C CA . ASN B 1 51 ? -0.631 4.281 12.117 1 89.69 51 ASN B CA 1
ATOM 2582 C C . ASN B 1 51 ? -1.454 3.893 10.891 1 89.69 51 ASN B C 1
ATOM 2584 O O . ASN B 1 51 ? -2.09 2.836 10.875 1 89.69 51 ASN B O 1
ATOM 2588 N N . TRP B 1 52 ? -1.354 4.715 9.969 1 87.88 52 TRP B N 1
ATOM 2589 C CA . TRP B 1 52 ? -2.076 4.48 8.727 1 87.88 52 TRP B CA 1
ATOM 2590 C C . TRP B 1 52 ? -1.112 4.137 7.594 1 87.88 52 TRP B C 1
ATOM 2592 O O . TRP B 1 52 ? -1.351 3.199 6.828 1 87.88 52 TRP B O 1
ATOM 2602 N N . ALA B 1 53 ? -0.001 4.734 7.547 1 92 53 ALA B N 1
ATOM 2603 C CA . ALA B 1 53 ? 0.822 4.801 6.344 1 92 53 ALA B CA 1
ATOM 2604 C C . ALA B 1 53 ? 1.884 3.703 6.344 1 92 53 ALA B C 1
ATOM 2606 O O . ALA B 1 53 ? 2.406 3.334 5.293 1 92 53 ALA B O 1
ATOM 2607 N N . VAL B 1 54 ? 2.25 3.162 7.492 1 90.88 54 VAL B N 1
ATOM 2608 C CA . VAL B 1 54 ? 3.424 2.299 7.562 1 90.88 54 VAL B CA 1
ATOM 2609 C C . VAL B 1 54 ? 3.188 1.036 6.738 1 90.88 54 VAL B C 1
ATOM 2611 O O . VAL B 1 54 ? 4.07 0.599 5.992 1 90.88 54 VAL B O 1
ATOM 2614 N N . GLY B 1 55 ? 2.029 0.453 6.801 1 86.75 55 GLY B N 1
ATOM 2615 C CA . GLY B 1 55 ? 1.742 -0.732 6.004 1 86.75 55 GLY B CA 1
ATOM 2616 C C . GLY B 1 55 ? 1.749 -0.466 4.512 1 86.75 55 GLY B C 1
ATOM 2617 O O . GLY B 1 55 ? 2.162 -1.32 3.727 1 86.75 55 GLY B O 1
ATOM 2618 N N . LEU B 1 56 ? 1.424 0.7 4.145 1 91.06 56 LEU B N 1
ATOM 2619 C CA . LEU B 1 56 ? 1.25 1.054 2.74 1 91.06 56 LEU B CA 1
ATOM 2620 C C . LEU B 1 56 ? 2.566 1.523 2.131 1 91.06 56 LEU B C 1
ATOM 2622 O O . LEU B 1 56 ? 2.707 1.569 0.906 1 91.06 56 LEU B O 1
ATOM 2626 N N . THR B 1 57 ? 3.539 1.883 2.984 1 93.56 57 THR B N 1
ATOM 2627 C CA . THR B 1 57 ? 4.727 2.529 2.436 1 93.56 57 THR B CA 1
ATOM 2628 C C . THR B 1 57 ? 5.988 1.771 2.834 1 93.56 57 THR B C 1
ATOM 2630 O O . THR B 1 57 ? 6.918 1.643 2.037 1 93.56 57 THR B O 1
ATOM 2633 N N . ALA B 1 58 ? 6.043 1.188 4.023 1 91.5 58 ALA B N 1
ATOM 2634 C CA . ALA B 1 58 ? 7.262 0.561 4.523 1 91.5 58 ALA B CA 1
ATOM 2635 C C . ALA B 1 58 ? 7.684 -0.607 3.633 1 91.5 58 ALA B C 1
ATOM 2637 O O . ALA B 1 58 ? 8.867 -0.773 3.336 1 91.5 58 ALA B O 1
ATOM 2638 N N . PRO B 1 59 ? 6.727 -1.442 3.186 1 88.38 59 PRO B N 1
ATOM 2639 C CA . PRO B 1 59 ? 7.129 -2.559 2.328 1 88.38 59 PRO B CA 1
ATOM 2640 C C . PRO B 1 59 ? 7.77 -2.098 1.02 1 88.38 59 PRO B C 1
ATOM 2642 O O . PRO B 1 59 ? 8.453 -2.879 0.355 1 88.38 59 PRO B O 1
ATOM 2645 N N . LEU B 1 60 ? 7.582 -0.846 0.636 1 91.44 60 LEU B N 1
ATOM 2646 C CA . LEU B 1 60 ? 8.117 -0.306 -0.607 1 91.44 60 LEU B CA 1
ATOM 2647 C C . LEU B 1 60 ? 9.602 0.028 -0.457 1 91.44 60 LEU B C 1
ATOM 2649 O O . LEU B 1 60 ? 10.25 0.432 -1.424 1 91.44 60 LEU B O 1
ATOM 2653 N N . ILE B 1 61 ? 10.164 -0.203 0.725 1 92.25 61 ILE B N 1
ATOM 2654 C CA . ILE B 1 61 ? 11.578 0.062 0.977 1 92.25 61 ILE B CA 1
ATOM 2655 C C . ILE B 1 61 ? 12.438 -0.726 -0.012 1 92.25 61 ILE B C 1
ATOM 2657 O O . ILE B 1 61 ? 13.516 -0.278 -0.401 1 92.25 61 ILE B O 1
ATOM 2661 N N . ILE B 1 62 ? 11.938 -1.831 -0.509 1 86.75 62 ILE B N 1
ATOM 2662 C CA . ILE B 1 62 ? 12.672 -2.736 -1.39 1 86.75 62 ILE B CA 1
ATOM 2663 C C . ILE B 1 62 ? 12.797 -2.115 -2.779 1 86.75 62 ILE B C 1
ATOM 2665 O O . ILE B 1 62 ? 13.617 -2.551 -3.59 1 86.75 62 ILE B O 1
ATOM 2669 N N . THR B 1 63 ? 11.984 -1.104 -3.084 1 85.75 63 THR B N 1
ATOM 2670 C CA . THR B 1 63 ? 11.992 -0.485 -4.402 1 85.75 63 THR B CA 1
ATOM 2671 C C . THR B 1 63 ? 13.336 0.179 -4.68 1 85.75 63 THR B C 1
ATOM 2673 O O . THR B 1 63 ? 13.68 0.455 -5.832 1 85.75 63 THR B O 1
ATOM 2676 N N . GLN B 1 64 ? 14.07 0.412 -3.633 1 87.81 64 GLN B N 1
ATOM 2677 C CA . GLN B 1 64 ? 15.391 0.994 -3.805 1 87.81 64 GLN B CA 1
ATOM 2678 C C . GLN B 1 64 ? 16.312 0.049 -4.574 1 87.81 64 GLN B C 1
ATOM 2680 O O . GLN B 1 64 ? 17.328 0.475 -5.117 1 87.81 64 GLN B O 1
ATOM 2685 N N . ALA B 1 65 ? 15.922 -1.23 -4.59 1 83.19 65 ALA B N 1
ATOM 2686 C CA . ALA B 1 65 ? 16.688 -2.236 -5.324 1 83.19 65 ALA B CA 1
ATOM 2687 C C . ALA B 1 65 ? 16.062 -2.504 -6.691 1 83.19 65 ALA B C 1
ATOM 2689 O O . ALA B 1 65 ? 16.547 -3.354 -7.445 1 83.19 65 ALA B O 1
ATOM 2690 N N . ASP B 1 66 ? 15.016 -1.809 -6.988 1 86 66 ASP B N 1
ATOM 2691 C CA . ASP B 1 66 ? 14.336 -1.985 -8.273 1 86 66 ASP B CA 1
ATOM 2692 C C . ASP B 1 66 ? 15.172 -1.416 -9.414 1 86 66 ASP B C 1
ATOM 2694 O O . ASP B 1 66 ? 15.375 -0.203 -9.5 1 86 66 ASP B O 1
ATOM 2698 N N . PRO B 1 67 ? 15.602 -2.279 -10.289 1 82.69 67 PRO B N 1
ATOM 2699 C CA . PRO B 1 67 ? 16.438 -1.791 -11.391 1 82.69 67 PRO B CA 1
ATOM 2700 C C . PRO B 1 67 ? 15.656 -0.914 -12.375 1 82.69 67 PRO B C 1
ATOM 2702 O O . PRO B 1 67 ? 16.266 -0.179 -13.156 1 82.69 67 PRO B O 1
ATOM 2705 N N . MET B 1 68 ? 14.367 -0.952 -12.344 1 84.88 68 MET B N 1
ATOM 2706 C CA . MET B 1 68 ? 13.539 -0.182 -13.273 1 84.88 68 MET B CA 1
ATOM 2707 C C . MET B 1 68 ? 13.195 1.183 -12.688 1 84.88 68 MET B C 1
ATOM 2709 O O . MET B 1 68 ? 12.586 2.016 -13.367 1 84.88 68 MET B O 1
ATOM 2713 N N . GLN B 1 69 ? 13.492 1.354 -11.43 1 83.12 69 GLN B N 1
ATOM 2714 C CA . GLN B 1 69 ? 13.25 2.604 -10.719 1 83.12 69 GLN B CA 1
ATOM 2715 C C . GLN B 1 69 ? 14.375 2.908 -9.734 1 83.12 69 GLN B C 1
ATOM 2717 O O . GLN B 1 69 ? 14.281 2.562 -8.555 1 83.12 69 GLN B O 1
ATOM 2722 N N . ARG B 1 70 ? 15.367 3.566 -10.234 1 85.75 70 ARG B N 1
ATOM 2723 C CA . ARG B 1 70 ? 16.516 3.848 -9.391 1 85.75 70 ARG B CA 1
ATOM 2724 C C . ARG B 1 70 ? 16.281 5.086 -8.531 1 85.75 70 ARG B C 1
ATOM 2726 O O . ARG B 1 70 ? 16.156 6.195 -9.062 1 85.75 70 ARG B O 1
ATOM 2733 N N . ILE B 1 71 ? 16.109 4.914 -7.258 1 91.5 71 ILE B N 1
ATOM 2734 C CA . ILE B 1 71 ? 15.93 6.023 -6.332 1 91.5 71 ILE B CA 1
ATOM 2735 C C . ILE B 1 71 ? 17.094 6.074 -5.348 1 91.5 71 ILE B C 1
ATOM 2737 O O . ILE B 1 71 ? 17.781 5.07 -5.129 1 91.5 71 ILE B O 1
ATOM 2741 N N . GLN B 1 72 ? 17.312 7.242 -4.781 1 92.06 72 GLN B N 1
ATOM 2742 C CA . GLN B 1 72 ? 18.344 7.402 -3.754 1 92.06 72 GLN B CA 1
ATOM 2743 C C . GLN B 1 72 ? 18.016 6.559 -2.523 1 92.06 72 GLN B C 1
ATOM 2745 O O . GLN B 1 72 ? 16.859 6.473 -2.107 1 92.06 72 GLN B O 1
ATOM 2750 N N . PRO B 1 73 ? 19.031 5.91 -1.999 1 92.5 73 PRO B N 1
ATOM 2751 C CA . PRO B 1 73 ? 18.797 5.125 -0.785 1 92.5 73 PRO B CA 1
ATOM 2752 C C . PRO B 1 73 ? 18.234 5.961 0.361 1 92.5 73 PRO B C 1
ATOM 2754 O O . PRO B 1 73 ? 18.594 7.137 0.502 1 92.5 73 PRO B O 1
ATOM 2757 N N . TYR B 1 74 ? 17.438 5.352 1.123 1 95.94 74 TYR B N 1
ATOM 2758 C CA . TYR B 1 74 ? 16.891 6.012 2.303 1 95.94 74 TYR B CA 1
ATOM 2759 C C . TYR B 1 74 ? 16.453 4.992 3.348 1 95.94 74 TYR B C 1
ATOM 2761 O O . TYR B 1 74 ? 16.234 3.822 3.027 1 95.94 74 TYR B O 1
ATOM 2769 N N . ILE B 1 75 ? 16.406 5.43 4.609 1 96.94 75 ILE B N 1
ATOM 2770 C CA . ILE B 1 75 ? 15.695 4.781 5.699 1 96.94 75 ILE B CA 1
ATOM 2771 C C . ILE B 1 75 ? 14.328 5.441 5.887 1 96.94 75 ILE B C 1
ATOM 2773 O O . ILE B 1 75 ? 14.211 6.668 5.828 1 96.94 75 ILE B O 1
ATOM 2777 N N . GLN B 1 76 ? 13.297 4.586 6.012 1 97.38 76 GLN B N 1
ATOM 2778 C CA . GLN B 1 76 ? 11.984 5.18 6.246 1 97.38 76 GLN B CA 1
ATOM 2779 C C . GLN B 1 76 ? 11.688 5.27 7.742 1 97.38 76 GLN B C 1
ATOM 2781 O O . GLN B 1 76 ? 11.789 4.277 8.461 1 97.38 76 GLN B O 1
ATOM 2786 N N . VAL B 1 77 ? 11.344 6.441 8.195 1 98.12 77 VAL B N 1
ATOM 2787 C CA . VAL B 1 77 ? 10.906 6.676 9.562 1 98.12 77 VAL B CA 1
ATOM 2788 C C . VAL B 1 77 ? 9.445 7.105 9.578 1 98.12 77 VAL B C 1
ATOM 2790 O O . VAL B 1 77 ? 9.125 8.258 9.273 1 98.12 77 VAL B O 1
ATOM 2793 N N . SER B 1 78 ? 8.602 6.148 9.938 1 96.5 78 SER B N 1
ATOM 2794 C CA . SER B 1 78 ? 7.18 6.461 10.062 1 96.5 78 SER B CA 1
ATOM 2795 C C . SER B 1 78 ? 6.824 6.883 11.484 1 96.5 78 SER B C 1
ATOM 2797 O O . SER B 1 78 ? 7.23 6.234 12.445 1 96.5 78 SER B O 1
ATOM 2799 N N . ILE B 1 79 ? 6.066 7.977 11.555 1 96.69 79 ILE B N 1
ATOM 2800 C CA . ILE B 1 79 ? 5.746 8.539 12.859 1 96.69 79 ILE B CA 1
ATOM 2801 C C . ILE B 1 79 ? 4.238 8.469 13.094 1 96.69 79 ILE B C 1
ATOM 2803 O O . ILE B 1 79 ? 3.455 8.977 12.289 1 96.69 79 ILE B O 1
ATOM 2807 N N . GLY B 1 80 ? 3.869 7.812 14.117 1 94.69 80 GLY B N 1
ATOM 2808 C CA . GLY B 1 80 ? 2.48 7.746 14.547 1 94.69 80 GLY B CA 1
ATOM 2809 C C . GLY B 1 80 ? 2.314 7.883 16.047 1 94.69 80 GLY B C 1
ATOM 2810 O O . GLY B 1 80 ? 3.006 8.68 16.688 1 94.69 80 GLY B O 1
ATOM 2811 N N . TYR B 1 81 ? 1.355 7.312 16.516 1 92.25 81 TYR B N 1
ATOM 2812 C CA . TYR B 1 81 ? 1.024 7.41 17.922 1 92.25 81 TYR B CA 1
ATOM 2813 C C . TYR B 1 81 ? 1.085 6.039 18.594 1 92.25 81 TYR B C 1
ATOM 2815 O O . TYR B 1 81 ? 0.881 5.016 17.938 1 92.25 81 TYR B O 1
ATOM 2823 N N . ALA B 1 82 ? 1.408 6.043 19.891 1 86.44 82 ALA B N 1
ATOM 2824 C CA . ALA B 1 82 ? 1.645 4.809 20.625 1 86.44 82 ALA B CA 1
ATOM 2825 C C . ALA B 1 82 ? 0.679 4.688 21.812 1 86.44 82 ALA B C 1
ATOM 2827 O O . ALA B 1 82 ? -0.054 5.629 22.109 1 86.44 82 ALA B O 1
ATOM 2828 N N . GLY B 1 83 ? 0.756 3.455 22.391 1 79.56 83 GLY B N 1
ATOM 2829 C CA . GLY B 1 83 ? -0.019 3.217 23.594 1 79.56 83 GLY B CA 1
ATOM 2830 C C . GLY B 1 83 ? -1.516 3.332 23.375 1 79.56 83 GLY B C 1
ATOM 2831 O O . GLY B 1 83 ? -2.025 2.939 22.312 1 79.56 83 GLY B O 1
ATOM 2832 N N . GLU B 1 84 ? -2.195 3.861 24.344 1 79.5 84 GLU B N 1
ATOM 2833 C CA . GLU B 1 84 ? -3.648 3.986 24.312 1 79.5 84 GLU B CA 1
ATOM 2834 C C . GLU B 1 84 ? -4.082 5.043 23.297 1 79.5 84 GLU B C 1
ATOM 2836 O O . GLU B 1 84 ? -5.164 4.945 22.719 1 79.5 84 GLU B O 1
ATOM 2841 N N . GLU B 1 85 ? -3.145 5.922 23.062 1 83.38 85 GLU B N 1
ATOM 2842 C CA . GLU B 1 85 ? -3.467 7.016 22.156 1 83.38 85 GLU B CA 1
ATOM 2843 C C . GLU B 1 85 ? -3.49 6.543 20.703 1 83.38 85 GLU B C 1
ATOM 2845 O O . GLU B 1 85 ? -4.094 7.188 19.844 1 83.38 85 GLU B O 1
ATOM 2850 N N . ALA B 1 86 ? -2.869 5.398 20.484 1 84.75 86 ALA B N 1
ATOM 2851 C CA . ALA B 1 86 ? -2.785 4.875 19.125 1 84.75 86 ALA B CA 1
ATOM 2852 C C . ALA B 1 86 ? -4.176 4.629 18.547 1 84.75 86 ALA B C 1
ATOM 2854 O O . ALA B 1 86 ? -4.391 4.805 17.344 1 84.75 86 ALA B O 1
ATOM 2855 N N . GLN B 1 87 ? -5.133 4.309 19.375 1 81.94 87 GLN B N 1
ATOM 2856 C CA . GLN B 1 87 ? -6.477 4.016 18.906 1 81.94 87 GLN B CA 1
ATOM 2857 C C . GLN B 1 87 ? -7.203 5.289 18.484 1 81.94 87 GLN B C 1
ATOM 2859 O O . GLN B 1 87 ? -8.227 5.23 17.797 1 81.94 87 GLN B O 1
ATOM 2864 N N . HIS B 1 88 ? -6.637 6.441 18.891 1 88 88 HIS B N 1
ATOM 2865 C CA . HIS B 1 88 ? -7.262 7.723 18.578 1 88 88 HIS B CA 1
ATOM 2866 C C . HIS B 1 88 ? -6.426 8.523 17.594 1 88 88 HIS B C 1
ATOM 2868 O O . HIS B 1 88 ? -6.504 9.75 17.547 1 88 88 HIS B O 1
ATOM 2874 N N . TRP B 1 89 ? -5.625 7.812 16.766 1 89.75 89 TRP B N 1
ATOM 2875 C CA . TRP B 1 89 ? -4.699 8.484 15.867 1 89.75 89 TRP B CA 1
ATOM 2876 C C . TRP B 1 89 ? -5.449 9.398 14.898 1 89.75 89 TRP B C 1
ATOM 2878 O O . TRP B 1 89 ? -4.934 10.445 14.492 1 89.75 89 TRP B O 1
ATOM 2888 N N . ASP B 1 90 ? -6.703 9.086 14.578 1 89.06 90 ASP B N 1
ATOM 2889 C CA . ASP B 1 90 ? -7.465 9.805 13.555 1 89.06 90 ASP B CA 1
ATOM 2890 C C . ASP B 1 90 ? -7.848 11.203 14.031 1 89.06 90 ASP B C 1
ATOM 2892 O O . ASP B 1 90 ? -8.148 12.078 13.227 1 89.06 90 ASP B O 1
ATOM 2896 N N . ARG B 1 91 ? -7.828 11.445 15.359 1 92.69 91 ARG B N 1
ATOM 2897 C CA . ARG B 1 91 ? -8.086 12.797 15.836 1 92.69 91 ARG B CA 1
ATOM 2898 C C . ARG B 1 91 ? -6.805 13.453 16.344 1 92.69 91 ARG B C 1
ATOM 2900 O O . ARG B 1 91 ? -6.652 14.672 16.266 1 92.69 91 ARG B O 1
ATOM 2907 N N . LEU B 1 92 ? -5.855 12.656 16.844 1 94.75 92 LEU B N 1
ATOM 2908 C CA . LEU B 1 92 ? -4.613 13.219 17.359 1 94.75 92 LEU B CA 1
ATOM 2909 C C . LEU B 1 92 ? -3.791 13.852 16.25 1 94.75 92 LEU B C 1
ATOM 2911 O O . LEU B 1 92 ? -3.094 14.844 16.469 1 94.75 92 LEU B O 1
ATOM 2915 N N . ARG B 1 93 ? -3.949 13.281 15.109 1 96.94 93 ARG B N 1
ATOM 2916 C CA . ARG B 1 93 ? -3.256 13.844 13.953 1 96.94 93 ARG B CA 1
ATOM 2917 C C . ARG B 1 93 ? -3.701 15.281 13.695 1 96.94 93 ARG B C 1
ATOM 2919 O O . ARG B 1 93 ? -2.938 16.078 13.156 1 96.94 93 ARG B O 1
ATOM 2926 N N . ASN B 1 94 ? -4.98 15.648 14.086 1 97.69 94 ASN B N 1
ATOM 2927 C CA . ASN B 1 94 ? -5.457 17.016 13.922 1 97.69 94 ASN B CA 1
ATOM 2928 C C . ASN B 1 94 ? -4.637 18 14.758 1 97.69 94 ASN B C 1
ATOM 2930 O O . ASN B 1 94 ? -4.273 19.078 14.281 1 97.69 94 ASN B O 1
ATOM 2934 N N . ARG B 1 95 ? -4.273 17.594 15.898 1 96.62 95 ARG B N 1
ATOM 2935 C CA . ARG B 1 95 ? -3.434 18.406 16.766 1 96.62 95 ARG B CA 1
ATOM 2936 C C . ARG B 1 95 ? -2.041 18.594 16.172 1 96.62 95 ARG B C 1
ATOM 2938 O O . ARG B 1 95 ? -1.53 19.719 16.125 1 96.62 95 ARG B O 1
ATOM 2945 N N . ASP B 1 96 ? -1.506 17.531 15.703 1 98.12 96 ASP B N 1
ATOM 2946 C CA . ASP B 1 96 ? -0.078 17.5 15.398 1 98.12 96 ASP B CA 1
ATOM 2947 C C . ASP B 1 96 ? 0.189 17.953 13.961 1 98.12 96 ASP B C 1
ATOM 2949 O O . ASP B 1 96 ? 1.273 18.453 13.656 1 98.12 96 ASP B O 1
ATOM 2953 N N . LEU B 1 97 ? -0.805 17.781 13.031 1 98.75 97 LEU B N 1
ATOM 2954 C CA . LEU B 1 97 ? -0.471 17.953 11.625 1 98.75 97 LEU B CA 1
ATOM 2955 C C . LEU B 1 97 ? -1.078 19.234 11.07 1 98.75 97 LEU B C 1
ATOM 2957 O O . LEU B 1 97 ? -0.708 19.688 9.984 1 98.75 97 LEU B O 1
ATOM 2961 N N . VAL B 1 98 ? -1.99 19.859 11.789 1 98.62 98 VAL B N 1
ATOM 2962 C CA . VAL B 1 98 ? -2.668 21.062 11.312 1 98.62 98 VAL B CA 1
ATOM 2963 C C . VAL B 1 98 ? -1.994 22.312 11.891 1 98.62 98 VAL B C 1
ATOM 2965 O O . VAL B 1 98 ? -1.725 22.375 13.094 1 98.62 98 VAL B O 1
ATOM 2968 N N . PRO B 1 99 ? -1.668 23.297 11.055 1 98.38 99 PRO B N 1
ATOM 2969 C CA . PRO B 1 99 ? -0.975 24.5 11.516 1 98.38 99 PRO B CA 1
ATOM 2970 C C . PRO B 1 99 ? -1.766 25.281 12.578 1 98.38 99 PRO B C 1
ATOM 2972 O O . PRO B 1 99 ? -2.998 25.312 12.531 1 98.38 99 PRO B O 1
ATOM 2975 N N . PRO B 1 100 ? -0.989 25.938 13.492 1 97.81 100 PRO B N 1
ATOM 2976 C CA . PRO B 1 100 ? -1.685 26.781 14.461 1 97.81 100 PRO B CA 1
ATOM 2977 C C . PRO B 1 100 ? -2.535 27.859 13.797 1 97.81 100 PRO B C 1
ATOM 2979 O O . PRO B 1 100 ? -2.086 28.516 12.844 1 97.81 100 PRO B O 1
ATOM 2982 N N . GLY B 1 101 ? -3.775 28 14.273 1 96.75 101 GLY B N 1
ATOM 2983 C CA . GLY B 1 101 ? -4.66 29.031 13.773 1 96.75 101 GLY B CA 1
ATOM 2984 C C . GLY B 1 101 ? -5.387 28.641 12.5 1 96.75 101 GLY B C 1
ATOM 2985 O O . GLY B 1 101 ? -6.129 29.438 11.93 1 96.75 101 GLY B O 1
ATOM 2986 N N . GLU B 1 102 ? -5.176 27.438 11.969 1 97.94 102 GLU B N 1
ATOM 2987 C CA . GLU B 1 102 ? -5.891 26.969 10.789 1 97.94 102 GLU B CA 1
ATOM 2988 C C . GLU B 1 102 ? -7.398 26.984 11.008 1 97.94 102 GLU B C 1
ATOM 2990 O O . GLU B 1 102 ? -7.891 26.469 12.016 1 97.94 102 GLU B O 1
ATOM 2995 N N . PRO B 1 103 ? -8.133 27.594 10.172 1 97.12 103 PRO B N 1
ATOM 2996 C CA . PRO B 1 103 ? -9.586 27.594 10.344 1 97.12 103 PRO B CA 1
ATOM 2997 C C . PRO B 1 103 ? -10.203 26.219 10.086 1 97.12 103 PRO B C 1
ATOM 2999 O O . PRO B 1 103 ? -9.641 25.406 9.344 1 97.12 103 PRO B O 1
ATOM 3002 N N . ILE B 1 104 ? -11.289 26 10.711 1 96.81 104 ILE B N 1
ATOM 3003 C CA . ILE B 1 104 ? -12.078 24.797 10.43 1 96.81 104 ILE B CA 1
ATOM 3004 C C . ILE B 1 104 ? -13.07 25.094 9.312 1 96.81 104 ILE B C 1
ATOM 3006 O O . ILE B 1 104 ? -13.992 25.891 9.484 1 96.81 104 ILE B O 1
ATOM 3010 N N . ALA B 1 105 ? -12.867 24.438 8.203 1 95.75 105 ALA B N 1
ATOM 3011 C CA . ALA B 1 105 ? -13.742 24.672 7.059 1 95.75 105 ALA B CA 1
ATOM 3012 C C . ALA B 1 105 ? -15.156 24.172 7.348 1 95.75 105 ALA B C 1
ATOM 3014 O O . ALA B 1 105 ? -15.336 23.125 7.965 1 95.75 105 ALA B O 1
ATOM 3015 N N . LYS B 1 106 ? -16.109 24.922 6.855 1 95.44 106 LYS B N 1
ATOM 3016 C CA . LYS B 1 106 ? -17.5 24.516 7.016 1 95.44 106 LYS B CA 1
ATOM 3017 C C . LYS B 1 106 ? -17.766 23.156 6.395 1 95.44 106 LYS B C 1
ATOM 3019 O O . LYS B 1 106 ? -18.5 22.344 6.953 1 95.44 106 LYS B O 1
ATOM 3024 N N . GLU B 1 107 ? -17.172 22.953 5.238 1 94.25 107 GLU B N 1
ATOM 3025 C CA . GLU B 1 107 ? -17.359 21.703 4.52 1 94.25 107 GLU B CA 1
ATOM 3026 C C . GLU B 1 107 ? -16.828 20.516 5.324 1 94.25 107 GLU B C 1
ATOM 3028 O O . GLU B 1 107 ? -17.328 19.391 5.195 1 94.25 107 GLU B O 1
ATOM 3033 N N . LEU B 1 108 ? -15.797 20.75 6.109 1 95 108 LEU B N 1
ATOM 3034 C CA . LEU B 1 108 ? -15.289 19.688 6.977 1 95 108 LEU B CA 1
ATOM 3035 C C . LEU B 1 108 ? -16.281 19.375 8.086 1 95 108 LEU B C 1
ATOM 3037 O O . LEU B 1 108 ? -16.531 18.203 8.391 1 95 108 LEU B O 1
ATOM 3041 N N . VAL B 1 109 ? -16.797 20.438 8.688 1 95.75 109 VAL B N 1
ATOM 3042 C CA . VAL B 1 109 ? -17.797 20.25 9.727 1 95.75 109 VAL B CA 1
ATOM 3043 C C . VAL B 1 109 ? -19 19.484 9.164 1 95.75 109 VAL B C 1
ATOM 3045 O O . VAL B 1 109 ? -19.5 18.562 9.797 1 95.75 109 VAL B O 1
ATOM 3048 N N . ASP B 1 110 ? -19.422 19.891 7.961 1 94.94 110 ASP B N 1
ATOM 3049 C CA . ASP B 1 110 ? -20.531 19.219 7.297 1 94.94 110 ASP B CA 1
ATOM 3050 C C . ASP B 1 110 ? -20.219 17.734 7.086 1 94.94 110 ASP B C 1
ATOM 3052 O O . ASP B 1 110 ? -21.094 16.875 7.297 1 94.94 110 ASP B O 1
ATOM 3056 N N . ALA B 1 111 ? -19.062 17.453 6.664 1 91.81 111 ALA B N 1
ATOM 3057 C CA . ALA B 1 111 ? -18.656 16.062 6.422 1 91.81 111 ALA B CA 1
ATOM 3058 C C . ALA B 1 111 ? -18.672 15.258 7.715 1 91.81 111 ALA B C 1
ATOM 3060 O O . ALA B 1 111 ? -19.094 14.102 7.723 1 91.81 111 ALA B O 1
ATOM 3061 N N . VAL B 1 112 ? -18.156 15.859 8.797 1 93.75 112 VAL B N 1
ATOM 3062 C CA . VAL B 1 112 ? -18.141 15.211 10.102 1 93.75 112 VAL B CA 1
ATOM 3063 C C . VAL B 1 112 ? -19.562 14.898 10.531 1 93.75 112 VAL B C 1
ATOM 3065 O O . VAL B 1 112 ? -19.859 13.789 11 1 93.75 112 VAL B O 1
ATOM 3068 N N . GLU B 1 113 ? -20.438 15.844 10.32 1 94.56 113 GLU B N 1
ATOM 3069 C CA . GLU B 1 113 ? -21.828 15.664 10.68 1 94.56 113 GLU B CA 1
ATOM 3070 C C . GLU B 1 113 ? -22.484 14.57 9.836 1 94.56 113 GLU B C 1
ATOM 3072 O O . GLU B 1 113 ? -23.297 13.789 10.344 1 94.56 113 GLU B O 1
ATOM 3077 N N . MET B 1 114 ? -22.172 14.578 8.594 1 90.81 114 MET B N 1
ATOM 3078 C CA . MET B 1 114 ? -22.672 13.531 7.715 1 90.81 114 MET B CA 1
ATOM 3079 C C . MET B 1 114 ? -22.25 12.148 8.211 1 90.81 114 MET B C 1
ATOM 3081 O O . MET B 1 114 ? -23.016 11.188 8.125 1 90.81 114 MET B O 1
ATOM 3085 N N . GLY B 1 115 ? -21.062 12.055 8.688 1 89.88 115 GLY B N 1
ATOM 3086 C CA . GLY B 1 115 ? -20.594 10.797 9.25 1 89.88 115 GLY B CA 1
ATOM 3087 C C . GLY B 1 115 ? -21.391 10.344 10.453 1 89.88 115 GLY B C 1
ATOM 3088 O O . GLY B 1 115 ? -21.672 9.156 10.609 1 89.88 115 GLY B O 1
ATOM 3089 N N . VAL B 1 116 ? -21.75 11.297 11.266 1 93.12 116 VAL B N 1
ATOM 3090 C CA . VAL B 1 116 ? -22.562 10.992 12.438 1 93.12 116 VAL B CA 1
ATOM 3091 C C . VAL B 1 116 ? -23.938 10.508 12 1 93.12 116 VAL B C 1
ATOM 3093 O O . VAL B 1 116 ? -24.438 9.492 12.484 1 93.12 116 VAL B O 1
ATOM 3096 N N . GLN B 1 117 ? -24.484 11.188 11.055 1 93.44 117 GLN B N 1
ATOM 3097 C CA . GLN B 1 117 ? -25.812 10.867 10.562 1 93.44 117 GLN B CA 1
ATOM 3098 C C . GLN B 1 117 ? -25.844 9.492 9.898 1 93.44 117 GLN B C 1
ATOM 3100 O O . GLN B 1 117 ? -26.828 8.766 10.008 1 93.44 117 GLN B O 1
ATOM 3105 N N . ALA B 1 118 ? -24.812 9.156 9.25 1 85.88 118 ALA B N 1
ATOM 3106 C CA . ALA B 1 118 ? -24.719 7.887 8.531 1 85.88 118 ALA B CA 1
ATOM 3107 C C . ALA B 1 118 ? -24.375 6.742 9.477 1 85.88 118 ALA B C 1
ATOM 3109 O O . ALA B 1 118 ? -24.344 5.578 9.078 1 85.88 118 ALA B O 1
ATOM 3110 N N . GLY B 1 119 ? -24.016 7.094 10.75 1 86 119 GLY B N 1
ATOM 3111 C CA . GLY B 1 119 ? -23.672 6.086 11.742 1 86 119 GLY B CA 1
ATOM 3112 C C . GLY B 1 119 ? -22.234 5.605 11.625 1 86 119 GLY B C 1
ATOM 3113 O O . GLY B 1 119 ? -21.875 4.602 12.234 1 86 119 GLY B O 1
ATOM 3114 N N . ALA B 1 120 ? -21.453 6.305 10.852 1 81.69 120 ALA B N 1
ATOM 3115 C CA . ALA B 1 120 ? -20.047 5.938 10.656 1 81.69 120 ALA B CA 1
ATOM 3116 C C . ALA B 1 120 ? -19.203 6.344 11.859 1 81.69 120 ALA B C 1
ATOM 3118 O O . ALA B 1 120 ? -18.125 5.793 12.086 1 81.69 120 ALA B O 1
ATOM 3119 N N . ARG B 1 121 ? -19.625 7.355 12.555 1 88.5 121 ARG B N 1
ATOM 3120 C CA . ARG B 1 121 ? -18.969 7.855 13.758 1 88.5 121 ARG B CA 1
ATOM 3121 C C . ARG B 1 121 ? -20 8.227 14.828 1 88.5 121 ARG B C 1
ATOM 3123 O O . ARG B 1 121 ? -21.094 8.68 14.508 1 88.5 121 ARG B O 1
ATOM 3130 N N . THR B 1 122 ? -19.594 8.109 16.047 1 93.62 122 THR B N 1
ATOM 3131 C CA . THR B 1 122 ? -20.469 8.578 17.125 1 93.62 122 THR B CA 1
ATOM 3132 C C . THR B 1 122 ? -20.344 10.086 17.297 1 93.62 122 THR B C 1
ATOM 3134 O O . THR B 1 122 ? -19.375 10.695 16.844 1 93.62 122 THR B O 1
ATOM 3137 N N . ARG B 1 123 ? -21.344 10.625 17.984 1 95.44 123 ARG B N 1
ATOM 3138 C CA . ARG B 1 123 ? -21.312 12.047 18.281 1 95.44 123 ARG B CA 1
ATOM 3139 C C . ARG B 1 123 ? -20.094 12.398 19.125 1 95.44 123 ARG B C 1
ATOM 3141 O O . ARG B 1 123 ? -19.422 13.398 18.875 1 95.44 123 ARG B O 1
ATOM 3148 N N . GLU B 1 124 ? -19.797 11.555 20.047 1 95.12 124 GLU B N 1
ATOM 3149 C CA . GLU B 1 124 ? -18.641 11.766 20.922 1 95.12 124 GLU B CA 1
ATOM 3150 C C . GLU B 1 124 ? -17.344 11.773 20.141 1 95.12 124 GLU B C 1
ATOM 3152 O O . GLU B 1 124 ? -16.484 12.633 20.359 1 95.12 124 GLU B O 1
ATOM 3157 N N . GLU B 1 125 ? -17.188 10.875 19.25 1 92.75 125 GLU B N 1
ATOM 3158 C CA . GLU B 1 125 ? -15.992 10.789 18.406 1 92.75 125 GLU B CA 1
ATOM 3159 C C . GLU B 1 125 ? -15.852 12.023 17.516 1 92.75 125 GLU B C 1
ATOM 3161 O O . GLU B 1 125 ? -14.75 12.547 17.359 1 92.75 125 GLU B O 1
ATOM 3166 N N . SER B 1 126 ? -16.969 12.422 17.016 1 94.75 126 SER B N 1
ATOM 3167 C CA . SER B 1 126 ? -16.984 13.57 16.125 1 94.75 126 SER B CA 1
ATOM 3168 C C . SER B 1 126 ? -16.656 14.859 16.875 1 94.75 126 SER B C 1
ATOM 3170 O O . SER B 1 126 ? -15.906 15.703 16.375 1 94.75 126 SER B O 1
ATOM 3172 N N . ASP B 1 127 ? -17.188 14.977 18.062 1 96.12 127 ASP B N 1
ATOM 3173 C CA . ASP B 1 127 ? -16.875 16.141 18.875 1 96.12 127 ASP B CA 1
ATOM 3174 C C . ASP B 1 127 ? -15.398 16.172 19.266 1 96.12 127 ASP B C 1
ATOM 3176 O O . ASP B 1 127 ? -14.766 17.234 19.219 1 96.12 127 ASP B O 1
ATOM 3180 N N . ALA B 1 128 ? -14.883 15.094 19.625 1 95.5 128 ALA B N 1
ATOM 3181 C CA . ALA B 1 128 ? -13.469 15 19.969 1 95.5 128 ALA B CA 1
ATOM 3182 C C . ALA B 1 128 ? -12.594 15.344 18.766 1 95.5 128 ALA B C 1
ATOM 3184 O O . ALA B 1 128 ? -11.562 16.016 18.922 1 95.5 128 ALA B O 1
ATOM 3185 N N . TYR B 1 129 ? -12.984 14.844 17.625 1 96 129 TYR B N 1
ATOM 3186 C CA . TYR B 1 129 ? -12.289 15.141 16.375 1 96 129 TYR B CA 1
ATOM 3187 C C . TYR B 1 129 ? -12.219 16.641 16.141 1 96 129 TYR B C 1
ATOM 3189 O O . TYR B 1 129 ? -11.148 17.188 15.852 1 96 129 TYR B O 1
ATOM 3197 N N . LEU B 1 130 ? -13.32 17.359 16.312 1 96.19 130 LEU B N 1
ATOM 3198 C CA . LEU B 1 130 ? -13.406 18.797 16.078 1 96.19 130 LEU B CA 1
ATOM 3199 C C . LEU B 1 130 ? -12.688 19.562 17.172 1 96.19 130 LEU B C 1
ATOM 3201 O O . LEU B 1 130 ? -12.117 20.625 16.922 1 96.19 130 LEU B O 1
ATOM 3205 N N . ASP B 1 131 ? -12.711 19.031 18.375 1 96.25 131 ASP B N 1
ATOM 3206 C CA . ASP B 1 131 ? -12.016 19.672 19.484 1 96.25 131 ASP B CA 1
ATOM 3207 C C . ASP B 1 131 ? -10.516 19.766 19.219 1 96.25 131 ASP B C 1
ATOM 3209 O O . ASP B 1 131 ? -9.891 20.797 19.5 1 96.25 131 ASP B O 1
ATOM 3213 N N . GLU B 1 132 ? -9.945 18.703 18.703 1 95.94 132 GLU B N 1
ATOM 3214 C CA . GLU B 1 132 ? -8.531 18.734 18.359 1 95.94 132 GLU B CA 1
ATOM 3215 C C . GLU B 1 132 ? -8.227 19.797 17.312 1 95.94 132 GLU B C 1
ATOM 3217 O O . GLU B 1 132 ? -7.145 20.375 17.312 1 95.94 132 GLU B O 1
ATOM 3222 N N . LEU B 1 133 ? -9.18 20.062 16.438 1 96.69 133 LEU B N 1
ATOM 3223 C CA . LEU B 1 133 ? -8.977 21.016 15.367 1 96.69 133 LEU B CA 1
ATOM 3224 C C . LEU B 1 133 ? -9.047 22.453 15.906 1 96.69 133 LEU B C 1
ATOM 3226 O O . LEU B 1 133 ? -8.625 23.391 15.227 1 96.69 133 LEU B O 1
ATOM 3230 N N . ARG B 1 134 ? -9.5 22.641 17.125 1 95.94 134 ARG B N 1
ATOM 3231 C CA . ARG B 1 134 ? -9.617 23.969 17.719 1 95.94 134 ARG B CA 1
ATOM 3232 C C . ARG B 1 134 ? -8.312 24.375 18.391 1 95.94 134 ARG B C 1
ATOM 3234 O O . ARG B 1 134 ? -8.133 25.547 18.75 1 95.94 134 ARG B O 1
ATOM 3241 N N . ASP B 1 135 ? -7.422 23.422 18.562 1 96.06 135 ASP B N 1
ATOM 3242 C CA . ASP B 1 135 ? -6.133 23.672 19.203 1 96.06 135 ASP B CA 1
ATOM 3243 C C . ASP B 1 135 ? -5.012 22.922 18.5 1 96.06 135 ASP B C 1
ATOM 3245 O O . ASP B 1 135 ? -4.426 22 19.062 1 96.06 135 ASP B O 1
ATOM 3249 N N . THR B 1 136 ? -4.672 23.375 17.312 1 97.94 136 THR B N 1
ATOM 3250 C CA . THR B 1 136 ? -3.74 22.688 16.422 1 97.94 136 THR B CA 1
ATOM 3251 C C . THR B 1 136 ? -2.311 23.156 16.656 1 97.94 136 THR B C 1
ATOM 3253 O O . THR B 1 136 ? -2.088 24.344 16.953 1 97.94 136 THR B O 1
ATOM 3256 N N . HIS B 1 137 ? -1.273 22.234 16.562 1 97.94 137 HIS B N 1
ATOM 3257 C CA . HIS B 1 137 ? 0.091 22.531 16.984 1 97.94 137 HIS B CA 1
ATOM 3258 C C . HIS B 1 137 ? 1.11 21.875 16.062 1 97.94 137 HIS B C 1
ATOM 3260 O O . HIS B 1 137 ? 2.037 21.203 16.531 1 97.94 137 HIS B O 1
ATOM 3266 N N . ALA B 1 138 ? 0.929 22.109 14.766 1 98.56 138 ALA B N 1
ATOM 3267 C CA . ALA B 1 138 ? 1.909 21.594 13.82 1 98.56 138 ALA B CA 1
ATOM 3268 C C . ALA B 1 138 ? 3.311 22.094 14.141 1 98.56 138 ALA B C 1
ATOM 3270 O O . ALA B 1 138 ? 4.301 21.406 13.891 1 98.56 138 ALA B O 1
ATOM 3271 N N . ASP B 1 139 ? 3.393 23.328 14.727 1 98.19 139 ASP B N 1
ATOM 3272 C CA . ASP B 1 139 ? 4.68 23.906 15.109 1 98.19 139 ASP B CA 1
ATOM 3273 C C . ASP B 1 139 ? 5.371 23.062 16.172 1 98.19 139 ASP B C 1
ATOM 3275 O O . ASP B 1 139 ? 6.559 22.766 16.062 1 98.19 139 ASP B O 1
ATOM 3279 N N . ALA B 1 140 ? 4.605 22.609 17.156 1 98.19 140 ALA B N 1
ATOM 3280 C CA . ALA B 1 140 ? 5.16 21.766 18.203 1 98.19 140 ALA B CA 1
ATOM 3281 C C . ALA B 1 140 ? 5.586 20.406 17.672 1 98.19 140 ALA B C 1
ATOM 3283 O O . ALA B 1 140 ? 6.617 19.875 18.062 1 98.19 140 ALA B O 1
ATOM 3284 N N . PHE B 1 141 ? 4.801 19.844 16.797 1 98.56 141 PHE B N 1
ATOM 3285 C CA . PHE B 1 141 ? 5.129 18.562 16.203 1 98.56 141 PHE B CA 1
ATOM 3286 C C . PHE B 1 141 ? 6.379 18.656 15.336 1 98.56 141 PHE B C 1
ATOM 3288 O O . PHE B 1 141 ? 7.234 17.781 15.367 1 98.56 141 PHE B O 1
ATOM 3295 N N . LEU B 1 142 ? 6.488 19.734 14.516 1 98.69 142 LEU B N 1
ATOM 3296 C CA . LEU B 1 142 ? 7.684 19.953 13.711 1 98.69 142 LEU B CA 1
ATOM 3297 C C . LEU B 1 142 ? 8.922 20.062 14.586 1 98.69 142 LEU B C 1
ATOM 3299 O O . LEU B 1 142 ? 9.977 19.5 14.258 1 98.69 142 LEU B O 1
ATOM 3303 N N . ASN B 1 143 ? 8.797 20.75 15.672 1 98.44 143 ASN B N 1
ATOM 3304 C CA . ASN B 1 143 ? 9.906 20.844 16.609 1 98.44 143 ASN B CA 1
ATOM 3305 C C . ASN B 1 143 ? 10.289 19.484 17.172 1 98.44 143 ASN B C 1
ATOM 3307 O O . ASN B 1 143 ? 11.477 19.156 17.281 1 98.44 143 ASN B O 1
ATOM 3311 N N . PHE B 1 144 ? 9.336 18.734 17.578 1 98.5 144 PHE B N 1
ATOM 3312 C CA . PHE B 1 144 ? 9.602 17.391 18.047 1 98.5 144 PHE B CA 1
ATOM 3313 C C . PHE B 1 144 ? 10.344 16.578 17 1 98.5 144 PHE B C 1
ATOM 3315 O O . PHE B 1 144 ? 11.352 15.938 17.297 1 98.5 144 PHE B O 1
ATOM 3322 N N . LEU B 1 145 ? 9.812 16.594 15.75 1 98.62 145 LEU B N 1
ATOM 3323 C CA . LEU B 1 145 ? 10.375 15.812 14.648 1 98.62 145 LEU B CA 1
ATOM 3324 C C . LEU B 1 145 ? 11.828 16.203 14.391 1 98.62 145 LEU B C 1
ATOM 3326 O O . LEU B 1 145 ? 12.703 15.344 14.289 1 98.62 145 LEU B O 1
ATOM 3330 N N . THR B 1 146 ? 12.188 17.5 14.391 1 98.44 146 THR B N 1
ATOM 3331 C CA . THR B 1 146 ? 13.484 18 13.93 1 98.44 146 THR B CA 1
ATOM 3332 C C . THR B 1 146 ? 14.477 18.078 15.086 1 98.44 146 THR B C 1
ATOM 3334 O O . THR B 1 146 ? 15.664 17.812 14.906 1 98.44 146 THR B O 1
ATOM 3337 N N . ALA B 1 147 ? 13.961 18.328 16.281 1 98.25 147 ALA B N 1
ATOM 3338 C CA . ALA B 1 147 ? 14.875 18.625 17.391 1 98.25 147 ALA B CA 1
ATOM 3339 C C . ALA B 1 147 ? 15.008 17.422 18.312 1 98.25 147 ALA B C 1
ATOM 3341 O O . ALA B 1 147 ? 15.961 17.328 19.094 1 98.25 147 ALA B O 1
ATOM 3342 N N . GLU B 1 148 ? 14.047 16.531 18.297 1 98.56 148 GLU B N 1
ATOM 3343 C CA . GLU B 1 148 ? 14.102 15.398 19.219 1 98.56 148 GLU B CA 1
ATOM 3344 C C . GLU B 1 148 ? 14.203 14.078 18.469 1 98.56 148 GLU B C 1
ATOM 3346 O O . GLU B 1 148 ? 15.18 13.344 18.625 1 98.56 148 GLU B O 1
ATOM 3351 N N . LEU B 1 149 ? 13.289 13.844 17.578 1 98.69 149 LEU B N 1
ATOM 3352 C CA . LEU B 1 149 ? 13.25 12.547 16.891 1 98.69 149 LEU B CA 1
ATOM 3353 C C . LEU B 1 149 ? 14.453 12.391 15.961 1 98.69 149 LEU B C 1
ATOM 3355 O O . LEU B 1 149 ? 15.125 11.359 15.992 1 98.69 149 LEU B O 1
ATOM 3359 N N . HIS B 1 150 ? 14.742 13.406 15.125 1 98.75 150 HIS B N 1
ATOM 3360 C CA . HIS B 1 150 ? 15.797 13.281 14.125 1 98.75 150 HIS B CA 1
ATOM 3361 C C . HIS B 1 150 ? 17.141 12.984 14.781 1 98.75 150 HIS B C 1
ATOM 3363 O O . HIS B 1 150 ? 17.859 12.078 14.359 1 98.75 150 HIS B O 1
ATOM 3369 N N . PRO B 1 151 ? 17.531 13.711 15.844 1 98.31 151 PRO B N 1
ATOM 3370 C CA . PRO B 1 151 ? 18.797 13.383 16.5 1 98.31 151 PRO B CA 1
ATOM 3371 C C . PRO B 1 151 ? 18.859 11.945 17 1 98.31 151 PRO B C 1
ATOM 3373 O O . PRO B 1 151 ? 19.906 11.305 16.922 1 98.31 151 PRO B O 1
ATOM 3376 N N . ARG B 1 152 ? 17.766 11.43 17.469 1 97.94 152 ARG B N 1
ATOM 3377 C CA . ARG B 1 152 ? 17.734 10.031 17.906 1 97.94 152 ARG 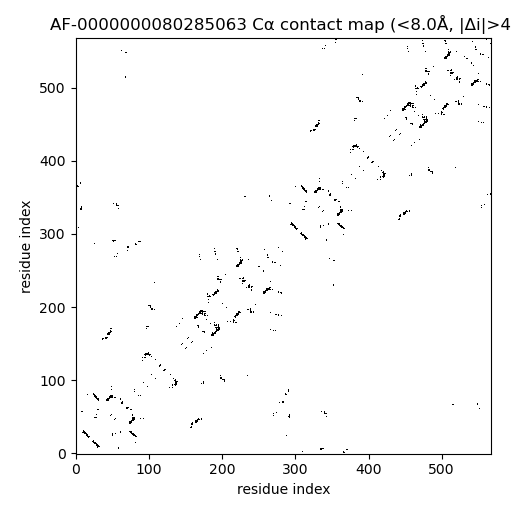B CA 1
ATOM 3378 C C . ARG B 1 152 ? 17.922 9.086 16.734 1 97.94 152 ARG B C 1
ATOM 3380 O O . ARG B 1 152 ? 18.672 8.102 16.828 1 97.94 152 ARG B O 1
ATOM 3387 N N . ILE B 1 153 ? 17.219 9.336 15.68 1 97.75 153 ILE B N 1
ATOM 3388 C CA . ILE B 1 153 ? 17.344 8.523 14.477 1 97.75 153 ILE B CA 1
ATOM 3389 C C . ILE B 1 153 ? 18.797 8.562 13.984 1 97.75 153 ILE B C 1
ATOM 3391 O O . ILE B 1 153 ? 19.359 7.523 13.633 1 97.75 153 ILE B O 1
ATOM 3395 N N . GLU B 1 154 ? 19.375 9.766 13.93 1 96.31 154 GLU B N 1
ATOM 3396 C CA . GLU B 1 154 ? 20.766 9.922 13.508 1 96.31 154 GLU B CA 1
ATOM 3397 C C . GLU B 1 154 ? 21.703 9.102 14.383 1 96.31 154 GLU B C 1
ATOM 3399 O O . GLU B 1 154 ? 22.578 8.398 13.867 1 96.31 154 GLU B O 1
ATOM 3404 N N . ARG B 1 155 ? 21.516 9.141 15.617 1 94.62 155 ARG B N 1
ATOM 3405 C CA . ARG B 1 155 ? 22.375 8.438 16.562 1 94.62 155 ARG B CA 1
ATOM 3406 C C . ARG B 1 155 ? 22.203 6.926 16.453 1 94.62 155 ARG B C 1
ATOM 3408 O O . ARG B 1 155 ? 23.188 6.188 16.344 1 94.62 155 ARG B O 1
ATOM 3415 N N . ASP B 1 156 ? 21 6.477 16.422 1 94.81 156 ASP B N 1
ATOM 3416 C CA . ASP B 1 156 ? 20.703 5.051 16.531 1 94.81 156 ASP B CA 1
ATOM 3417 C C . ASP B 1 156 ? 20.938 4.34 15.203 1 94.81 156 ASP B C 1
ATOM 3419 O O . ASP B 1 156 ? 21.25 3.152 15.18 1 94.81 156 ASP B O 1
ATOM 3423 N N . TYR B 1 157 ? 20.766 5.051 14.086 1 95.19 157 TYR B N 1
ATOM 3424 C CA . TYR B 1 157 ? 20.781 4.375 12.797 1 95.19 157 TYR B CA 1
ATOM 3425 C C . TYR B 1 157 ? 21.906 4.926 11.914 1 95.19 157 TYR B C 1
ATOM 3427 O O . TYR B 1 157 ? 22.094 4.473 10.781 1 95.19 157 TYR B O 1
ATOM 3435 N N . GLY B 1 158 ? 22.672 5.895 12.383 1 93.38 158 GLY B N 1
ATOM 3436 C CA . GLY B 1 158 ? 23.812 6.414 11.648 1 93.38 158 GLY B CA 1
ATOM 3437 C C . GLY B 1 158 ? 23.422 7.023 10.312 1 93.38 158 GLY B C 1
ATOM 3438 O O . GLY B 1 158 ? 24.031 6.711 9.281 1 93.38 158 GLY B O 1
ATOM 3439 N N . THR B 1 159 ? 22.391 7.879 10.281 1 94.69 159 THR B N 1
ATOM 3440 C CA . THR B 1 159 ? 21.906 8.445 9.031 1 94.69 159 THR B CA 1
ATOM 3441 C C . THR B 1 159 ? 22.891 9.461 8.469 1 94.69 159 THR B C 1
ATOM 3443 O O . THR B 1 159 ? 23.812 9.891 9.172 1 94.69 159 THR B O 1
ATOM 3446 N N . ALA B 1 160 ? 22.781 9.766 7.141 1 95.06 160 ALA B N 1
ATOM 3447 C CA . ALA B 1 160 ? 23.516 10.852 6.508 1 95.06 160 ALA B CA 1
ATOM 3448 C C . ALA B 1 160 ? 23.234 12.188 7.191 1 95.06 160 ALA B C 1
ATOM 3450 O O . ALA B 1 160 ? 22.25 12.312 7.922 1 95.06 160 ALA B O 1
ATOM 3451 N N . THR B 1 161 ? 24.125 13.148 6.926 1 94.62 161 THR B N 1
ATOM 3452 C CA . THR B 1 161 ? 23.969 14.453 7.551 1 94.62 161 THR B CA 1
ATOM 3453 C C . THR B 1 161 ? 22.984 15.312 6.754 1 94.62 161 THR B C 1
ATOM 3455 O O . THR B 1 161 ? 22.5 16.328 7.254 1 94.62 161 THR B O 1
ATOM 3458 N N . SER B 1 162 ? 22.797 14.898 5.527 1 95.75 162 SER B N 1
ATOM 3459 C CA . SER B 1 162 ? 21.891 15.633 4.656 1 95.75 162 SER B CA 1
ATOM 3460 C C . SER B 1 162 ? 21.125 14.688 3.74 1 95.75 162 SER B C 1
ATOM 3462 O O . SER B 1 162 ? 21.219 13.469 3.873 1 95.75 162 SER B O 1
ATOM 3464 N N . GLY B 1 163 ? 20.188 15.258 3.002 1 96.5 163 GLY B N 1
ATOM 3465 C CA . GLY B 1 163 ? 19.453 14.445 2.041 1 96.5 163 GLY B CA 1
ATOM 3466 C C . GLY B 1 163 ? 18.156 13.883 2.596 1 96.5 163 GLY B C 1
ATOM 3467 O O . GLY B 1 163 ? 17.516 13.039 1.967 1 96.5 163 GLY B O 1
ATOM 3468 N N . HIS B 1 164 ? 17.734 14.344 3.781 1 98.5 164 HIS B N 1
ATOM 3469 C CA . HIS B 1 164 ? 16.516 13.844 4.41 1 98.5 164 HIS B CA 1
ATOM 3470 C C . HIS B 1 164 ? 15.266 14.32 3.67 1 98.5 164 HIS B C 1
ATOM 3472 O O . HIS B 1 164 ? 15.312 15.328 2.961 1 98.5 164 HIS B O 1
ATOM 3478 N N . GLY B 1 165 ? 14.227 13.531 3.77 1 98.69 165 GLY B N 1
ATOM 3479 C CA . GLY B 1 165 ? 12.953 13.867 3.146 1 98.69 165 GLY B CA 1
ATOM 3480 C C . GLY B 1 165 ? 11.781 13.789 4.105 1 98.69 165 GLY B C 1
ATOM 3481 O O . GLY B 1 165 ? 11.898 13.227 5.195 1 98.69 165 GLY B O 1
ATOM 3482 N N . LEU B 1 166 ? 10.703 14.375 3.742 1 98.88 166 LEU B N 1
ATOM 3483 C CA . LEU B 1 166 ? 9.438 14.359 4.461 1 98.88 166 LEU B CA 1
ATOM 3484 C C . LEU B 1 166 ? 8.273 14.086 3.51 1 98.88 166 LEU B C 1
ATOM 3486 O O . LEU B 1 166 ? 8.188 14.695 2.443 1 98.88 166 LEU B O 1
ATOM 3490 N N . PHE B 1 167 ? 7.469 13.141 3.875 1 98.88 167 PHE B N 1
ATOM 3491 C CA . PHE B 1 167 ? 6.262 12.859 3.105 1 98.88 167 PHE B CA 1
ATOM 3492 C C . PHE B 1 167 ? 5.035 12.836 4.012 1 98.88 167 PHE B C 1
ATOM 3494 O O . PHE B 1 167 ? 5.066 12.234 5.086 1 98.88 167 PHE B O 1
ATOM 3501 N N . GLY B 1 168 ? 4.047 13.453 3.57 1 98.81 168 GLY B N 1
ATOM 3502 C CA . GLY B 1 168 ? 2.748 13.383 4.223 1 98.81 168 GLY B CA 1
ATOM 3503 C C . GLY B 1 168 ? 1.589 13.406 3.244 1 98.81 168 GLY B C 1
ATOM 3504 O O . GLY B 1 168 ? 1.741 13.844 2.102 1 98.81 168 GLY B O 1
ATOM 3505 N N . TYR B 1 169 ? 0.417 12.953 3.664 1 98.56 169 TYR B N 1
ATOM 3506 C CA . TYR B 1 169 ? -0.793 12.828 2.859 1 98.56 169 TYR B CA 1
ATOM 3507 C C . TYR B 1 169 ? -1.998 13.406 3.592 1 98.56 169 TYR B C 1
ATOM 3509 O O . TYR B 1 169 ? -2.109 13.281 4.812 1 98.56 169 TYR B O 1
ATOM 3517 N N . SER B 1 170 ? -2.959 14.117 2.84 1 97.75 170 SER B N 1
ATOM 3518 C CA . SER B 1 170 ? -4.121 14.758 3.449 1 97.75 170 SER B CA 1
ATOM 3519 C C . SER B 1 170 ? -3.699 15.82 4.461 1 97.75 170 SER B C 1
ATOM 3521 O O . SER B 1 170 ? -2.941 16.734 4.129 1 97.75 170 SER B O 1
ATOM 3523 N N . TYR B 1 171 ? -4.008 15.648 5.77 1 98.31 171 TYR B N 1
ATOM 3524 C CA . TYR B 1 171 ? -3.488 16.562 6.773 1 98.31 171 TYR B CA 1
ATOM 3525 C C . TYR B 1 171 ? -1.979 16.406 6.926 1 98.31 171 TYR B C 1
ATOM 3527 O O . TYR B 1 171 ? -1.275 17.375 7.223 1 98.31 171 TYR B O 1
ATOM 3535 N N . GLY B 1 172 ? -1.475 15.211 6.629 1 98.69 172 GLY B N 1
ATOM 3536 C CA . GLY B 1 172 ? -0.03 15.07 6.523 1 98.69 172 GLY B CA 1
ATOM 3537 C C . GLY B 1 172 ? 0.566 15.898 5.402 1 98.69 172 GLY B C 1
ATOM 3538 O O . GLY B 1 172 ? 1.67 16.438 5.531 1 98.69 172 GLY B O 1
ATOM 3539 N N . GLY B 1 173 ? -0.165 15.922 4.293 1 98.75 173 GLY B N 1
ATOM 3540 C CA . GLY B 1 173 ? 0.238 16.797 3.209 1 98.75 173 GLY B CA 1
ATOM 3541 C C . GLY B 1 173 ? 0.211 18.266 3.59 1 98.75 173 GLY B C 1
ATOM 3542 O O . GLY B 1 173 ? 1.094 19.031 3.197 1 98.75 173 GLY B O 1
ATOM 3543 N N . LEU B 1 174 ? -0.818 18.641 4.348 1 98.69 174 LEU B N 1
ATOM 3544 C CA . LEU B 1 174 ? -0.902 20 4.867 1 98.69 174 LEU B CA 1
ATOM 3545 C C . LEU B 1 174 ? 0.316 20.344 5.723 1 98.69 174 LEU B C 1
ATOM 3547 O O . LEU B 1 174 ? 0.921 21.406 5.559 1 98.69 174 LEU B O 1
ATOM 3551 N N . PHE B 1 175 ? 0.685 19.453 6.57 1 98.88 175 PHE B N 1
ATOM 3552 C CA . PHE B 1 175 ? 1.864 19.625 7.41 1 98.88 175 PHE B CA 1
ATOM 3553 C C . PHE B 1 175 ? 3.121 19.75 6.562 1 98.88 175 PHE B C 1
ATOM 3555 O O . PHE B 1 175 ? 3.988 20.578 6.852 1 98.88 175 PHE B O 1
ATOM 3562 N N . SER B 1 176 ? 3.193 18.906 5.547 1 98.69 176 SER B N 1
ATOM 3563 C CA . SER B 1 176 ? 4.348 18.938 4.652 1 98.69 176 SER B CA 1
ATOM 3564 C C . SER B 1 176 ? 4.469 20.297 3.967 1 98.69 176 SER B C 1
ATOM 3566 O O . SER B 1 176 ? 5.562 20.875 3.893 1 98.69 176 SER B O 1
ATOM 3568 N N . LEU B 1 177 ? 3.348 20.781 3.498 1 97.19 177 LEU B N 1
ATOM 3569 C CA . LEU B 1 177 ? 3.338 22.109 2.879 1 97.19 177 LEU B CA 1
ATOM 3570 C C . LEU B 1 177 ? 3.727 23.188 3.887 1 97.19 177 LEU B C 1
ATOM 3572 O O . LEU B 1 177 ? 4.535 24.062 3.582 1 97.19 177 LEU B O 1
ATOM 3576 N N . TYR B 1 178 ? 3.164 23.125 5.039 1 97.88 178 TYR B N 1
ATOM 3577 C CA . TYR B 1 178 ? 3.498 24.031 6.133 1 97.88 178 TYR B CA 1
ATOM 3578 C C . TYR B 1 178 ? 4.992 24 6.422 1 97.88 178 TYR B C 1
ATOM 3580 O O . TYR B 1 178 ? 5.633 25.062 6.5 1 97.88 178 TYR B O 1
ATOM 3588 N N . THR B 1 179 ? 5.527 22.828 6.531 1 98.12 179 THR B N 1
ATOM 3589 C CA . THR B 1 179 ? 6.949 22.641 6.812 1 98.12 179 THR B CA 1
ATOM 3590 C C . THR B 1 179 ? 7.801 23.281 5.723 1 98.12 179 THR B C 1
ATOM 3592 O O . THR B 1 179 ? 8.773 23.984 6.016 1 98.12 179 THR B O 1
ATOM 3595 N N . TRP B 1 180 ? 7.434 23.062 4.484 1 96.56 180 TRP B N 1
ATOM 3596 C CA . TRP B 1 180 ? 8.164 23.641 3.365 1 96.56 180 TRP B CA 1
ATOM 3597 C C . TRP B 1 180 ? 8.156 25.172 3.451 1 96.56 180 TRP B C 1
ATOM 3599 O O . TRP B 1 180 ? 9.188 25.812 3.256 1 96.56 180 TRP B O 1
ATOM 3609 N N . LEU B 1 181 ? 7.074 25.703 3.826 1 94.69 181 LEU B N 1
ATOM 3610 C CA . LEU B 1 181 ? 6.887 27.156 3.846 1 94.69 181 LEU B CA 1
ATOM 3611 C C . LEU B 1 181 ? 7.645 27.781 5.012 1 94.69 181 LEU B C 1
ATOM 3613 O O . LEU B 1 181 ? 7.918 28.984 5 1 94.69 181 LEU B O 1
ATOM 3617 N N . THR B 1 182 ? 7.93 27.031 6.059 1 93.88 182 THR B N 1
ATOM 3618 C CA . THR B 1 182 ? 8.703 27.547 7.18 1 93.88 182 THR B CA 1
ATOM 3619 C C . THR B 1 182 ? 10.164 27.766 6.777 1 93.88 182 THR B C 1
ATOM 3621 O O . THR B 1 182 ? 10.906 28.453 7.473 1 93.88 182 THR B O 1
ATOM 3624 N N . GLY B 1 183 ? 10.586 27.094 5.75 1 92.31 183 GLY B N 1
ATOM 3625 C CA . GLY B 1 183 ? 11.984 27.141 5.355 1 92.31 183 GLY B CA 1
ATOM 3626 C C . GLY B 1 183 ? 12.859 26.219 6.164 1 92.31 183 GLY B C 1
ATOM 3627 O O . GLY B 1 183 ? 14.07 26.438 6.277 1 92.31 183 GLY B O 1
ATOM 3628 N N . ASN B 1 184 ? 12.219 25.219 6.758 1 94.44 184 ASN B N 1
ATOM 3629 C CA . ASN B 1 184 ? 12.992 24.234 7.504 1 94.44 184 ASN B CA 1
ATOM 3630 C C . ASN B 1 184 ? 14.133 23.656 6.668 1 94.44 184 ASN B C 1
ATOM 3632 O O . ASN B 1 184 ? 13.938 23.312 5.5 1 94.44 184 ASN B O 1
ATOM 3636 N N . THR B 1 185 ? 15.305 23.469 7.23 1 95.38 185 THR B N 1
ATOM 3637 C CA . THR B 1 185 ? 16.484 23.141 6.445 1 95.38 185 THR B CA 1
ATOM 3638 C C . THR B 1 185 ? 16.859 21.672 6.625 1 95.38 185 THR B C 1
ATOM 3640 O O . THR B 1 185 ? 17.781 21.172 5.98 1 95.38 185 THR B O 1
ATOM 3643 N N . LEU B 1 186 ? 16.141 21.031 7.426 1 97.88 186 LEU B N 1
ATOM 3644 C CA . LEU B 1 186 ? 16.453 19.625 7.652 1 97.88 186 LEU B CA 1
ATOM 3645 C C . LEU B 1 186 ? 16.141 18.797 6.414 1 97.88 186 LEU B C 1
ATOM 3647 O O . LEU B 1 186 ? 16.891 17.875 6.078 1 97.88 186 LEU B O 1
ATOM 3651 N N . PHE B 1 187 ? 15.086 19.156 5.754 1 98.31 187 PHE B N 1
ATOM 3652 C CA . PHE B 1 187 ? 14.617 18.344 4.641 1 98.31 187 PHE B CA 1
ATOM 3653 C C . PHE B 1 187 ? 15.062 18.922 3.311 1 98.31 187 PHE B C 1
ATOM 3655 O O . PHE B 1 187 ? 14.906 20.125 3.072 1 98.31 187 PHE B O 1
ATOM 3662 N N . GLU B 1 188 ? 15.562 18.062 2.457 1 97.31 188 GLU B N 1
ATOM 3663 C CA . GLU B 1 188 ? 15.969 18.484 1.115 1 97.31 188 GLU B CA 1
ATOM 3664 C C . GLU B 1 188 ? 14.859 18.219 0.102 1 97.31 188 GLU B C 1
ATOM 3666 O O . GLU B 1 188 ? 14.875 18.75 -1.007 1 97.31 188 GLU B O 1
ATOM 3671 N N . SER B 1 189 ? 13.961 17.328 0.432 1 97.81 189 SER B N 1
ATOM 3672 C CA . SER B 1 189 ? 12.805 17.047 -0.411 1 97.81 189 SER B CA 1
ATOM 3673 C C . SER B 1 189 ? 11.555 16.797 0.428 1 97.81 189 SER B C 1
ATOM 3675 O O . SER B 1 189 ? 11.625 16.172 1.489 1 97.81 189 SER B O 1
ATOM 3677 N N . ILE B 1 190 ? 10.453 17.344 -0.034 1 98.44 190 ILE B N 1
ATOM 3678 C CA . ILE B 1 190 ? 9.188 17.234 0.687 1 98.44 190 ILE B CA 1
ATOM 3679 C C . ILE B 1 190 ? 8.078 16.828 -0.279 1 98.44 190 ILE B C 1
ATOM 3681 O O . ILE B 1 190 ? 7.93 17.438 -1.349 1 98.44 190 ILE B O 1
ATOM 3685 N N . GLY B 1 191 ? 7.387 15.781 0.018 1 98.75 191 GLY B N 1
ATOM 3686 C CA . GLY B 1 191 ? 6.191 15.352 -0.692 1 98.75 191 GLY B CA 1
ATOM 3687 C C . GLY B 1 191 ? 4.906 15.672 0.045 1 98.75 191 GLY B C 1
ATOM 3688 O O . GLY B 1 191 ? 4.734 15.281 1.202 1 98.75 191 GLY B O 1
ATOM 3689 N N . ALA B 1 192 ? 4.039 16.391 -0.584 1 98.81 192 ALA B N 1
ATOM 3690 C CA . ALA B 1 192 ? 2.727 16.734 -0.042 1 98.81 192 ALA B CA 1
ATOM 3691 C C . ALA B 1 192 ? 1.609 16.141 -0.894 1 98.81 192 ALA B C 1
ATOM 3693 O O . ALA B 1 192 ? 1.264 16.688 -1.944 1 98.81 192 ALA B O 1
ATOM 3694 N N . GLY B 1 193 ? 1.021 15.078 -0.375 1 98.75 193 GLY B N 1
ATOM 3695 C CA . GLY B 1 193 ? -0.06 14.422 -1.096 1 98.75 193 GLY B CA 1
ATOM 3696 C C . GLY B 1 193 ? -1.436 14.914 -0.681 1 98.75 193 GLY B C 1
ATOM 3697 O O . GLY B 1 193 ? -1.769 14.906 0.506 1 98.75 193 GLY B O 1
ATOM 3698 N N . SER B 1 194 ? -2.184 15.305 -1.645 1 98.25 194 SER B N 1
ATOM 3699 C CA . SER B 1 194 ? -3.549 15.766 -1.409 1 98.25 194 SER B CA 1
ATOM 3700 C C . SER B 1 194 ? -3.639 16.609 -0.14 1 98.25 194 SER B C 1
ATOM 3702 O O . SER B 1 194 ? -4.445 16.312 0.747 1 98.25 194 SER B O 1
ATOM 3704 N N . PRO B 1 195 ? -2.867 17.656 -0.116 1 98.62 195 PRO B N 1
ATOM 3705 C CA . PRO B 1 195 ? -2.793 18.438 1.124 1 98.62 195 PRO B CA 1
ATOM 3706 C C . PRO B 1 195 ? -4.152 18.969 1.572 1 98.62 195 PRO B C 1
ATOM 3708 O O . PRO B 1 195 ? -4.93 19.453 0.75 1 98.62 195 PRO B O 1
ATOM 3711 N N . GLY B 1 196 ? -4.438 18.859 2.836 1 97.88 196 GLY B N 1
ATOM 3712 C CA . GLY B 1 196 ? -5.703 19.266 3.426 1 97.88 196 GLY B CA 1
ATOM 3713 C C . GLY B 1 196 ? -5.855 20.766 3.535 1 97.88 196 GLY B C 1
ATOM 3714 O O . GLY B 1 196 ? -6.18 21.297 4.605 1 97.88 196 GLY B O 1
ATOM 3715 N N . VAL B 1 197 ? -5.574 21.516 2.463 1 97.88 197 VAL B N 1
ATOM 3716 C CA . VAL B 1 197 ? -5.898 22.938 2.412 1 97.88 197 VAL B CA 1
ATOM 3717 C C . VAL B 1 197 ? -7.398 23.109 2.201 1 97.88 197 VAL B C 1
ATOM 3719 O O . VAL B 1 197 ? -7.852 23.312 1.073 1 97.88 197 VAL B O 1
ATOM 3722 N N . ALA B 1 198 ? -8.125 23.188 3.277 1 96.19 198 ALA B N 1
ATOM 3723 C CA . ALA B 1 198 ? -9.57 22.984 3.225 1 96.19 198 ALA B CA 1
ATOM 3724 C C . ALA B 1 198 ? -10.305 24.297 3.047 1 96.19 198 ALA B C 1
ATOM 3726 O O . ALA B 1 198 ? -11.469 24.328 2.645 1 96.19 198 ALA B O 1
ATOM 3727 N N . SER B 1 199 ? -9.641 25.391 3.395 1 95.31 199 SER B N 1
ATOM 3728 C CA . SER B 1 199 ? -10.297 26.688 3.396 1 95.31 199 SER B CA 1
ATOM 3729 C C . SER B 1 199 ? -9.484 27.719 2.613 1 95.31 199 SER B C 1
ATOM 3731 O O . SER B 1 199 ? -8.258 27.641 2.561 1 95.31 199 SER B O 1
ATOM 3733 N N . GLU B 1 200 ? -10.18 28.656 2.029 1 94.25 200 GLU B N 1
ATOM 3734 C CA . GLU B 1 200 ? -9.508 29.766 1.364 1 94.25 200 GLU B CA 1
ATOM 3735 C C . GLU B 1 200 ? -8.766 30.641 2.369 1 94.25 200 GLU B C 1
ATOM 3737 O O . GLU B 1 200 ? -7.891 31.422 1.994 1 94.25 200 GLU B O 1
ATOM 3742 N N . ASP B 1 201 ? -9.133 30.5 3.607 1 96.12 201 ASP B N 1
ATOM 3743 C CA . ASP B 1 201 ? -8.492 31.281 4.664 1 96.12 201 ASP B CA 1
ATOM 3744 C C . ASP B 1 201 ? -7.41 30.469 5.367 1 96.12 201 ASP B C 1
ATOM 3746 O O . ASP B 1 201 ? -6.992 30.797 6.477 1 96.12 201 ASP B O 1
ATOM 3750 N N . SER B 1 202 ? -7.023 29.375 4.75 1 97.69 202 SER B N 1
ATOM 3751 C CA . SER B 1 202 ? -5.988 28.516 5.316 1 97.69 202 SER B CA 1
ATOM 3752 C C . SER B 1 202 ? -4.727 29.297 5.637 1 97.69 202 SER B C 1
ATOM 3754 O O . SER B 1 202 ? -4.352 30.219 4.898 1 97.69 202 SER B O 1
ATOM 3756 N N . 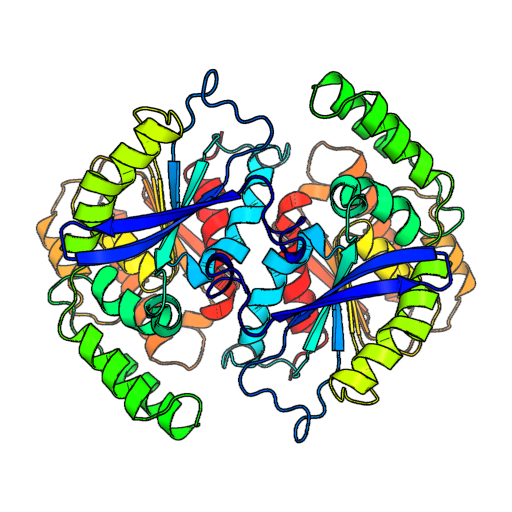GLN B 1 203 ? -4.043 28.906 6.711 1 97 203 GLN B N 1
ATOM 3757 C CA . GLN B 1 203 ? -2.764 29.484 7.105 1 97 203 GLN B CA 1
ATOM 3758 C C . GLN B 1 203 ? -1.727 29.328 5.996 1 97 203 GLN B C 1
ATOM 3760 O O . GLN B 1 203 ? -0.778 30.109 5.914 1 97 203 GLN B O 1
ATOM 3765 N N . ILE B 1 204 ? -1.884 28.391 5.086 1 97.38 204 ILE B N 1
ATOM 3766 C CA . ILE B 1 204 ? -0.973 28.156 3.975 1 97.38 204 ILE B CA 1
ATOM 3767 C C . ILE B 1 204 ? -0.919 29.391 3.072 1 97.38 204 ILE B C 1
ATOM 3769 O O . ILE B 1 204 ? 0.16 29.812 2.654 1 97.38 204 ILE B O 1
ATOM 3773 N N . PHE B 1 205 ? -2.051 29.969 2.82 1 96.06 205 PHE B N 1
ATOM 3774 C CA . PHE B 1 205 ? -2.096 31.141 1.948 1 96.06 205 PHE B CA 1
ATOM 3775 C C . PHE B 1 205 ? -1.45 32.344 2.623 1 96.06 205 PHE B C 1
ATOM 3777 O O . PHE B 1 205 ? -0.774 33.125 1.969 1 96.06 205 PHE B O 1
ATOM 3784 N N . ALA B 1 206 ? -1.683 32.438 3.93 1 95.06 206 ALA B N 1
ATOM 3785 C CA . ALA B 1 206 ? -1.03 33.5 4.676 1 95.06 206 ALA B CA 1
ATOM 3786 C C . ALA B 1 206 ? 0.488 33.344 4.641 1 95.06 206 ALA B C 1
ATOM 3788 O O . ALA B 1 206 ? 1.212 34.344 4.422 1 95.06 206 ALA B O 1
ATOM 3789 N N . GLN B 1 207 ? 0.942 32.188 4.852 1 94.25 207 GLN B N 1
ATOM 3790 C CA . GLN B 1 207 ? 2.377 31.922 4.844 1 94.25 207 GLN B CA 1
ATOM 3791 C C . GLN B 1 207 ? 2.969 32.156 3.453 1 94.25 207 GLN B C 1
ATOM 3793 O O . GLN B 1 207 ? 4.094 32.625 3.324 1 94.25 207 GLN B O 1
ATOM 3798 N N . LEU B 1 208 ? 2.279 31.797 2.475 1 92.12 208 LEU B N 1
ATOM 3799 C CA . LEU B 1 208 ? 2.711 32.031 1.099 1 92.12 208 LEU B CA 1
ATOM 3800 C C . LEU B 1 208 ? 2.904 33.5 0.825 1 92.12 208 LEU B C 1
ATOM 3802 O O . LEU B 1 208 ? 3.873 33.906 0.169 1 92.12 208 LEU B O 1
ATOM 3806 N N . GLN B 1 209 ? 1.998 34.25 1.294 1 90.44 209 GLN B N 1
ATOM 3807 C CA . GLN B 1 209 ? 2.096 35.688 1.128 1 90.44 209 GLN B CA 1
ATOM 3808 C C . GLN B 1 209 ? 3.301 36.25 1.878 1 90.44 209 GLN B C 1
ATOM 3810 O O . GLN B 1 209 ? 4.008 37.125 1.365 1 90.44 209 GLN B O 1
ATOM 3815 N N . GLU B 1 210 ? 3.529 35.719 2.984 1 91 210 GLU B N 1
ATOM 3816 C CA . GLU B 1 210 ? 4.625 36.188 3.828 1 91 210 GLU B CA 1
ATOM 3817 C C . GLU B 1 210 ? 5.98 35.812 3.238 1 91 210 GLU B C 1
ATOM 3819 O O . GLU B 1 210 ? 6.961 36.531 3.4 1 91 210 GLU B O 1
ATOM 3824 N N . MET B 1 211 ? 6.012 34.688 2.682 1 85.19 211 MET B N 1
ATOM 3825 C CA . MET B 1 211 ? 7.258 34.188 2.115 1 85.19 211 MET B CA 1
ATOM 3826 C C . MET B 1 211 ? 7.766 35.094 1.004 1 85.19 211 MET B C 1
ATOM 3828 O O . MET B 1 211 ? 8.969 35.188 0.788 1 85.19 211 MET B O 1
ATOM 3832 N N . GLY B 1 212 ? 6.918 35.812 0.331 1 79.56 212 GLY B N 1
ATOM 3833 C CA . GLY B 1 212 ? 7.309 36.656 -0.77 1 79.56 212 GLY B CA 1
ATOM 3834 C C . GLY B 1 212 ? 8.07 35.938 -1.86 1 79.56 212 GLY B C 1
ATOM 3835 O O . GLY B 1 212 ? 7.621 34.906 -2.355 1 79.56 212 GLY B O 1
ATOM 3836 N N . ASP B 1 213 ? 9.359 36.406 -2.098 1 78.25 213 ASP B N 1
ATOM 3837 C CA . ASP B 1 213 ? 10.148 35.875 -3.199 1 78.25 213 ASP B CA 1
ATOM 3838 C C . ASP B 1 213 ? 11.18 34.875 -2.693 1 78.25 213 ASP B C 1
ATOM 3840 O O . ASP B 1 213 ? 11.961 34.312 -3.479 1 78.25 213 ASP B O 1
ATOM 3844 N N . THR B 1 214 ? 11.109 34.688 -1.382 1 80.06 214 THR B N 1
ATOM 3845 C CA . THR B 1 214 ? 12.031 33.688 -0.831 1 80.06 214 THR B CA 1
ATOM 3846 C C . THR B 1 214 ? 11.617 32.281 -1.232 1 80.06 214 THR B C 1
ATOM 3848 O O . THR B 1 214 ? 10.438 31.938 -1.174 1 80.06 214 THR B O 1
ATOM 3851 N N . GLN B 1 215 ? 12.586 31.516 -1.774 1 81.06 215 GLN B N 1
ATOM 3852 C CA . GLN B 1 215 ? 12.297 30.141 -2.182 1 81.06 215 GLN B CA 1
ATOM 3853 C C . GLN B 1 215 ? 13.07 29.141 -1.328 1 81.06 215 GLN B C 1
ATOM 3855 O O . GLN B 1 215 ? 14.305 29.109 -1.359 1 81.06 215 GLN B O 1
ATOM 3860 N N . PRO B 1 216 ? 12.258 28.422 -0.588 1 86.81 216 PRO B N 1
ATOM 3861 C CA . PRO B 1 216 ? 12.961 27.359 0.14 1 86.81 216 PRO B CA 1
ATOM 3862 C C . PRO B 1 216 ? 13.828 26.5 -0.771 1 86.81 216 PRO B C 1
ATOM 3864 O O . PRO B 1 216 ? 13.492 26.297 -1.94 1 86.81 216 PRO B O 1
ATOM 3867 N N . ALA B 1 217 ? 14.922 25.969 -0.254 1 88.25 217 ALA B N 1
ATOM 3868 C CA . ALA B 1 217 ? 15.867 25.156 -1.02 1 88.25 217 ALA B CA 1
ATOM 3869 C C . ALA B 1 217 ? 15.32 23.75 -1.248 1 88.25 217 ALA B C 1
ATOM 3871 O O . ALA B 1 217 ? 15.656 23.109 -2.24 1 88.25 217 ALA B O 1
ATOM 3872 N N . ALA B 1 218 ? 14.445 23.359 -0.393 1 94.62 218 ALA B N 1
ATOM 3873 C CA . ALA B 1 218 ? 13.922 22 -0.463 1 94.62 218 ALA B CA 1
ATOM 3874 C C . ALA B 1 218 ? 13.031 21.812 -1.685 1 94.62 218 ALA B C 1
ATOM 3876 O O . ALA B 1 218 ? 12.227 22.688 -2.01 1 94.62 218 ALA B O 1
ATOM 3877 N N . LYS B 1 219 ? 13.25 20.688 -2.418 1 95.75 219 LYS B N 1
ATOM 3878 C CA . LYS B 1 219 ? 12.297 20.312 -3.457 1 95.75 219 LYS B CA 1
ATOM 3879 C C . LYS B 1 219 ? 10.914 20.047 -2.867 1 95.75 219 LYS B C 1
ATOM 3881 O O . LYS B 1 219 ? 10.797 19.484 -1.779 1 95.75 219 LYS B O 1
ATOM 3886 N N . LEU B 1 220 ? 9.898 20.484 -3.572 1 96.94 220 LEU B N 1
ATOM 3887 C CA . LEU B 1 220 ? 8.516 20.234 -3.184 1 96.94 220 LEU B CA 1
ATOM 3888 C C . LEU B 1 220 ? 7.762 19.5 -4.293 1 96.94 220 LEU B C 1
ATOM 3890 O O . LEU B 1 220 ? 7.766 19.953 -5.445 1 96.94 220 LEU B O 1
ATOM 3894 N N . HIS B 1 221 ? 7.211 18.344 -3.984 1 97.94 221 HIS B N 1
ATOM 3895 C CA . HIS B 1 221 ? 6.348 17.609 -4.906 1 97.94 221 HIS B CA 1
ATOM 3896 C C . HIS B 1 221 ? 4.934 17.484 -4.352 1 97.94 221 HIS B C 1
ATOM 3898 O O . HIS B 1 221 ? 4.73 16.906 -3.277 1 97.94 221 HIS B O 1
ATOM 3904 N N . VAL B 1 222 ? 3.971 18.062 -5.098 1 98.19 222 VAL B N 1
ATOM 3905 C CA . VAL B 1 222 ? 2.58 18.062 -4.656 1 98.19 222 VAL B CA 1
ATOM 3906 C C . VAL B 1 222 ? 1.738 17.188 -5.574 1 98.19 222 VAL B C 1
ATOM 3908 O O . VAL B 1 222 ? 1.81 17.312 -6.797 1 98.19 222 VAL B O 1
ATOM 3911 N N . THR B 1 223 ? 0.955 16.281 -4.949 1 98.31 223 THR B N 1
ATOM 3912 C CA . THR B 1 223 ? 0.063 15.453 -5.75 1 98.31 223 THR B CA 1
ATOM 3913 C C . THR B 1 223 ? -1.395 15.703 -5.371 1 98.31 223 THR B C 1
ATOM 3915 O O . THR B 1 223 ? -1.69 16.078 -4.234 1 98.31 223 THR B O 1
ATOM 3918 N N . LEU B 1 224 ? -2.248 15.562 -6.355 1 97.19 224 LEU B N 1
ATOM 3919 C CA . LEU B 1 224 ? -3.701 15.609 -6.223 1 97.19 224 LEU B CA 1
ATOM 3920 C C . LEU B 1 224 ? -4.344 14.367 -6.824 1 97.19 224 LEU B C 1
ATOM 3922 O O . LEU B 1 224 ? -3.729 13.672 -7.641 1 97.19 224 LEU B O 1
ATOM 3926 N N . ASN B 1 225 ? -5.578 14.109 -6.379 1 96.69 225 ASN B N 1
ATOM 3927 C CA . ASN B 1 225 ? -6.328 13.016 -6.984 1 96.69 225 ASN B CA 1
ATOM 3928 C C . ASN B 1 225 ? -7.461 13.531 -7.867 1 96.69 225 ASN B C 1
ATOM 3930 O O . ASN B 1 225 ? -8.234 14.391 -7.449 1 96.69 225 ASN B O 1
ATOM 3934 N N . GLU B 1 226 ? -7.598 12.992 -9.047 1 93.38 226 GLU B N 1
ATOM 3935 C CA . GLU B 1 226 ? -8.602 13.445 -10 1 93.38 226 GLU B CA 1
ATOM 3936 C C . GLU B 1 226 ? -10.008 13.297 -9.438 1 93.38 226 GLU B C 1
ATOM 3938 O O . GLU B 1 226 ? -10.859 14.156 -9.648 1 93.38 226 GLU B O 1
ATOM 3943 N N . GLN B 1 227 ? -10.242 12.25 -8.672 1 93.19 227 GLN B N 1
ATOM 3944 C CA . GLN B 1 227 ? -11.594 11.977 -8.188 1 93.19 227 GLN B CA 1
ATOM 3945 C C . GLN B 1 227 ? -11.969 12.906 -7.039 1 93.19 227 GLN B C 1
ATOM 3947 O O . GLN B 1 227 ? -13.141 13.023 -6.676 1 93.19 227 GLN B O 1
ATOM 3952 N N . GLU B 1 228 ? -10.977 13.531 -6.426 1 93.44 228 GLU B N 1
ATOM 3953 C CA . GLU B 1 228 ? -11.281 14.547 -5.422 1 93.44 228 GLU B CA 1
ATOM 3954 C C . GLU B 1 228 ? -11.93 15.773 -6.062 1 93.44 228 GLU B C 1
ATOM 3956 O O . GLU B 1 228 ? -12.859 16.344 -5.504 1 93.44 228 GLU B O 1
ATOM 3961 N N . LEU B 1 229 ? -11.445 16.125 -7.191 1 88.31 229 LEU B N 1
ATOM 3962 C CA . LEU B 1 229 ? -11.945 17.312 -7.898 1 88.31 229 LEU B CA 1
ATOM 3963 C C . LEU B 1 229 ? -13.289 17.016 -8.555 1 88.31 229 LEU B C 1
ATOM 3965 O O . LEU B 1 229 ? -14.195 17.844 -8.516 1 88.31 229 LEU B O 1
ATOM 3969 N N . LEU B 1 230 ? -13.422 15.828 -9.102 1 87.44 230 LEU B N 1
ATOM 3970 C CA . LEU B 1 230 ? -14.578 15.5 -9.938 1 87.44 230 LEU B CA 1
ATOM 3971 C C . LEU B 1 230 ? -15.68 14.844 -9.109 1 87.44 230 LEU B C 1
ATOM 3973 O O . LEU B 1 230 ? -16.812 14.703 -9.578 1 87.44 230 LEU B O 1
ATOM 3977 N N . GLY B 1 231 ? -15.359 14.445 -7.934 1 86.38 231 GLY B N 1
ATOM 3978 C CA . GLY B 1 231 ? -16.344 13.797 -7.086 1 86.38 231 GLY B CA 1
ATOM 3979 C C . GLY B 1 231 ? -17.344 14.766 -6.488 1 86.38 231 GLY B C 1
ATOM 3980 O O . GLY B 1 231 ? -17.344 15.953 -6.805 1 86.38 231 GLY B O 1
ATOM 3981 N N . ASP B 1 232 ? -18.188 14.203 -5.555 1 86.12 232 ASP B N 1
ATOM 3982 C CA . ASP B 1 232 ? -19.344 14.977 -5.102 1 86.12 232 ASP B CA 1
ATOM 3983 C C . ASP B 1 232 ? -19.141 15.453 -3.668 1 86.12 232 ASP B C 1
ATOM 3985 O O . ASP B 1 232 ? -20.031 16.094 -3.1 1 86.12 232 ASP B O 1
ATOM 3989 N N . LEU B 1 233 ? -18.047 15.203 -3.133 1 89.81 233 LEU B N 1
ATOM 3990 C CA . LEU B 1 233 ? -17.844 15.617 -1.749 1 89.81 233 LEU B CA 1
ATOM 3991 C C . LEU B 1 233 ? -17.172 16.984 -1.686 1 89.81 233 LEU B C 1
ATOM 3993 O O . LEU B 1 233 ? -16.031 17.141 -2.117 1 89.81 233 LEU B O 1
ATOM 3997 N N . ALA B 1 234 ? -17.812 17.844 -1.027 1 92.75 234 ALA B N 1
ATOM 3998 C CA . ALA B 1 234 ? -17.406 19.25 -1.038 1 92.75 234 ALA B CA 1
ATOM 3999 C C . ALA B 1 234 ? -16.047 19.438 -0.387 1 92.75 234 ALA B C 1
ATOM 4001 O O . ALA B 1 234 ? -15.234 20.25 -0.842 1 92.75 234 ALA B O 1
ATOM 4002 N N . ILE B 1 235 ? -15.734 18.734 0.644 1 93.62 235 ILE B N 1
ATOM 4003 C CA . ILE B 1 235 ? -14.477 18.906 1.359 1 93.62 235 ILE B CA 1
ATOM 4004 C C . ILE B 1 235 ? -13.312 18.531 0.443 1 93.62 235 ILE B C 1
ATOM 4006 O O . ILE B 1 235 ? -12.281 19.219 0.43 1 93.62 235 ILE B O 1
ATOM 4010 N N . TYR B 1 236 ? -13.461 17.516 -0.341 1 94.69 236 TYR B N 1
ATOM 4011 C CA . TYR B 1 236 ? -12.398 17.078 -1.243 1 94.69 236 TYR B CA 1
ATOM 4012 C C . TYR B 1 236 ? -12.289 18.031 -2.438 1 94.69 236 TYR B C 1
ATOM 4014 O O . TYR B 1 236 ? -11.188 18.328 -2.904 1 94.69 236 TYR B O 1
ATOM 4022 N N . GLN B 1 237 ? -13.422 18.531 -2.873 1 93.69 237 GLN B N 1
ATOM 4023 C CA . GLN B 1 237 ? -13.383 19.531 -3.928 1 93.69 237 GLN B CA 1
ATOM 4024 C C . GLN B 1 237 ? -12.633 20.781 -3.469 1 93.69 237 GLN B C 1
ATOM 4026 O O . GLN B 1 237 ? -11.797 21.312 -4.199 1 93.69 237 GLN B O 1
ATOM 4031 N N . ASN B 1 238 ? -12.914 21.172 -2.279 1 94.31 238 ASN B N 1
ATOM 4032 C CA . ASN B 1 238 ? -12.273 22.375 -1.74 1 94.31 238 ASN B CA 1
ATOM 4033 C C . ASN B 1 238 ? -10.766 22.188 -1.597 1 94.31 238 ASN B C 1
ATOM 4035 O O . ASN B 1 238 ? -9.984 23.047 -1.991 1 94.31 238 ASN B O 1
ATOM 4039 N N . LEU B 1 239 ? -10.398 21.062 -0.986 1 95.38 239 LEU B N 1
ATOM 4040 C CA . LEU B 1 239 ? -8.969 20.922 -0.758 1 95.38 239 LEU B CA 1
ATOM 4041 C C . LEU B 1 239 ? -8.211 20.828 -2.08 1 95.38 239 LEU B C 1
ATOM 4043 O O . LEU B 1 239 ? -7.102 21.344 -2.201 1 95.38 239 LEU B O 1
ATOM 4047 N N . THR B 1 240 ? -8.797 20.203 -3.082 1 95.75 240 THR B N 1
ATOM 4048 C CA . THR B 1 240 ? -8.164 20.109 -4.391 1 95.75 240 THR B CA 1
ATOM 4049 C C . THR B 1 240 ? -8.094 21.469 -5.062 1 95.75 240 THR B C 1
ATOM 4051 O O . THR B 1 240 ? -7.051 21.859 -5.602 1 95.75 240 THR B O 1
ATOM 4054 N N . LYS B 1 241 ? -9.172 22.234 -5.047 1 94.94 241 LYS B N 1
ATOM 4055 C CA . LYS B 1 241 ? -9.203 23.578 -5.617 1 94.94 241 LYS B CA 1
ATOM 4056 C C . LYS B 1 241 ? -8.195 24.484 -4.938 1 94.94 241 LYS B C 1
ATOM 4058 O O . LYS B 1 241 ? -7.453 25.203 -5.605 1 94.94 241 LYS B O 1
ATOM 4063 N N . ASN B 1 242 ? -8.164 24.469 -3.682 1 97 242 ASN B N 1
ATOM 4064 C CA . ASN B 1 242 ? -7.246 25.312 -2.932 1 97 242 ASN B CA 1
ATOM 4065 C C . ASN B 1 242 ? -5.793 24.906 -3.174 1 97 242 ASN B C 1
ATOM 4067 O O . ASN B 1 242 ? -4.918 25.781 -3.275 1 97 242 ASN B O 1
ATOM 4071 N N . THR B 1 243 ? -5.539 23.594 -3.211 1 97 243 THR B N 1
ATOM 4072 C CA . THR B 1 243 ? -4.191 23.125 -3.52 1 97 243 THR B CA 1
ATOM 4073 C C . THR B 1 243 ? -3.76 23.609 -4.906 1 97 243 THR B C 1
ATOM 4075 O O . THR B 1 243 ? -2.621 24.031 -5.094 1 97 243 THR B O 1
ATOM 4078 N N . ALA B 1 244 ? -4.695 23.547 -5.848 1 94.5 244 ALA B N 1
ATOM 4079 C CA . ALA B 1 244 ? -4.402 24.078 -7.18 1 94.5 244 ALA B CA 1
ATOM 4080 C C . ALA B 1 244 ? -4.066 25.562 -7.125 1 94.5 244 ALA B C 1
ATOM 4082 O O . ALA B 1 244 ? -3.146 26.016 -7.809 1 94.5 244 ALA B O 1
ATOM 4083 N N . THR B 1 245 ? -4.773 26.281 -6.344 1 94.31 245 THR B N 1
ATOM 4084 C CA . THR B 1 245 ? -4.504 27.703 -6.168 1 94.31 245 THR B CA 1
ATOM 4085 C C . THR B 1 245 ? -3.117 27.922 -5.57 1 94.31 245 THR B C 1
ATOM 4087 O O . THR B 1 245 ? -2.377 28.812 -6.012 1 94.31 245 THR B O 1
ATOM 4090 N N . VAL B 1 246 ? -2.781 27.109 -4.559 1 94.75 246 VAL B N 1
ATOM 4091 C CA . VAL B 1 246 ? -1.452 27.188 -3.963 1 94.75 246 VAL B CA 1
ATOM 4092 C C . VAL B 1 246 ? -0.389 26.953 -5.035 1 94.75 246 VAL B C 1
ATOM 4094 O O . VAL B 1 246 ? 0.574 27.719 -5.137 1 94.75 246 VAL B O 1
ATOM 4097 N N . LEU B 1 247 ? -0.561 25.906 -5.836 1 93.38 247 LEU B N 1
ATOM 4098 C CA . LEU B 1 247 ? 0.396 25.562 -6.883 1 93.38 247 LEU B CA 1
ATOM 4099 C C . LEU B 1 247 ? 0.531 26.703 -7.895 1 93.38 247 LEU B C 1
ATOM 4101 O O . LEU B 1 247 ? 1.632 26.984 -8.367 1 93.38 247 LEU B O 1
ATOM 4105 N N . HIS B 1 248 ? -0.541 27.328 -8.227 1 90.38 248 HIS B N 1
ATOM 4106 C CA . HIS B 1 248 ? -0.512 28.438 -9.156 1 90.38 248 HIS B CA 1
ATOM 4107 C C . HIS B 1 248 ? 0.297 29.609 -8.594 1 90.38 248 HIS B C 1
ATOM 4109 O O . HIS B 1 248 ? 1.069 30.234 -9.32 1 90.38 248 HIS B O 1
ATOM 4115 N N . ARG B 1 249 ? 0.147 29.812 -7.402 1 88.06 249 ARG B N 1
ATOM 4116 C CA . ARG B 1 249 ? 0.877 30.906 -6.762 1 88.06 249 ARG B CA 1
ATOM 4117 C C . ARG B 1 249 ? 2.363 30.578 -6.656 1 88.06 249 ARG B C 1
ATOM 4119 O O . ARG B 1 249 ? 3.209 31.469 -6.762 1 88.06 249 ARG B O 1
ATOM 4126 N N . LEU B 1 250 ? 2.645 29.297 -6.441 1 88.69 250 LEU B N 1
ATOM 4127 C CA . LEU B 1 250 ? 4.031 28.859 -6.332 1 88.69 250 LEU B CA 1
ATOM 4128 C C . LEU B 1 250 ? 4.707 28.844 -7.699 1 88.69 250 LEU B C 1
ATOM 4130 O O . LEU B 1 250 ? 5.93 28.969 -7.793 1 88.69 250 LEU B O 1
ATOM 4134 N N . GLY B 1 251 ? 4.004 28.344 -8.773 1 77.88 251 GLY B N 1
ATOM 4135 C CA . GLY B 1 251 ? 4.543 28.281 -10.125 1 77.88 251 GLY B CA 1
ATOM 4136 C C . GLY B 1 251 ? 5.207 29.562 -10.562 1 77.88 251 GLY B C 1
ATOM 4137 O O . GLY B 1 251 ? 6.133 29.547 -11.375 1 77.88 251 GLY B O 1
ATOM 4138 N N . SER B 1 252 ? 4.832 30.594 -10.031 1 66.19 252 SER B N 1
ATOM 4139 C CA . SER B 1 252 ? 5.434 31.891 -10.375 1 66.19 252 SER B CA 1
ATOM 4140 C C . SER B 1 252 ? 6.816 32.031 -9.75 1 66.19 252 SER B C 1
ATOM 4142 O O . SER B 1 252 ? 7.609 32.875 -10.18 1 66.19 252 SER B O 1
ATOM 4144 N N . LEU B 1 253 ? 7.09 31.359 -8.781 1 64 253 LEU B N 1
ATOM 4145 C CA . LEU B 1 253 ? 8.328 31.516 -8.023 1 64 253 LEU B CA 1
ATOM 4146 C C . LEU B 1 253 ? 9.469 30.734 -8.672 1 64 253 LEU B C 1
ATOM 4148 O O . LEU B 1 253 ? 10.641 31.047 -8.461 1 64 253 LEU B O 1
ATOM 4152 N N . GLY B 1 254 ? 9.219 30.094 -9.727 1 61.38 254 GLY B N 1
ATOM 4153 C CA . GLY B 1 254 ? 10.336 29.297 -10.219 1 61.38 254 GLY B CA 1
ATOM 4154 C C . GLY B 1 254 ? 10.844 28.297 -9.203 1 61.38 254 GLY B C 1
ATOM 4155 O O . GLY B 1 254 ? 10.195 28.047 -8.188 1 61.38 254 GLY B O 1
ATOM 4156 N N . GLY B 1 255 ? 11.617 27.188 -9.305 1 65.44 255 GLY B N 1
ATOM 4157 C CA . GLY B 1 255 ? 12.266 26.266 -8.383 1 65.44 255 GLY B CA 1
ATOM 4158 C C . GLY B 1 255 ? 11.828 24.828 -8.578 1 65.44 255 GLY B C 1
ATOM 4159 O O . GLY B 1 255 ? 11.219 24.5 -9.594 1 65.44 255 GLY B O 1
ATOM 4160 N N . ALA B 1 256 ? 12.281 24.031 -7.535 1 84.62 256 ALA B N 1
ATOM 4161 C CA . ALA B 1 256 ? 12.141 22.594 -7.699 1 84.62 256 ALA B CA 1
ATOM 4162 C C . ALA B 1 256 ? 10.797 22.094 -7.164 1 84.62 256 ALA B C 1
ATOM 4164 O O . ALA B 1 256 ? 10.75 21.281 -6.242 1 84.62 256 ALA B O 1
ATOM 4165 N N . ILE B 1 257 ? 9.695 22.922 -7.637 1 93.75 257 ILE B N 1
ATOM 4166 C CA . ILE B 1 257 ? 8.336 22.516 -7.309 1 93.75 257 ILE B CA 1
ATOM 4167 C C . ILE B 1 257 ? 7.742 21.719 -8.461 1 93.75 257 ILE B C 1
ATOM 4169 O O . ILE B 1 257 ? 7.742 22.172 -9.609 1 93.75 257 ILE B O 1
ATOM 4173 N N . THR B 1 258 ? 7.305 20.562 -8.18 1 95.62 258 THR B N 1
ATOM 4174 C CA . THR B 1 258 ? 6.66 19.688 -9.148 1 95.62 258 THR B CA 1
ATOM 4175 C C . THR B 1 258 ? 5.301 19.219 -8.641 1 95.62 258 THR B C 1
ATOM 4177 O O . THR B 1 258 ? 5.023 19.281 -7.441 1 95.62 258 THR B O 1
ATOM 4180 N N . SER B 1 259 ? 4.449 18.906 -9.562 1 96.12 259 SER B N 1
ATOM 4181 C CA . SER B 1 259 ? 3.125 18.406 -9.188 1 96.12 259 SER B CA 1
ATOM 4182 C C . SER B 1 259 ? 2.668 17.297 -10.125 1 96.12 259 SER B C 1
ATOM 4184 O O . SER B 1 259 ? 3.25 17.094 -11.195 1 96.12 259 SER B O 1
ATOM 4186 N N . ALA B 1 260 ? 1.689 16.484 -9.688 1 96.44 260 ALA B N 1
ATOM 4187 C CA . ALA B 1 260 ? 1.068 15.445 -10.492 1 96.44 260 ALA B CA 1
ATOM 4188 C C . ALA B 1 260 ? -0.38 15.211 -10.078 1 96.44 260 ALA B C 1
ATOM 4190 O O . ALA B 1 260 ? -0.714 15.32 -8.891 1 96.44 260 ALA B O 1
ATOM 4191 N N . VAL B 1 261 ? -1.231 14.914 -11.039 1 96.31 261 VAL B N 1
ATOM 4192 C CA . VAL B 1 261 ? -2.596 14.461 -10.789 1 96.31 261 VAL B CA 1
ATOM 4193 C C . VAL B 1 261 ? -2.654 12.938 -10.859 1 96.31 261 VAL B C 1
ATOM 4195 O O . VAL B 1 261 ? -2.279 12.344 -11.875 1 96.31 261 VAL B O 1
ATOM 4198 N N . LEU B 1 262 ? -3.053 12.344 -9.812 1 96.62 262 LEU B N 1
ATOM 4199 C CA . LEU B 1 262 ? -3.15 10.891 -9.727 1 96.62 262 LEU B CA 1
ATOM 4200 C C . LEU B 1 262 ? -4.57 10.422 -10.031 1 96.62 262 LEU B C 1
ATOM 4202 O O . LEU B 1 262 ? -5.531 11.164 -9.82 1 96.62 262 LEU B O 1
ATOM 4206 N N . ARG B 1 263 ? -4.703 9.133 -10.523 1 92.06 263 ARG B N 1
ATOM 4207 C CA . ARG B 1 263 ? -6 8.547 -10.836 1 92.06 263 ARG B CA 1
ATOM 4208 C C . ARG B 1 263 ? -6.531 7.73 -9.664 1 92.06 263 ARG B C 1
ATOM 4210 O O . ARG B 1 263 ? -6.852 6.551 -9.82 1 92.06 263 ARG B O 1
ATOM 4217 N N . GLU B 1 264 ? -6.598 8.406 -8.547 1 95.56 264 GLU B N 1
ATOM 4218 C CA . GLU B 1 264 ? -7.023 7.785 -7.289 1 95.56 264 GLU B CA 1
ATOM 4219 C C . GLU B 1 264 ? -8.094 8.625 -6.598 1 95.56 264 GLU B C 1
ATOM 4221 O O . GLU B 1 264 ? -8.438 9.711 -7.066 1 95.56 264 GLU B O 1
ATOM 4226 N N . THR B 1 265 ? -8.734 8.086 -5.566 1 94.62 265 THR B N 1
ATOM 4227 C CA . THR B 1 265 ? -9.539 8.844 -4.613 1 94.62 265 THR B CA 1
ATOM 4228 C C . THR B 1 265 ? -8.688 9.328 -3.447 1 94.62 265 THR B C 1
ATOM 4230 O O . THR B 1 265 ? -7.496 9.016 -3.369 1 94.62 265 THR B O 1
ATOM 4233 N N . HIS B 1 266 ? -9.32 10.094 -2.604 1 94.56 266 HIS B N 1
ATOM 4234 C CA . HIS B 1 266 ? -8.602 10.539 -1.413 1 94.56 266 HIS B CA 1
ATOM 4235 C C . HIS B 1 266 ? -8.172 9.352 -0.557 1 94.56 266 HIS B C 1
ATOM 4237 O O . HIS B 1 266 ? -7.086 9.367 0.034 1 94.56 266 HIS B O 1
ATOM 4243 N N . VAL B 1 267 ? -8.938 8.32 -0.504 1 91.88 267 VAL B N 1
ATOM 4244 C CA . VAL B 1 267 ? -8.695 7.184 0.376 1 91.88 267 VAL B CA 1
ATOM 4245 C C . VAL B 1 267 ? -7.598 6.297 -0.212 1 91.88 267 VAL B C 1
ATOM 4247 O O . VAL B 1 267 ? -6.75 5.777 0.521 1 91.88 267 VAL B O 1
ATOM 4250 N N . THR B 1 268 ? -7.441 6.18 -1.526 1 94.12 268 THR B N 1
ATOM 4251 C CA . THR B 1 268 ? -6.551 5.215 -2.156 1 94.12 268 THR B CA 1
ATOM 4252 C C . THR B 1 268 ? -5.293 5.898 -2.682 1 94.12 268 THR B C 1
ATOM 4254 O O . THR B 1 268 ? -4.406 5.246 -3.232 1 94.12 268 THR B O 1
ATOM 4257 N N . GLY B 1 269 ? -5.176 7.188 -2.502 1 96.31 269 GLY B N 1
ATOM 4258 C CA . GLY B 1 269 ? -4.137 7.93 -3.197 1 96.31 269 GLY B CA 1
ATOM 4259 C C . GLY B 1 269 ? -2.83 7.984 -2.43 1 96.31 269 GLY B C 1
ATOM 4260 O O . GLY B 1 269 ? -1.813 8.445 -2.957 1 96.31 269 GLY B O 1
ATOM 4261 N N . LEU B 1 270 ? -2.752 7.445 -1.211 1 96.56 270 LEU B N 1
ATOM 4262 C CA . LEU B 1 270 ? -1.592 7.637 -0.348 1 96.56 270 LEU B CA 1
ATOM 4263 C C . LEU B 1 270 ? -0.353 6.984 -0.952 1 96.56 270 LEU B C 1
ATOM 4265 O O . LEU B 1 270 ? 0.675 7.641 -1.131 1 96.56 270 LEU B O 1
ATOM 4269 N N . GLN B 1 271 ? -0.404 5.73 -1.276 1 96.31 271 GLN B N 1
ATOM 4270 C CA . GLN B 1 271 ? 0.767 5.016 -1.776 1 96.31 271 GLN B CA 1
ATOM 4271 C C . GLN B 1 271 ? 1.215 5.57 -3.125 1 96.31 271 GLN B C 1
ATOM 4273 O O . GLN B 1 271 ? 2.412 5.734 -3.369 1 96.31 271 GLN B O 1
ATOM 4278 N N . ALA B 1 272 ? 0.223 5.848 -4.027 1 96.88 272 ALA B N 1
ATOM 4279 C CA . ALA B 1 272 ? 0.554 6.434 -5.324 1 96.88 272 ALA B CA 1
ATOM 4280 C C . ALA B 1 272 ? 1.267 7.773 -5.156 1 96.88 272 ALA B C 1
ATOM 4282 O O . ALA B 1 272 ? 2.211 8.078 -5.891 1 96.88 272 ALA B O 1
ATOM 4283 N N . SER B 1 273 ? 0.815 8.539 -4.223 1 98.44 273 SER B N 1
ATOM 4284 C CA . SER B 1 273 ? 1.436 9.828 -3.941 1 98.44 273 SER B CA 1
ATOM 4285 C C . SER B 1 273 ? 2.861 9.656 -3.428 1 98.44 273 SER B C 1
ATOM 4287 O O . SER B 1 273 ? 3.77 10.375 -3.854 1 98.44 273 SER B O 1
ATOM 4289 N N . PHE B 1 274 ? 3.061 8.703 -2.541 1 98.5 274 PHE B N 1
ATOM 4290 C CA . PHE B 1 274 ? 4.379 8.414 -1.984 1 98.5 274 PHE B CA 1
ATOM 4291 C C . PHE B 1 274 ? 5.355 8.016 -3.082 1 98.5 274 PHE B C 1
ATOM 4293 O O . PHE B 1 274 ? 6.477 8.516 -3.141 1 98.5 274 PHE B O 1
ATOM 4300 N N . LEU B 1 275 ? 4.926 7.141 -3.965 1 97.25 275 LEU B N 1
ATOM 4301 C CA . LEU B 1 275 ? 5.77 6.691 -5.066 1 97.25 275 LEU B CA 1
ATOM 4302 C C . LEU B 1 275 ? 6.082 7.844 -6.016 1 97.25 275 LEU B C 1
ATOM 4304 O O . LEU B 1 275 ? 7.207 7.965 -6.508 1 97.25 275 LEU B O 1
ATOM 4308 N N . SER B 1 276 ? 5.074 8.688 -6.301 1 97.19 276 SER B N 1
ATOM 4309 C CA . SER B 1 276 ? 5.289 9.859 -7.145 1 97.19 276 SER B CA 1
ATOM 4310 C C . SER B 1 276 ? 6.359 10.773 -6.555 1 97.19 276 SER B C 1
ATOM 4312 O O . SER B 1 276 ? 7.23 11.266 -7.273 1 97.19 276 SER B O 1
ATOM 4314 N N . TYR B 1 277 ? 6.285 10.961 -5.254 1 97.94 277 TYR B N 1
ATOM 4315 C CA . TYR B 1 277 ? 7.277 11.766 -4.547 1 97.94 277 TYR B CA 1
ATOM 4316 C C . TYR B 1 277 ? 8.672 11.164 -4.688 1 97.94 277 TYR B C 1
ATOM 4318 O O . TYR B 1 277 ? 9.617 11.859 -5.059 1 97.94 277 TYR B O 1
ATOM 4326 N N . LEU B 1 278 ? 8.82 9.859 -4.422 1 97 278 LEU B N 1
ATOM 4327 C CA . LEU B 1 278 ? 10.117 9.195 -4.5 1 97 278 LEU B CA 1
ATOM 4328 C C . LEU B 1 278 ? 10.695 9.297 -5.906 1 97 278 LEU B C 1
ATOM 4330 O O . LEU B 1 278 ? 11.867 9.656 -6.082 1 97 278 LEU B O 1
ATOM 4334 N N . ARG B 1 279 ? 9.859 9.07 -6.906 1 95.19 279 ARG B N 1
ATOM 4335 C CA . ARG B 1 279 ? 10.305 9.039 -8.297 1 95.19 279 ARG B CA 1
ATOM 4336 C C . ARG B 1 279 ? 10.734 10.422 -8.766 1 95.19 279 ARG B C 1
ATOM 4338 O O . ARG B 1 279 ? 11.664 10.555 -9.562 1 95.19 279 ARG B O 1
ATOM 4345 N N . THR B 1 280 ? 10.062 11.422 -8.242 1 95.25 280 THR B N 1
ATOM 4346 C CA . THR B 1 280 ? 10.289 12.773 -8.742 1 95.25 280 THR B CA 1
ATOM 4347 C C . THR B 1 280 ? 11.414 13.453 -7.965 1 95.25 280 THR B C 1
ATOM 4349 O O . THR B 1 280 ? 12.312 14.047 -8.555 1 95.25 280 THR B O 1
ATOM 4352 N N . CYS B 1 281 ? 11.438 13.289 -6.629 1 95.81 281 CYS B N 1
ATOM 4353 C CA . CYS B 1 281 ? 12.336 14.102 -5.812 1 95.81 281 CYS B CA 1
ATOM 4354 C C . CYS B 1 281 ? 13.578 13.312 -5.41 1 95.81 281 CYS B C 1
ATOM 4356 O O . CYS B 1 281 ? 14.578 13.891 -4.988 1 95.81 281 CYS B O 1
ATOM 4358 N N . ARG B 1 282 ? 13.531 11.969 -5.617 1 94.5 282 ARG B N 1
ATOM 4359 C CA . ARG B 1 282 ? 14.641 11.172 -5.113 1 94.5 282 ARG B CA 1
ATOM 4360 C C . ARG B 1 282 ? 15.164 10.219 -6.184 1 94.5 282 ARG B C 1
ATOM 4362 O O . ARG B 1 282 ? 15.711 9.156 -5.863 1 94.5 282 ARG B O 1
ATOM 4369 N N . ALA B 1 283 ? 14.867 10.523 -7.367 1 89.81 283 ALA B N 1
ATOM 4370 C CA . ALA B 1 283 ? 15.383 9.734 -8.484 1 89.81 283 ALA B CA 1
ATOM 4371 C C . ALA B 1 283 ? 16.906 9.766 -8.516 1 89.81 283 ALA B C 1
ATOM 4373 O O . ALA B 1 283 ? 17.516 10.773 -8.156 1 89.81 283 ALA B O 1
ATOM 4374 N N . ARG B 1 284 ? 17.5 8.633 -8.844 1 86 284 ARG B N 1
ATOM 4375 C CA . ARG B 1 284 ? 18.938 8.555 -9.094 1 86 284 ARG B CA 1
ATOM 4376 C C . ARG B 1 284 ? 19.234 8.633 -10.586 1 86 284 ARG B C 1
ATOM 4378 O O . ARG B 1 284 ? 18.5 8.062 -11.406 1 86 284 ARG B O 1
#

InterPro domains:
  IPR000801 Esterase-like [PF00756] (22-200)
  IPR029058 Alpha/Beta hydrolase fold [G3DSA:3.40.50.1820] (8-283)
  IPR029058 Alpha/Beta hydrolase fold [SSF53474] (10-279)
  IPR052558 Siderophore Hydrolyzing Esterase D [PTHR40841] (9-225)

Secondary structure (DSSP, 8-state):
--TTGGGTSTTEEEEEEE-TTS-EEEEEEE--TT--TTT----EEEES-HHHHHHHHGGGGGGGG-TTS-B---EEEEEEE-GGGGGGHHHHHHHHHSPTT----HHHHHHHHHHHHTTSS-HHHHHHHHHHHTS--HHHHHHIIIIIIHHHHHHHH---SS-EEEEEETHHHHHHHHHHHHT-SSEEEEEEES-----TT-HHHHHHHHHTT---SSEEEEEEEHHHHHSS-HHHHHHHHHHHHHHHHHHTT-SSEEEEEESS-TTTHHHHHHHHHHHHHSB-/--GGGTTTTTTEEEEEEE-TTS-EEEEEEE--TT--TTT----EEEES-HHHHHHHHGGGGGGGG-TTS-B---EEEEEEE-GGGGGGHHHHHHHHHSPTT----HHHHHHHHHHHHTTSS-HHHHHHHHHHHTS--HHHHHHIIIIIIHHHHHHHH---SS-EEEEEETHHHHHHHHHHHHT-SSEEEEEEES-----TT-HHHHHHHHHTT---SSEEEEEEEHHHHHSS-HHHHHHHHHHHHHHHHHHTT-SSEEEEEESS-TTTHHHHHHHHHHHHHSB-